Protein AF-A0A968Y6T9-F1 (afdb_monomer_lite)

Structure (mmCIF, N/CA/C/O backbone):
data_AF-A0A968Y6T9-F1
#
_entry.id   AF-A0A968Y6T9-F1
#
loop_
_atom_site.group_PDB
_atom_site.id
_atom_site.type_symbol
_atom_site.label_atom_id
_atom_site.label_alt_id
_atom_site.label_comp_id
_atom_site.label_asym_id
_atom_site.label_entity_id
_atom_site.label_seq_id
_atom_site.pdbx_PDB_ins_code
_atom_site.Cartn_x
_atom_site.Cartn_y
_atom_site.Cartn_z
_atom_site.occupancy
_atom_site.B_iso_or_equiv
_atom_site.auth_seq_id
_atom_site.auth_comp_id
_atom_site.auth_asym_id
_atom_site.auth_atom_id
_atom_site.pdbx_PDB_model_num
ATOM 1 N N . MET A 1 1 ? -62.286 -8.078 31.124 1.00 31.17 1 MET A N 1
ATOM 2 C CA . MET A 1 1 ? -63.503 -7.241 31.289 1.00 31.17 1 MET A CA 1
ATOM 3 C C . MET A 1 1 ? -63.015 -5.800 31.382 1.00 31.17 1 MET A C 1
ATOM 5 O O . MET A 1 1 ? -62.097 -5.601 32.153 1.00 31.17 1 MET A O 1
ATOM 9 N N . SER A 1 2 ? -63.455 -4.778 30.646 1.00 26.72 2 SER A N 1
ATOM 10 C CA . SER A 1 2 ? -64.675 -4.518 29.873 1.00 26.72 2 SER A CA 1
ATOM 11 C C . SER A 1 2 ? -64.421 -3.330 28.909 1.00 26.72 2 SER A C 1
ATOM 13 O O . SER A 1 2 ? -63.925 -2.311 29.362 1.00 26.72 2 SER A O 1
ATOM 15 N N . ILE A 1 3 ? -64.782 -3.508 27.629 1.00 26.52 3 ILE A N 1
ATOM 16 C CA . ILE A 1 3 ? -65.510 -2.618 26.685 1.00 26.52 3 ILE A CA 1
ATOM 17 C C . ILE A 1 3 ? -65.038 -1.155 26.455 1.00 26.52 3 ILE A C 1
ATOM 19 O O . ILE A 1 3 ? -65.031 -0.323 27.352 1.00 26.52 3 ILE A O 1
ATOM 23 N N . ALA A 1 4 ? -64.769 -0.858 25.174 1.00 25.36 4 ALA A N 1
ATOM 24 C CA . ALA A 1 4 ? -64.431 0.435 24.561 1.00 25.36 4 ALA A CA 1
ATOM 25 C C . ALA A 1 4 ? -65.660 1.256 24.097 1.00 25.36 4 ALA A C 1
ATOM 27 O O . ALA A 1 4 ? -66.765 0.715 24.025 1.00 25.36 4 ALA A O 1
ATOM 28 N N . PRO A 1 5 ? -65.439 2.485 23.586 1.00 27.66 5 PRO A N 1
ATOM 29 C CA . PRO A 1 5 ? -66.138 2.939 22.383 1.00 27.66 5 PRO A CA 1
ATOM 30 C C . PRO A 1 5 ? -65.180 3.368 21.252 1.00 27.66 5 PRO A C 1
ATOM 32 O O . PRO A 1 5 ? -64.138 3.976 21.481 1.00 27.66 5 PRO A O 1
ATOM 35 N N . ARG A 1 6 ? -65.570 3.022 20.016 1.00 27.61 6 ARG A N 1
ATOM 36 C CA . ARG A 1 6 ? -64.908 3.321 18.732 1.00 27.61 6 ARG A CA 1
ATOM 37 C C . ARG A 1 6 ? -65.446 4.615 18.106 1.00 27.61 6 ARG A C 1
ATOM 39 O O . ARG A 1 6 ? -66.647 4.852 18.177 1.00 27.61 6 ARG A O 1
ATOM 46 N N . LEU A 1 7 ? -64.583 5.338 17.393 1.00 24.33 7 LEU A N 1
ATOM 47 C CA . LEU A 1 7 ? -64.856 6.438 16.447 1.00 24.33 7 LEU A CA 1
ATOM 48 C C . LEU A 1 7 ? -63.684 6.396 15.433 1.00 24.33 7 LEU A C 1
ATOM 50 O O . LEU A 1 7 ? -62.550 6.422 15.891 1.00 24.33 7 LEU A O 1
ATOM 54 N N . PHE A 1 8 ? -63.777 6.252 14.107 1.00 26.83 8 PHE A N 1
ATOM 55 C CA . PHE A 1 8 ? -64.835 6.277 13.091 1.00 26.83 8 PHE A CA 1
ATOM 56 C C . PHE A 1 8 ? -64.401 5.402 11.893 1.00 26.83 8 PHE A C 1
ATOM 58 O O . PHE A 1 8 ? -63.206 5.246 11.658 1.00 26.83 8 PHE A O 1
ATOM 65 N N . ASP A 1 9 ? -65.369 4.895 11.122 1.00 24.19 9 ASP A N 1
ATOM 66 C CA . ASP A 1 9 ? -65.174 4.255 9.812 1.00 24.19 9 ASP A CA 1
ATOM 67 C C . ASP A 1 9 ? -66.281 4.723 8.834 1.00 24.19 9 ASP A C 1
ATOM 69 O O . ASP A 1 9 ? -67.333 5.200 9.268 1.00 24.19 9 ASP A O 1
ATOM 73 N N . ASN A 1 10 ? -66.008 4.640 7.530 1.00 27.11 10 ASN A N 1
ATOM 74 C CA . ASN A 1 10 ? -66.606 5.419 6.427 1.00 27.11 10 ASN A CA 1
ATOM 75 C C . ASN A 1 10 ? -68.081 5.145 6.011 1.00 27.11 10 ASN A C 1
ATOM 77 O O . ASN A 1 10 ? -68.607 4.048 6.179 1.00 27.11 10 ASN A O 1
ATOM 81 N N . HIS A 1 11 ? -68.631 6.141 5.280 1.00 25.36 11 HIS A N 1
ATOM 82 C CA . HIS A 1 11 ? -69.795 6.169 4.352 1.00 25.36 11 HIS A CA 1
ATOM 83 C C . HIS A 1 11 ? -71.186 6.594 4.881 1.00 25.36 11 HIS A C 1
ATOM 85 O O . HIS A 1 11 ? -71.790 5.899 5.684 1.00 25.36 11 HIS A O 1
ATOM 91 N N . TYR A 1 12 ? -71.755 7.688 4.335 1.00 24.02 12 TYR A N 1
ATOM 92 C CA . TYR A 1 12 ? -72.871 7.688 3.359 1.00 24.02 12 TYR A CA 1
ATOM 93 C C . TYR A 1 12 ? -73.266 9.113 2.889 1.00 24.02 12 TYR A C 1
ATOM 95 O O . TYR A 1 12 ? -72.858 10.124 3.446 1.00 24.02 12 TYR A O 1
ATOM 103 N N . PHE A 1 13 ? -74.025 9.110 1.792 1.00 23.33 13 PHE A N 1
ATOM 104 C CA . PHE A 1 13 ? -74.409 10.127 0.807 1.00 23.33 13 PHE A CA 1
ATOM 105 C C . PHE A 1 13 ? -75.173 11.402 1.245 1.00 23.33 13 PHE A C 1
ATOM 107 O O . PHE A 1 13 ? -75.855 11.453 2.262 1.00 23.33 13 PHE A O 1
ATOM 114 N N . LEU A 1 14 ? -75.123 12.375 0.320 1.00 24.89 14 LEU A N 1
ATOM 115 C CA . LEU A 1 14 ? -75.912 13.606 0.145 1.00 24.89 14 LEU A CA 1
ATOM 116 C C . LEU A 1 14 ? -77.438 13.475 0.354 1.00 24.89 14 LEU A C 1
ATOM 118 O O . LEU A 1 14 ? -78.060 12.620 -0.272 1.00 24.89 14 LEU A O 1
ATOM 122 N N . ALA A 1 15 ? -78.045 14.455 1.045 1.00 24.91 15 ALA A N 1
ATOM 123 C CA . ALA A 1 15 ? -79.376 14.996 0.719 1.00 24.91 15 ALA A CA 1
ATOM 124 C C . ALA A 1 15 ? -79.641 16.393 1.347 1.00 24.91 15 ALA A C 1
ATOM 126 O O . ALA A 1 15 ? -79.772 16.539 2.554 1.00 24.91 15 ALA A O 1
ATOM 127 N N . SER A 1 16 ? -79.740 17.395 0.465 1.00 24.42 16 SER A N 1
ATOM 128 C CA . SER A 1 16 ? -80.714 18.508 0.406 1.00 24.42 16 SER A CA 1
ATOM 129 C C . SER A 1 16 ? -81.069 19.419 1.613 1.00 24.42 16 SER A C 1
ATOM 131 O O . SER A 1 16 ? -81.810 19.025 2.505 1.00 24.42 16 SER A O 1
ATOM 133 N N . ILE A 1 17 ? -80.784 20.717 1.389 1.00 25.88 17 ILE A N 1
ATOM 134 C CA . ILE A 1 17 ? -81.678 21.906 1.469 1.00 25.88 17 ILE A CA 1
ATOM 135 C C . ILE A 1 17 ? -81.808 22.711 2.794 1.00 25.88 17 ILE A C 1
ATOM 137 O O . ILE A 1 17 ? -82.325 22.244 3.798 1.00 25.88 17 ILE A O 1
ATOM 141 N N . ALA A 1 18 ? -81.502 24.013 2.618 1.00 26.06 18 ALA A N 1
ATOM 142 C CA . ALA A 1 18 ? -82.030 25.247 3.233 1.00 26.06 18 ALA A CA 1
ATOM 143 C C . ALA A 1 18 ? -81.538 25.744 4.610 1.00 26.06 18 ALA A C 1
ATOM 145 O O . ALA A 1 18 ? -81.894 25.204 5.648 1.00 26.06 18 ALA A O 1
ATOM 146 N N . GLY A 1 19 ? -80.943 26.952 4.585 1.00 25.69 19 GLY A N 1
ATOM 147 C CA . GLY A 1 19 ? -81.480 28.079 5.366 1.00 25.69 19 GLY A CA 1
ATOM 148 C C . GLY A 1 19 ? -80.503 28.918 6.212 1.00 25.69 19 GLY A C 1
ATOM 149 O O . GLY A 1 19 ? -80.324 28.600 7.374 1.00 25.69 19 GLY A O 1
ATOM 150 N N . ILE A 1 20 ? -79.989 30.026 5.640 1.00 25.16 20 ILE A N 1
ATOM 151 C CA . ILE A 1 20 ? -79.899 31.402 6.223 1.00 25.16 20 ILE A CA 1
ATOM 152 C C . ILE A 1 20 ? -79.154 31.545 7.588 1.00 25.16 20 ILE A C 1
ATOM 154 O O . ILE A 1 20 ? -79.706 31.198 8.620 1.00 25.16 20 ILE A O 1
ATOM 158 N N . SER A 1 21 ? -77.858 31.923 7.626 1.00 25.86 21 SER A N 1
ATOM 159 C CA . SER A 1 21 ? -77.242 33.271 7.879 1.00 25.86 21 SER A CA 1
ATOM 160 C C . SER A 1 21 ? -77.524 33.954 9.240 1.00 25.86 21 SER A C 1
ATOM 162 O O . SER A 1 21 ? -78.664 33.885 9.682 1.00 25.86 21 SER A O 1
ATOM 164 N N . PRO A 1 22 ? -76.675 34.896 9.711 1.00 36.81 22 PRO A N 1
ATOM 165 C CA . PRO A 1 22 ? -75.238 34.850 10.016 1.00 36.81 22 PRO A CA 1
ATOM 166 C C . PRO A 1 22 ? -74.964 35.265 11.493 1.00 36.81 22 PRO A C 1
ATOM 168 O O . PRO A 1 22 ? -75.890 35.629 12.203 1.00 36.81 22 PRO A O 1
ATOM 171 N N . GLU A 1 23 ? -73.685 35.257 11.902 1.00 26.19 23 GLU A N 1
ATOM 172 C CA . GLU A 1 23 ? -73.035 36.051 12.980 1.00 26.19 23 GLU A CA 1
ATOM 173 C C . GLU A 1 23 ? -72.217 35.251 14.015 1.00 26.19 23 GLU A C 1
ATOM 175 O O . GLU A 1 23 ? -72.744 34.494 14.823 1.00 26.19 23 GLU A O 1
ATOM 180 N N . THR A 1 24 ? -70.914 35.587 14.029 1.00 26.25 24 THR A N 1
ATOM 181 C CA . THR A 1 24 ? -69.886 35.439 15.088 1.00 26.25 24 THR A CA 1
ATOM 182 C C . THR A 1 24 ? -69.450 34.006 15.452 1.00 26.25 24 THR A C 1
ATOM 184 O O . THR A 1 24 ? -70.268 33.178 15.811 1.00 26.25 24 THR A O 1
ATOM 187 N N . LEU A 1 25 ? -68.176 33.598 15.424 1.00 27.11 25 LEU A N 1
ATOM 188 C CA . LEU A 1 25 ? -66.899 34.300 15.565 1.00 27.11 25 LEU A CA 1
ATOM 189 C C . LEU A 1 25 ? -65.795 33.469 14.879 1.00 27.11 25 LEU A C 1
ATOM 191 O O . LEU A 1 25 ? -65.694 32.265 15.101 1.00 27.11 25 LEU A O 1
ATOM 195 N N . ASP A 1 26 ? -64.992 34.145 14.063 1.00 26.50 26 ASP A N 1
ATOM 196 C CA . ASP A 1 26 ? -63.911 33.618 13.229 1.00 26.50 26 ASP A CA 1
ATOM 197 C C . ASP A 1 26 ? -62.593 33.604 14.029 1.00 26.50 26 ASP A C 1
ATOM 199 O O . ASP A 1 26 ? -62.139 34.651 14.500 1.00 26.50 26 ASP A O 1
ATOM 203 N N . LEU A 1 27 ? -61.994 32.430 14.234 1.00 26.12 27 LEU A N 1
ATOM 204 C CA . LEU A 1 27 ? -60.650 32.263 14.791 1.00 26.12 27 LEU A CA 1
ATOM 205 C C . LEU A 1 27 ? -59.999 31.056 14.103 1.00 26.12 27 LEU A C 1
ATOM 207 O O . LEU A 1 27 ? -60.458 29.929 14.265 1.00 26.12 27 LEU A O 1
ATOM 211 N N . PHE A 1 28 ? -58.891 31.346 13.415 1.00 28.03 28 PHE A N 1
ATOM 212 C CA . PHE A 1 28 ? -57.922 30.449 12.769 1.00 28.03 28 PHE A CA 1
ATOM 213 C C . PHE A 1 28 ? -58.145 30.097 11.289 1.00 28.03 28 PHE A C 1
ATOM 215 O O . PHE A 1 28 ? -58.380 28.948 10.935 1.00 28.03 28 PHE A O 1
ATOM 222 N N . GLU A 1 29 ? -57.830 31.059 10.415 1.00 24.95 29 GLU A N 1
ATOM 223 C CA . GLU A 1 29 ? -57.094 30.767 9.179 1.00 24.95 29 GLU A CA 1
ATOM 224 C C . GLU A 1 29 ? -55.805 31.604 9.085 1.00 24.95 29 GLU A C 1
ATOM 226 O O . GLU A 1 29 ? -55.800 32.814 9.307 1.00 24.95 29 GLU A O 1
ATOM 231 N N . GLY A 1 30 ? -54.717 30.915 8.726 1.00 26.08 30 GLY A N 1
ATOM 232 C CA . GLY A 1 30 ? -53.653 31.411 7.850 1.00 26.08 30 GLY A CA 1
ATOM 233 C C . GLY A 1 30 ? -52.592 32.353 8.426 1.00 26.08 30 GLY A C 1
ATOM 234 O O . GLY A 1 30 ? -52.826 33.550 8.559 1.00 26.08 30 GLY A O 1
ATOM 235 N N . LYS A 1 31 ? -51.355 31.850 8.574 1.00 26.41 31 LYS A N 1
ATOM 236 C CA . LYS A 1 31 ? -50.133 32.629 8.285 1.00 26.41 31 LYS A CA 1
ATOM 237 C C . LYS A 1 31 ? -49.019 31.748 7.705 1.00 26.41 31 LYS A C 1
ATOM 239 O O . LYS A 1 31 ? -48.215 31.191 8.441 1.00 26.41 31 LYS A O 1
ATOM 244 N N . PHE A 1 32 ? -48.961 31.707 6.376 1.00 25.86 32 PHE A N 1
ATOM 245 C CA . PHE A 1 32 ? -47.709 31.809 5.621 1.00 25.86 32 PHE A CA 1
ATOM 246 C C . PHE A 1 32 ? -47.615 33.243 5.056 1.00 25.86 32 PHE A C 1
ATOM 248 O O . PHE A 1 32 ? -48.633 33.919 4.923 1.00 25.86 32 PHE A O 1
ATOM 255 N N . ASP A 1 33 ? -46.387 33.668 4.755 1.00 27.70 33 ASP A N 1
ATOM 256 C CA . ASP A 1 33 ? -45.922 34.945 4.185 1.00 27.70 33 ASP A CA 1
ATOM 257 C C . ASP A 1 33 ? -45.691 36.153 5.110 1.00 27.70 33 ASP A C 1
ATOM 259 O O . ASP A 1 33 ? -46.615 36.804 5.605 1.00 27.70 33 ASP A O 1
ATOM 263 N N . ARG A 1 34 ? -44.405 36.545 5.204 1.00 27.69 34 ARG A N 1
ATOM 264 C CA . ARG A 1 34 ? -43.944 37.927 4.959 1.00 27.69 34 ARG A CA 1
ATOM 265 C C . ARG A 1 34 ? -42.416 38.034 4.815 1.00 27.69 34 ARG A C 1
ATOM 267 O O . ARG A 1 34 ? -41.682 37.866 5.781 1.00 27.69 34 ARG A O 1
ATOM 274 N N . LEU A 1 35 ? -41.973 38.475 3.633 1.00 26.86 35 LEU A N 1
ATOM 275 C CA . LEU A 1 35 ? -40.677 39.122 3.380 1.00 26.86 35 LEU A CA 1
ATOM 276 C C . LEU A 1 35 ? -40.851 40.175 2.263 1.00 26.86 35 LEU A C 1
ATOM 278 O O . LEU A 1 35 ? -40.874 39.823 1.089 1.00 26.86 35 LEU A O 1
ATOM 282 N N . ASN A 1 36 ? -41.023 41.460 2.625 1.00 24.06 36 ASN A N 1
ATOM 283 C CA . ASN A 1 36 ? -40.412 42.645 1.978 1.00 24.06 36 ASN A CA 1
ATOM 284 C C . ASN A 1 36 ? -40.992 44.004 2.458 1.00 24.06 36 ASN A C 1
ATOM 286 O O . ASN A 1 36 ? -42.188 44.249 2.367 1.00 24.06 36 ASN A O 1
ATOM 290 N N . ARG A 1 37 ? -40.051 44.897 2.819 1.00 26.28 37 ARG A N 1
ATOM 291 C CA . ARG A 1 37 ? -39.970 46.376 2.672 1.00 26.28 37 ARG A CA 1
ATOM 292 C C . ARG A 1 37 ? -40.871 47.373 3.446 1.00 26.28 37 ARG A C 1
ATOM 294 O O . ARG A 1 37 ? -42.045 47.538 3.156 1.00 26.28 37 ARG A O 1
ATOM 301 N N . MET A 1 38 ? -40.135 48.193 4.225 1.00 23.34 38 MET A N 1
ATOM 302 C CA . MET A 1 38 ? -40.103 49.677 4.335 1.00 23.34 38 MET A CA 1
ATOM 303 C C . MET A 1 38 ? -41.263 50.443 5.011 1.00 23.34 38 MET A C 1
ATOM 305 O O . MET A 1 38 ? -42.404 50.345 4.585 1.00 23.34 38 MET A O 1
ATOM 309 N N . VAL A 1 39 ? -40.937 51.333 5.974 1.00 26.06 39 VAL A N 1
ATOM 310 C CA . VAL A 1 39 ? -40.828 52.810 5.787 1.00 26.06 39 VAL A CA 1
ATOM 311 C C . VAL A 1 39 ? -40.513 53.564 7.115 1.00 26.06 39 VAL A C 1
ATOM 313 O O . VAL A 1 39 ? -41.180 53.374 8.122 1.00 26.06 39 VAL A O 1
ATOM 316 N N . ALA A 1 40 ? -39.505 54.448 7.009 1.00 25.66 40 ALA A N 1
ATOM 317 C CA . ALA A 1 40 ? -39.231 55.774 7.616 1.00 25.66 40 ALA A CA 1
ATOM 318 C C . ALA A 1 40 ? -39.041 56.060 9.131 1.00 25.66 40 ALA A C 1
ATOM 320 O O . ALA A 1 40 ? -39.909 55.858 9.972 1.00 25.66 40 ALA A O 1
ATOM 321 N N . SER A 1 41 ? -37.895 56.724 9.370 1.00 25.23 41 SER A N 1
ATOM 322 C CA . SER A 1 41 ? -37.448 57.578 10.493 1.00 25.23 41 SER A CA 1
ATOM 323 C C . SER A 1 41 ? -38.269 58.878 10.675 1.00 25.23 41 SER A C 1
ATOM 325 O O . SER A 1 41 ? -39.150 59.146 9.856 1.00 25.23 41 SER A O 1
ATOM 327 N N . PRO A 1 42 ? -37.996 59.717 11.707 1.00 34.94 42 PRO A N 1
ATOM 328 C CA . PRO A 1 42 ? -36.871 60.700 11.730 1.00 34.94 42 PRO A CA 1
ATOM 329 C C . PRO A 1 42 ? -36.222 60.818 13.142 1.00 34.94 42 PRO A C 1
ATOM 331 O O . PRO A 1 42 ? -36.746 60.240 14.083 1.00 34.94 42 PRO A O 1
ATOM 334 N N . ALA A 1 43 ? -35.132 61.514 13.488 1.00 24.45 43 ALA A N 1
ATOM 335 C CA . ALA A 1 43 ? -34.041 62.327 12.921 1.00 24.45 43 ALA A CA 1
ATOM 336 C C . ALA A 1 43 ? -32.935 62.329 14.030 1.00 24.45 43 ALA A C 1
ATOM 338 O O . ALA A 1 43 ? -33.264 62.133 15.196 1.00 24.45 43 ALA A O 1
ATOM 339 N N . LEU A 1 44 ? -31.628 62.474 13.780 1.00 26.47 44 LEU A N 1
ATOM 340 C CA . LEU A 1 44 ? -30.938 63.756 13.580 1.00 26.47 44 LEU A CA 1
ATOM 341 C C . LEU A 1 44 ? -29.440 63.536 13.250 1.00 26.47 44 LEU A C 1
ATOM 343 O O . LEU A 1 44 ? -28.756 62.795 13.944 1.00 26.47 44 LEU A O 1
ATOM 347 N N . ALA A 1 45 ? -28.991 64.300 12.246 1.00 25.28 45 ALA A N 1
ATOM 348 C CA . ALA A 1 45 ? -27.673 64.913 12.009 1.00 25.28 45 ALA A CA 1
ATOM 349 C C . ALA A 1 45 ? -26.405 64.058 11.770 1.00 25.28 45 ALA A C 1
ATOM 351 O O . ALA A 1 45 ? -25.919 63.327 12.624 1.00 25.28 45 ALA A O 1
ATOM 352 N N . ALA A 1 46 ? -25.812 64.301 10.595 1.00 23.56 46 ALA A N 1
ATOM 353 C CA . ALA A 1 46 ? -24.499 63.861 10.143 1.00 23.56 46 ALA A CA 1
ATOM 354 C C . ALA A 1 46 ? -23.521 65.049 10.037 1.00 23.56 46 ALA A C 1
ATOM 356 O O . ALA A 1 46 ? -23.934 66.161 9.714 1.00 23.56 46 ALA A O 1
ATOM 357 N N . SER A 1 47 ? -22.229 64.766 10.202 1.00 24.66 47 SER A N 1
ATOM 358 C CA . SER A 1 47 ? -21.077 65.512 9.658 1.00 24.66 47 SER A CA 1
ATOM 359 C C . SER A 1 47 ? -19.880 64.544 9.691 1.00 24.66 47 SER A C 1
ATOM 361 O O . SER A 1 47 ? -19.545 64.064 10.767 1.00 24.66 47 SER A O 1
ATOM 363 N N . SER A 1 48 ? -19.407 63.950 8.592 1.00 24.50 48 SER A N 1
ATOM 364 C CA . SER A 1 48 ? -18.612 64.479 7.466 1.00 24.50 48 SER A CA 1
ATOM 365 C C . SER A 1 48 ? -17.143 64.814 7.788 1.00 24.50 48 SER A C 1
ATOM 367 O O . SER A 1 48 ? -16.888 65.729 8.561 1.00 24.50 48 SER A O 1
ATOM 369 N N . LEU A 1 49 ? -16.259 64.159 7.013 1.00 24.05 49 LEU A N 1
ATOM 370 C CA . LEU A 1 49 ? -14.978 64.617 6.434 1.00 24.05 49 LEU A CA 1
ATOM 371 C C . LEU A 1 49 ? -13.639 64.434 7.193 1.00 24.05 49 LEU A C 1
ATOM 373 O O . LEU A 1 49 ? -13.394 65.016 8.241 1.00 24.05 49 LEU A O 1
ATOM 377 N N . LEU A 1 50 ? -12.784 63.627 6.539 1.00 24.08 50 LEU A N 1
ATOM 378 C CA . LEU A 1 50 ? -11.344 63.782 6.239 1.00 24.08 50 LEU A CA 1
ATOM 379 C C . LEU A 1 50 ? -10.693 65.136 6.605 1.00 24.08 50 LEU A C 1
ATOM 381 O O . LEU A 1 50 ? -11.249 66.171 6.250 1.00 24.08 50 LEU A O 1
ATOM 385 N N . ASP A 1 51 ? -9.488 65.133 7.203 1.00 24.11 51 ASP A N 1
ATOM 386 C CA . ASP A 1 51 ? -8.181 65.322 6.517 1.00 24.11 51 ASP A CA 1
ATOM 387 C C . ASP A 1 51 ? -7.011 65.727 7.464 1.00 24.11 51 ASP A C 1
ATOM 389 O O . ASP A 1 51 ? -7.191 66.498 8.400 1.00 24.11 51 ASP A O 1
ATOM 393 N N . TYR A 1 52 ? -5.803 65.255 7.104 1.00 22.50 52 TYR A N 1
ATOM 394 C CA . TYR A 1 52 ? -4.439 65.820 7.273 1.00 22.50 52 TYR A CA 1
ATOM 395 C C . TYR A 1 52 ? -3.683 66.013 8.623 1.00 22.50 52 TYR A C 1
ATOM 397 O O . TYR A 1 52 ? -4.176 66.571 9.596 1.00 22.50 52 TYR A O 1
ATOM 405 N N . ASN A 1 53 ? -2.361 65.747 8.492 1.00 24.03 53 ASN A N 1
ATOM 406 C CA . ASN A 1 53 ? -1.165 66.398 9.089 1.00 24.03 53 ASN A CA 1
ATOM 407 C C . ASN A 1 53 ? -0.641 65.943 10.475 1.00 24.03 53 ASN A C 1
ATOM 409 O O . ASN A 1 53 ? -1.310 66.086 11.487 1.00 24.03 53 ASN A O 1
ATOM 413 N N . THR A 1 54 ? 0.495 65.224 10.541 1.00 26.34 54 THR A N 1
ATOM 414 C CA . THR A 1 54 ? 1.934 65.641 10.564 1.00 26.34 54 THR A CA 1
ATOM 415 C C . THR A 1 54 ? 2.489 66.003 11.947 1.00 26.34 54 THR A C 1
ATOM 417 O O . THR A 1 54 ? 2.107 67.012 12.523 1.00 26.34 54 THR A O 1
ATOM 420 N N . ASP A 1 55 ? 3.454 65.182 12.372 1.00 26.95 55 ASP A N 1
ATOM 421 C CA . ASP A 1 55 ? 4.826 65.501 12.816 1.00 26.95 55 ASP A CA 1
ATOM 422 C C . ASP A 1 55 ? 5.094 66.565 13.906 1.00 26.95 55 ASP A C 1
ATOM 424 O O . ASP A 1 55 ? 4.723 67.727 13.776 1.00 26.95 55 ASP A O 1
ATOM 428 N N . LEU A 1 56 ? 5.837 66.132 14.938 1.00 28.47 56 LEU A N 1
ATOM 429 C CA . LEU A 1 56 ? 6.663 66.859 15.927 1.00 28.47 56 LEU A CA 1
ATOM 430 C C . LEU A 1 56 ? 7.171 65.765 16.903 1.00 28.47 56 LEU A C 1
ATOM 432 O O . LEU A 1 56 ? 6.363 65.150 17.587 1.00 28.47 56 LEU A O 1
ATOM 436 N N . GLY A 1 57 ? 8.440 65.369 17.030 1.00 24.09 57 GLY A N 1
ATOM 437 C CA . GLY A 1 57 ? 9.714 66.028 16.761 1.00 24.09 57 GLY A CA 1
ATOM 438 C C . GLY A 1 57 ? 10.402 66.367 18.094 1.00 24.09 57 GLY A C 1
ATOM 439 O O . GLY A 1 57 ? 9.948 67.276 18.779 1.00 24.09 57 GLY A O 1
ATOM 440 N N . GLY A 1 58 ? 11.504 65.685 18.460 1.00 25.50 58 GLY A N 1
ATOM 441 C CA . GLY A 1 58 ? 12.363 66.137 19.573 1.00 25.50 58 GLY A CA 1
ATOM 442 C C . GLY A 1 58 ? 13.330 65.124 20.210 1.00 25.50 58 GLY A C 1
ATOM 443 O O . GLY A 1 58 ? 12.966 64.430 21.147 1.00 25.50 58 GLY A O 1
ATOM 444 N N . LYS A 1 59 ? 14.579 65.122 19.718 1.00 27.20 59 LYS A N 1
ATOM 445 C CA . LYS A 1 59 ? 15.867 64.673 20.321 1.00 27.20 59 LYS A CA 1
ATOM 446 C C . LYS A 1 59 ? 16.046 65.145 21.792 1.00 27.20 59 LYS A C 1
ATOM 448 O O . LYS A 1 59 ? 15.392 66.110 22.154 1.00 27.20 59 LYS A O 1
ATOM 453 N N . LEU A 1 60 ? 16.931 64.677 22.686 1.00 24.58 60 LEU A N 1
ATOM 454 C CA . LEU A 1 60 ? 18.263 64.028 22.712 1.00 24.58 60 LEU A CA 1
ATOM 455 C C . LEU A 1 60 ? 18.543 63.755 24.220 1.00 24.58 60 LEU A C 1
ATOM 457 O O . LEU A 1 60 ? 18.138 64.596 25.015 1.00 24.58 60 LEU A O 1
ATOM 461 N N . ASP A 1 61 ? 19.252 62.691 24.623 1.00 25.92 61 ASP A N 1
ATOM 462 C CA . ASP A 1 61 ? 20.510 62.840 25.391 1.00 25.92 61 ASP A CA 1
ATOM 463 C C . ASP A 1 61 ? 21.215 61.515 25.726 1.00 25.92 61 ASP A C 1
ATOM 465 O O . ASP A 1 61 ? 20.609 60.462 25.910 1.00 25.92 61 ASP A O 1
ATOM 469 N N . VAL A 1 62 ? 22.541 61.621 25.764 1.00 25.53 62 VAL A N 1
ATOM 470 C CA . VAL A 1 62 ? 23.556 60.582 25.971 1.00 25.53 62 VAL A CA 1
ATOM 471 C C . VAL A 1 62 ? 24.016 60.632 27.432 1.00 25.53 62 VAL A C 1
ATOM 473 O O . VAL A 1 62 ? 24.255 61.721 27.948 1.00 25.53 62 VAL A O 1
ATOM 476 N N . GLY A 1 63 ? 24.213 59.486 28.096 1.00 24.61 63 GLY A N 1
ATOM 477 C CA . GLY A 1 63 ? 24.709 59.460 29.478 1.00 24.61 63 GLY A CA 1
ATOM 478 C C . GLY A 1 63 ? 25.111 58.075 29.987 1.00 24.61 63 GLY A C 1
ATOM 479 O O . GLY A 1 63 ? 24.274 57.280 30.382 1.00 24.61 63 GLY A O 1
ATOM 480 N N . ASN A 1 64 ? 26.416 57.842 29.948 1.00 24.81 64 ASN A N 1
ATOM 481 C CA . ASN A 1 64 ? 27.232 56.703 30.373 1.00 24.81 64 ASN A CA 1
ATOM 482 C C . ASN A 1 64 ? 27.074 56.157 31.822 1.00 24.81 64 ASN A C 1
ATOM 484 O O . ASN A 1 64 ? 26.937 56.947 32.750 1.00 24.81 64 ASN A O 1
ATOM 488 N N . TRP A 1 65 ? 27.355 54.839 31.942 1.00 23.03 65 TRP A N 1
ATOM 489 C CA . TRP A 1 65 ? 28.030 54.084 33.040 1.00 23.03 65 TRP A CA 1
ATOM 490 C C . TRP A 1 65 ? 27.178 53.792 34.300 1.00 23.03 65 TRP A C 1
ATOM 492 O O . TRP A 1 65 ? 26.419 54.643 34.733 1.00 23.03 65 TRP A O 1
ATOM 502 N N . GLU A 1 66 ? 27.196 52.626 34.963 1.00 25.55 66 GLU A N 1
ATOM 503 C CA . GLU A 1 66 ? 28.154 51.511 35.086 1.00 25.55 66 GLU A CA 1
ATOM 504 C C . GLU A 1 66 ? 27.440 50.299 35.765 1.00 25.55 66 GLU A C 1
ATOM 506 O O . GLU A 1 66 ? 26.590 50.537 36.617 1.00 25.55 66 GLU A O 1
ATOM 511 N N . ASN A 1 67 ? 27.822 49.053 35.406 1.00 25.88 67 ASN A N 1
ATOM 512 C CA . ASN A 1 67 ? 28.006 47.836 36.250 1.00 25.88 67 ASN A CA 1
ATOM 513 C C . ASN A 1 67 ? 26.884 47.349 37.222 1.00 25.88 67 ASN A C 1
ATOM 515 O O . ASN A 1 67 ? 26.338 48.119 37.994 1.00 25.88 67 ASN A O 1
ATOM 519 N N . GLU A 1 68 ? 26.494 46.067 37.337 1.00 25.88 68 GLU A N 1
ATOM 520 C CA . GLU A 1 68 ? 27.087 44.751 37.019 1.00 25.88 68 GLU A CA 1
ATOM 521 C C . GLU A 1 68 ? 25.970 43.711 36.745 1.00 25.88 68 GLU A C 1
ATOM 523 O O . GLU A 1 68 ? 24.871 43.835 37.286 1.00 25.88 68 GLU A O 1
ATOM 528 N N . GLY A 1 69 ? 26.260 42.649 35.971 1.00 26.70 69 GLY A N 1
ATOM 529 C CA . GLY A 1 69 ? 25.374 41.472 35.866 1.00 26.70 69 GLY A CA 1
ATOM 530 C C . GLY A 1 69 ? 25.428 40.642 34.571 1.00 26.70 69 GLY A C 1
ATOM 531 O O . GLY A 1 69 ? 24.384 40.249 34.072 1.00 26.70 69 GLY A O 1
ATOM 532 N N . SER A 1 70 ? 26.626 40.426 34.022 1.00 22.72 70 SER A N 1
ATOM 533 C CA . SER A 1 70 ? 27.012 39.540 32.897 1.00 22.72 70 SER A CA 1
ATOM 534 C C . SER A 1 70 ? 26.491 38.075 33.050 1.00 22.72 70 SER A C 1
ATOM 536 O O . SER A 1 70 ? 26.242 37.664 34.178 1.00 22.72 70 SER A O 1
ATOM 538 N N . ILE A 1 71 ? 26.329 37.182 32.050 1.00 23.94 71 ILE A N 1
ATOM 539 C CA . ILE A 1 71 ? 27.060 36.891 30.792 1.00 23.94 71 ILE A CA 1
ATOM 540 C C . ILE A 1 71 ? 26.125 36.146 29.790 1.00 23.94 71 ILE A C 1
ATOM 542 O O . ILE A 1 71 ? 25.534 35.132 30.146 1.00 23.94 71 ILE A O 1
ATOM 546 N N . ASP A 1 72 ? 26.083 36.622 28.543 1.00 25.19 72 ASP A N 1
ATOM 547 C CA . ASP A 1 72 ? 25.876 35.898 27.256 1.00 25.19 72 ASP A CA 1
ATOM 548 C C . ASP A 1 72 ? 27.301 35.691 26.639 1.00 25.19 72 ASP A C 1
ATOM 550 O O . ASP A 1 72 ? 28.196 36.380 27.149 1.00 25.19 72 ASP A O 1
ATOM 554 N N . PRO A 1 73 ? 27.630 34.937 25.552 1.00 33.94 73 PRO A N 1
ATOM 555 C CA . PRO A 1 73 ? 26.809 34.234 24.552 1.00 33.94 73 PRO A CA 1
ATOM 556 C C . PRO A 1 73 ? 27.472 32.949 23.934 1.00 33.94 73 PRO A C 1
ATOM 558 O O . PRO A 1 73 ? 28.469 32.412 24.416 1.00 33.94 73 PRO A O 1
ATOM 561 N N . ILE A 1 74 ? 26.895 32.487 22.818 1.00 26.41 74 ILE A N 1
ATOM 562 C CA . ILE 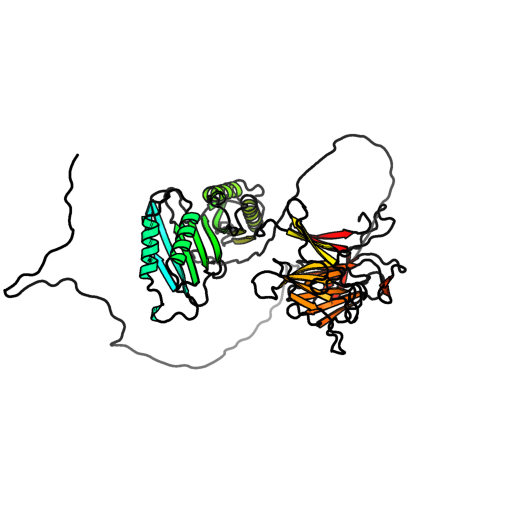A 1 74 ? 27.397 31.575 21.763 1.00 26.41 74 ILE A CA 1
ATOM 563 C C . ILE A 1 74 ? 28.837 31.886 21.280 1.00 26.41 74 ILE A C 1
ATOM 565 O O . ILE A 1 74 ? 29.113 33.040 20.970 1.00 26.41 74 ILE A O 1
ATOM 569 N N . ASP A 1 75 ? 29.702 30.862 21.120 1.00 22.12 75 ASP A N 1
ATOM 570 C CA . ASP A 1 75 ? 30.347 30.496 19.831 1.00 22.12 75 ASP A CA 1
ATOM 571 C C . ASP A 1 75 ? 31.243 29.227 19.883 1.00 22.12 75 ASP A C 1
ATOM 573 O O . ASP A 1 75 ? 31.779 28.840 20.919 1.00 22.12 75 ASP A O 1
ATOM 577 N N . ASN A 1 76 ? 31.359 28.578 18.717 1.00 25.17 76 ASN A N 1
ATOM 578 C CA . ASN A 1 76 ? 31.994 27.288 18.385 1.00 25.17 76 ASN A CA 1
ATOM 579 C C . ASN A 1 76 ? 33.518 27.157 18.650 1.00 25.17 76 ASN A C 1
ATOM 581 O O . ASN A 1 76 ? 34.240 28.133 18.489 1.00 25.17 76 ASN A O 1
ATOM 585 N N . PHE A 1 77 ? 34.001 25.919 18.900 1.00 22.83 77 PHE A N 1
ATOM 586 C CA . PHE A 1 77 ? 35.089 25.179 18.191 1.00 22.83 77 PHE A CA 1
ATOM 587 C C . PHE A 1 77 ? 35.811 24.110 19.061 1.00 22.83 77 PHE A C 1
ATOM 589 O O . PHE A 1 77 ? 36.400 24.418 20.089 1.00 22.83 77 PHE A O 1
ATOM 596 N N . SER A 1 78 ? 35.779 22.865 18.555 1.00 22.64 78 SER A N 1
ATOM 597 C CA . SER A 1 78 ? 36.813 21.800 18.491 1.00 22.64 78 SER A CA 1
ATOM 598 C C . SER A 1 78 ? 37.732 21.405 19.671 1.00 22.64 78 SER A C 1
ATOM 600 O O . SER A 1 78 ? 38.519 22.203 20.166 1.00 22.64 78 SER A O 1
ATOM 602 N N . ASP A 1 79 ? 37.760 20.076 19.869 1.00 23.55 79 ASP A N 1
ATOM 603 C CA . ASP A 1 79 ? 38.898 19.178 20.157 1.00 23.55 79 ASP A CA 1
ATOM 604 C C . ASP A 1 79 ? 39.647 19.243 21.498 1.00 23.55 79 ASP A C 1
ATOM 606 O O . ASP A 1 79 ? 40.307 20.219 21.813 1.00 23.55 79 ASP A O 1
ATOM 610 N N . PHE A 1 80 ? 39.665 18.105 22.211 1.00 24.00 80 PHE A N 1
ATOM 611 C CA . PHE A 1 80 ? 40.881 17.325 22.514 1.00 24.00 80 PHE A CA 1
ATOM 612 C C . PHE A 1 80 ? 40.498 15.931 23.049 1.00 24.00 80 PHE A C 1
ATOM 614 O O . PHE A 1 80 ? 39.676 15.795 23.953 1.00 24.00 80 PHE A O 1
ATOM 621 N N . GLY A 1 81 ? 41.099 14.886 22.473 1.00 21.05 81 GLY A N 1
ATOM 622 C CA . GLY A 1 81 ? 40.876 13.490 22.841 1.00 21.05 81 GLY A CA 1
ATOM 623 C C . GLY A 1 81 ? 41.880 12.888 23.835 1.00 21.05 81 GLY A C 1
ATOM 624 O O . GLY A 1 81 ? 42.894 13.484 24.177 1.00 21.05 81 GLY A O 1
ATOM 625 N N . ILE A 1 82 ? 41.570 11.626 24.165 1.00 24.02 82 ILE A N 1
ATOM 626 C CA . ILE A 1 82 ? 42.421 10.490 24.578 1.00 24.02 82 ILE A CA 1
ATOM 627 C C . ILE A 1 82 ? 43.124 10.554 25.946 1.00 24.02 82 ILE A C 1
ATOM 629 O O . ILE A 1 82 ? 44.054 11.322 26.147 1.00 24.02 82 ILE A O 1
ATOM 633 N N . LEU A 1 83 ? 42.824 9.556 26.795 1.00 22.42 83 LEU A N 1
ATOM 634 C CA . LEU A 1 83 ? 43.840 8.748 27.490 1.00 22.42 83 LEU A CA 1
ATOM 635 C C . LEU A 1 83 ? 43.322 7.320 27.746 1.00 22.42 83 LEU A C 1
ATOM 637 O O . LEU A 1 83 ? 42.285 7.109 28.369 1.00 22.42 83 LEU A O 1
ATOM 641 N N . ALA A 1 84 ? 44.071 6.348 27.227 1.00 22.00 84 ALA A N 1
ATOM 642 C CA . ALA A 1 84 ? 43.893 4.914 27.408 1.00 22.00 84 ALA A CA 1
ATOM 643 C C . ALA A 1 84 ? 44.586 4.414 28.689 1.00 22.00 84 ALA A C 1
ATOM 645 O O . ALA A 1 84 ? 45.619 4.954 29.081 1.00 22.00 84 ALA A O 1
ATOM 646 N N . ALA A 1 85 ? 44.095 3.306 29.255 1.00 23.33 85 ALA A N 1
ATOM 647 C CA . ALA A 1 85 ? 44.904 2.387 30.056 1.00 23.33 85 ALA A CA 1
ATOM 648 C C . ALA A 1 85 ? 44.428 0.928 29.878 1.00 23.33 85 ALA A C 1
ATOM 650 O O . ALA A 1 85 ? 43.275 0.586 30.123 1.00 23.33 85 ALA A O 1
ATOM 651 N N . SER A 1 86 ? 45.370 0.105 29.417 1.00 21.80 86 SER A N 1
ATOM 652 C CA . SER A 1 86 ? 45.444 -1.366 29.353 1.00 21.80 86 SER A CA 1
ATOM 653 C C . SER A 1 86 ? 45.284 -2.031 30.743 1.00 21.80 86 SER A C 1
ATOM 655 O O . SER A 1 86 ? 45.472 -1.342 31.736 1.00 21.80 86 SER A O 1
ATOM 657 N N . SER A 1 87 ? 45.016 -3.327 30.970 1.00 22.16 87 SER A N 1
ATOM 658 C CA . SER A 1 87 ? 45.447 -4.572 30.306 1.00 22.16 87 SER A CA 1
ATOM 659 C C . SER A 1 87 ? 44.741 -5.818 30.911 1.00 22.16 87 SER A C 1
ATOM 661 O O . SER A 1 87 ? 44.302 -5.784 32.057 1.00 22.16 87 SER A O 1
ATOM 663 N N . SER A 1 88 ? 44.817 -6.944 30.177 1.00 22.70 88 SER A N 1
ATOM 664 C CA . SER A 1 88 ? 44.928 -8.364 30.617 1.00 22.70 88 SER A CA 1
ATOM 665 C C . SER A 1 88 ? 43.725 -9.144 31.205 1.00 22.70 88 SER A C 1
ATOM 667 O O . SER A 1 88 ? 43.321 -8.945 32.343 1.00 22.70 88 SER A O 1
ATOM 669 N N . SER A 1 89 ? 43.266 -10.154 30.444 1.00 21.86 89 SER A N 1
ATOM 670 C CA . SER A 1 89 ? 42.557 -11.392 30.871 1.00 21.86 89 SER A CA 1
ATOM 671 C C . SER A 1 89 ? 43.546 -12.412 31.522 1.00 21.86 89 SER A C 1
ATOM 673 O O . SER A 1 89 ? 44.743 -12.112 31.450 1.00 21.86 89 SER A O 1
ATOM 675 N N . PRO A 1 90 ? 43.179 -13.630 32.044 1.00 34.59 90 PRO A N 1
ATOM 676 C CA . PRO A 1 90 ? 41.939 -14.408 31.806 1.00 34.59 90 PRO A CA 1
ATOM 677 C C . PRO A 1 90 ? 41.401 -15.369 32.935 1.00 34.59 90 PRO A C 1
ATOM 679 O O . PRO A 1 90 ? 41.973 -15.485 34.012 1.00 34.59 90 PRO A O 1
ATOM 682 N N . ILE A 1 91 ? 40.334 -16.120 32.572 1.00 23.92 91 ILE A N 1
ATOM 683 C CA . ILE A 1 91 ? 39.770 -17.430 33.041 1.00 23.92 91 ILE A CA 1
ATOM 684 C C . ILE A 1 91 ? 39.054 -17.565 34.418 1.00 23.92 91 ILE A C 1
ATOM 686 O O . ILE A 1 91 ? 39.694 -17.484 35.456 1.00 23.92 91 ILE A O 1
ATOM 690 N N . LEU A 1 92 ? 37.754 -17.930 34.458 1.00 22.22 92 LEU A N 1
ATOM 691 C CA . LEU A 1 92 ? 37.177 -19.304 34.507 1.00 22.22 92 LEU A CA 1
ATOM 692 C C . LEU A 1 92 ? 35.661 -19.296 34.822 1.00 22.22 92 LEU A C 1
ATOM 694 O O . LEU A 1 92 ? 35.136 -18.390 35.456 1.00 22.22 92 LEU A O 1
ATOM 698 N N . ALA A 1 93 ? 34.999 -20.341 34.323 1.00 23.28 93 ALA A N 1
ATOM 699 C CA . ALA A 1 93 ? 33.564 -20.590 34.210 1.00 23.28 93 ALA A CA 1
ATOM 700 C C . ALA A 1 93 ? 32.779 -20.746 35.529 1.00 23.28 93 ALA A C 1
ATOM 702 O O . ALA A 1 93 ? 33.330 -21.209 36.525 1.00 23.28 93 ALA A O 1
ATOM 703 N N . ASN A 1 94 ? 31.455 -20.529 35.472 1.00 25.41 94 ASN A N 1
ATOM 704 C CA . ASN A 1 94 ? 30.517 -21.580 35.875 1.00 25.41 94 ASN A CA 1
ATOM 705 C C . ASN A 1 94 ? 29.099 -21.436 35.305 1.00 25.41 94 ASN A C 1
ATOM 707 O O . ASN A 1 94 ? 28.685 -20.385 34.832 1.00 25.41 94 ASN A O 1
ATOM 711 N N . ASP A 1 95 ? 28.448 -22.590 35.335 1.00 24.05 95 ASP A N 1
ATOM 712 C CA . ASP A 1 95 ? 27.358 -23.108 34.524 1.00 24.05 95 ASP A CA 1
ATOM 713 C C . ASP A 1 95 ? 25.947 -22.675 34.981 1.00 24.05 95 ASP A C 1
ATOM 715 O O . ASP A 1 95 ? 25.745 -22.226 36.111 1.00 24.05 95 ASP A O 1
ATOM 719 N N . SER A 1 96 ? 24.972 -23.008 34.128 1.00 23.48 96 SER A N 1
ATOM 720 C CA . SER A 1 96 ? 23.529 -23.161 34.363 1.00 23.48 96 SER A CA 1
ATOM 721 C C . SER A 1 96 ? 22.638 -21.909 34.274 1.00 23.48 96 SER A C 1
ATOM 723 O O . SER A 1 96 ? 22.624 -21.071 35.168 1.00 23.48 96 SER A O 1
ATOM 725 N N . GLN A 1 97 ? 21.790 -21.845 33.232 1.00 23.89 97 GLN A N 1
ATOM 726 C CA . GLN A 1 97 ? 20.339 -22.113 33.343 1.00 23.89 97 GLN A CA 1
ATOM 727 C C . GLN A 1 97 ? 19.519 -21.653 32.103 1.00 23.89 97 GLN A C 1
ATOM 729 O O . GLN A 1 97 ? 19.679 -20.543 31.616 1.00 23.89 97 GLN A O 1
ATOM 734 N N . PHE A 1 98 ? 18.599 -22.534 31.673 1.00 24.09 98 PHE A N 1
ATOM 735 C CA . PHE A 1 98 ? 17.393 -22.341 30.837 1.00 24.09 98 PHE A CA 1
ATOM 736 C C . PHE A 1 98 ? 17.498 -21.925 29.345 1.00 24.09 98 PHE A C 1
ATOM 738 O O . PHE A 1 98 ? 17.694 -20.772 28.991 1.00 24.09 98 PHE A O 1
ATOM 745 N N . GLN A 1 99 ? 17.179 -22.876 28.454 1.00 24.97 99 GLN A N 1
ATOM 746 C CA . GLN A 1 99 ? 16.291 -22.631 27.298 1.00 24.97 99 GLN A CA 1
ATOM 747 C C . GLN A 1 99 ? 14.842 -22.977 27.712 1.00 24.97 99 GLN A C 1
ATOM 749 O O . GLN A 1 99 ? 14.703 -23.770 28.651 1.00 24.97 99 GLN A O 1
ATOM 754 N N . PRO A 1 100 ? 13.770 -22.555 27.001 1.00 29.66 100 PRO A N 1
ATOM 755 C CA . PRO A 1 100 ? 13.658 -21.610 25.876 1.00 29.66 100 PRO A CA 1
ATOM 756 C C . PRO A 1 100 ? 12.660 -20.460 26.174 1.00 29.66 100 PRO A C 1
ATOM 758 O O . PRO A 1 100 ? 11.690 -20.676 26.895 1.00 29.66 100 PRO A O 1
ATOM 761 N N . ASP A 1 101 ? 12.816 -19.274 25.575 1.00 24.48 101 ASP A N 1
ATOM 762 C CA . ASP A 1 101 ? 11.719 -18.290 25.553 1.00 24.48 101 ASP A CA 1
ATOM 763 C C . ASP A 1 101 ? 11.108 -18.202 24.150 1.00 24.48 101 ASP A C 1
ATOM 765 O O . ASP A 1 101 ? 11.673 -17.641 23.209 1.00 24.48 101 ASP A O 1
ATOM 769 N N . ILE A 1 102 ? 9.956 -18.856 24.025 1.00 32.97 102 ILE A N 1
ATOM 770 C CA . ILE A 1 102 ? 8.975 -18.649 22.970 1.00 32.97 102 ILE A CA 1
ATOM 771 C C . ILE A 1 102 ? 8.175 -17.424 23.412 1.00 32.97 102 ILE A C 1
ATOM 773 O O . ILE A 1 102 ? 7.237 -17.570 24.190 1.00 32.97 102 ILE A O 1
ATOM 777 N N . SER A 1 103 ? 8.509 -16.239 22.901 1.00 24.70 103 SER A N 1
ATOM 778 C CA . SER A 1 103 ? 7.726 -15.034 23.179 1.00 24.70 103 SER A CA 1
ATOM 779 C C . SER A 1 103 ? 7.533 -14.162 21.941 1.00 24.70 103 SER A C 1
ATOM 781 O O . SER A 1 103 ? 8.414 -13.434 21.503 1.00 24.70 103 SER A O 1
ATOM 783 N N . ALA A 1 104 ? 6.303 -14.274 21.434 1.00 27.31 104 ALA A N 1
ATOM 784 C CA . ALA A 1 104 ? 5.456 -13.209 20.905 1.00 27.31 104 ALA A CA 1
ATOM 785 C C . ALA A 1 104 ? 5.900 -12.442 19.643 1.00 27.31 104 ALA A C 1
ATOM 787 O O . ALA A 1 104 ? 6.559 -11.408 19.682 1.00 27.31 104 ALA A O 1
ATOM 788 N N . LYS A 1 105 ? 5.335 -12.901 18.517 1.00 26.55 105 LYS A N 1
ATOM 789 C CA . LYS A 1 105 ? 4.984 -12.085 17.348 1.00 26.55 105 LYS A CA 1
ATOM 790 C C . LYS A 1 105 ? 4.225 -10.825 17.794 1.00 26.55 105 LYS A C 1
ATOM 792 O O . LYS A 1 105 ? 3.091 -10.932 18.251 1.00 26.55 105 LYS A O 1
ATOM 797 N N . LEU A 1 106 ? 4.821 -9.653 17.613 1.00 27.77 106 LEU A N 1
ATOM 798 C CA . LEU A 1 106 ? 4.134 -8.364 17.696 1.00 27.77 106 LEU A CA 1
ATOM 799 C C . LEU A 1 106 ? 3.841 -7.880 16.271 1.00 27.77 106 LEU A C 1
ATOM 801 O O . LEU A 1 106 ? 4.722 -7.370 15.588 1.00 27.77 106 LEU A O 1
ATOM 805 N N . GLN A 1 107 ? 2.595 -8.070 15.829 1.00 27.58 107 GLN A N 1
ATOM 806 C CA . GLN A 1 107 ? 1.994 -7.251 14.772 1.00 27.58 107 GLN A CA 1
ATOM 807 C C . GLN A 1 107 ? 1.848 -5.812 15.301 1.00 27.58 107 GLN A C 1
ATOM 809 O O . GLN A 1 107 ? 1.460 -5.613 16.450 1.00 27.58 107 GLN A O 1
ATOM 814 N N . ARG A 1 108 ? 2.180 -4.819 14.482 1.00 33.25 108 ARG A N 1
ATOM 815 C CA . ARG A 1 108 ? 1.963 -3.376 14.678 1.00 33.25 108 ARG A CA 1
ATOM 816 C C . ARG A 1 108 ? 2.094 -2.704 13.295 1.00 33.25 108 ARG A C 1
ATOM 818 O O . ARG A 1 108 ? 2.661 -3.300 12.386 1.00 33.25 108 ARG A O 1
ATOM 825 N N . ASP A 1 109 ? 1.786 -1.434 13.099 1.00 33.97 109 ASP A N 1
ATOM 826 C CA . ASP A 1 109 ? 0.548 -0.673 13.303 1.00 33.97 109 ASP A CA 1
ATOM 827 C C . ASP A 1 109 ? 0.715 0.555 12.394 1.00 33.97 109 ASP A C 1
ATOM 829 O O . ASP A 1 109 ? 1.667 1.312 12.579 1.00 33.97 109 ASP A O 1
ATOM 833 N N . GLU A 1 110 ? -0.190 0.806 11.448 1.00 34.72 110 GLU A N 1
ATOM 834 C CA . GLU A 1 110 ? -0.093 1.987 10.578 1.00 34.72 110 GLU A CA 1
ATOM 835 C C . GLU A 1 110 ? -0.664 3.232 11.288 1.00 34.72 110 GLU A C 1
ATOM 837 O O . GLU A 1 110 ? -1.854 3.315 11.605 1.00 34.72 110 GLU A O 1
ATOM 842 N N . LEU A 1 111 ? 0.204 4.207 11.581 1.00 31.14 111 LEU A N 1
ATOM 843 C CA . LEU A 1 111 ? -0.141 5.505 12.171 1.00 31.14 111 LEU A CA 1
ATOM 844 C C . LEU A 1 111 ? -0.249 6.550 11.047 1.00 31.14 111 LEU A C 1
ATOM 846 O O . LEU A 1 111 ? 0.739 6.799 10.363 1.00 31.14 111 LEU A O 1
ATOM 850 N N . THR A 1 112 ? -1.420 7.162 10.843 1.00 35.22 112 THR A N 1
ATOM 851 C CA . THR A 1 112 ? -1.701 7.970 9.635 1.00 35.22 112 THR A CA 1
ATOM 852 C C . THR A 1 112 ? -1.829 9.483 9.868 1.00 35.22 112 THR A C 1
ATOM 854 O O . THR A 1 112 ? -2.008 10.225 8.905 1.00 35.22 112 THR A O 1
ATOM 857 N N . GLY A 1 113 ? -1.678 9.983 11.104 1.00 31.28 113 GLY A N 1
ATOM 858 C CA . GLY A 1 113 ? -1.593 11.430 11.364 1.00 31.28 113 GLY A CA 1
ATOM 859 C C . GLY A 1 113 ? -1.595 11.841 12.843 1.00 31.28 113 GLY A C 1
ATOM 860 O O . GLY A 1 113 ? -2.157 11.142 13.688 1.00 31.28 113 GLY A O 1
ATOM 861 N N . ILE A 1 114 ? -0.969 12.989 13.133 1.00 31.14 114 ILE A N 1
ATOM 862 C CA . ILE A 1 114 ? -0.983 13.713 14.418 1.00 31.14 114 ILE A CA 1
ATOM 863 C C . ILE A 1 114 ? -1.184 15.203 14.094 1.00 31.14 114 ILE A C 1
ATOM 865 O O . ILE A 1 114 ? -0.398 15.755 13.328 1.00 31.14 114 ILE A O 1
ATOM 869 N N . ASP A 1 115 ? -2.199 15.844 14.680 1.00 29.61 115 ASP A N 1
ATOM 870 C CA . ASP A 1 115 ? -2.441 17.293 14.564 1.00 29.61 115 ASP A CA 1
ATOM 871 C C . ASP A 1 115 ? -2.161 18.013 15.893 1.00 29.61 115 ASP A C 1
ATOM 873 O O . ASP A 1 115 ? -2.459 17.487 16.970 1.00 29.61 115 ASP A O 1
ATOM 877 N N . PHE A 1 116 ? -1.627 19.239 15.812 1.00 29.69 116 PHE A N 1
ATOM 878 C CA . PHE A 1 116 ? -1.218 20.059 16.959 1.00 29.69 116 PHE A CA 1
ATOM 879 C C . PHE A 1 116 ? -1.913 21.425 16.949 1.00 29.69 116 PHE A C 1
ATOM 881 O O . PHE A 1 116 ? -1.854 22.148 15.954 1.00 29.69 116 PHE A O 1
ATOM 888 N N . ALA A 1 117 ? -2.500 21.832 18.077 1.00 30.83 117 ALA A N 1
ATOM 889 C CA . ALA A 1 117 ? -2.941 23.208 18.284 1.00 30.83 117 ALA A CA 1
ATOM 890 C C . ALA A 1 117 ? -2.839 23.613 19.765 1.00 30.83 117 ALA A C 1
ATOM 892 O O . ALA A 1 117 ? -3.251 22.873 20.654 1.00 30.83 117 ALA A O 1
ATOM 893 N N . VAL A 1 118 ? -2.325 24.818 20.026 1.00 27.69 118 VAL A N 1
ATOM 894 C CA . VAL A 1 118 ? -2.390 25.496 21.331 1.00 27.69 118 VAL A CA 1
ATOM 895 C C . VAL A 1 118 ? -3.306 26.705 21.148 1.00 27.69 118 VAL A C 1
ATOM 897 O O . VAL A 1 118 ? -3.019 27.567 20.321 1.00 27.69 118 VAL A O 1
ATOM 900 N N . GLY A 1 119 ? -4.439 26.746 21.854 1.00 30.55 119 GLY A N 1
ATOM 901 C CA . GLY A 1 119 ? -5.443 27.810 21.728 1.00 30.55 119 GLY A CA 1
ATOM 902 C C . GLY A 1 119 ? -5.613 28.619 23.015 1.00 30.55 119 GLY A C 1
ATOM 903 O O . GLY A 1 119 ? -5.606 28.052 24.107 1.00 30.55 119 GLY A O 1
ATOM 904 N N . GLU A 1 120 ? -5.786 29.938 22.887 1.00 27.42 120 GLU A N 1
ATOM 905 C CA . GLU A 1 120 ? -6.065 30.840 24.013 1.00 27.42 120 GLU A CA 1
ATOM 906 C C . GLU A 1 120 ? -7.466 30.624 24.613 1.00 27.42 120 GLU A C 1
ATOM 908 O O . GLU A 1 120 ? -8.427 30.261 23.928 1.00 27.42 120 GLU A O 1
ATOM 913 N N . ALA A 1 121 ? -7.572 30.860 25.923 1.00 32.72 121 ALA A N 1
ATOM 914 C CA . ALA A 1 121 ? -8.772 30.656 26.722 1.00 32.72 121 ALA A CA 1
ATOM 915 C C . ALA A 1 121 ? -9.910 31.607 26.308 1.00 32.72 121 ALA A C 1
ATOM 917 O O . ALA A 1 121 ? -9.890 32.798 26.614 1.00 32.72 121 ALA A O 1
ATOM 918 N N . GLY A 1 122 ? -10.946 31.068 25.664 1.00 26.81 122 GLY A N 1
ATOM 919 C CA . GLY A 1 122 ? -12.151 31.834 25.363 1.00 26.81 122 GLY A CA 1
ATOM 920 C C . GLY A 1 122 ? -13.229 31.035 24.639 1.00 26.81 122 GLY A C 1
ATOM 921 O O . GLY A 1 122 ? -13.150 30.828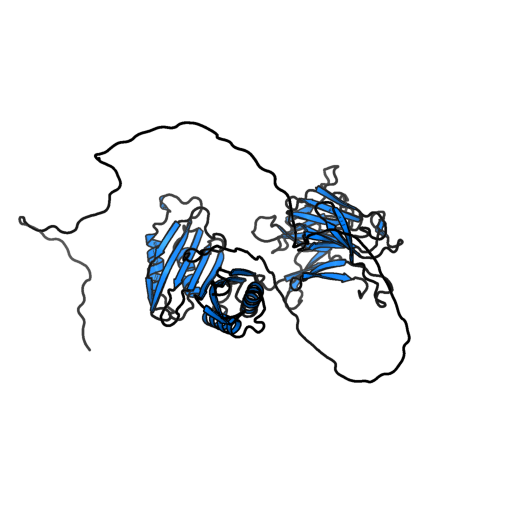 23.433 1.00 26.81 122 GLY A O 1
ATOM 922 N N . GLY A 1 123 ? -14.276 30.666 25.381 1.00 24.78 123 GLY A N 1
ATOM 923 C CA . GLY A 1 123 ? -15.567 30.226 24.848 1.00 24.78 123 GLY A CA 1
ATOM 924 C C . GLY A 1 123 ? -15.750 28.711 24.785 1.00 24.78 123 GLY A C 1
ATOM 925 O O . GLY A 1 123 ? -14.972 28.008 24.148 1.00 24.78 123 GLY A O 1
ATOM 926 N N . ASN A 1 124 ? -16.827 28.225 25.416 1.00 30.38 124 ASN A N 1
ATOM 927 C CA . ASN A 1 124 ? -17.416 26.917 25.133 1.00 30.38 124 ASN A CA 1
ATOM 928 C C . ASN A 1 124 ? -17.679 26.835 23.626 1.00 30.38 124 ASN A C 1
ATOM 930 O O . ASN A 1 124 ? -18.670 27.380 23.141 1.00 30.38 124 ASN A O 1
ATOM 934 N N . LYS A 1 125 ? -16.768 26.209 22.883 1.00 30.45 125 LYS A N 1
ATOM 935 C CA . LYS A 1 125 ? -17.023 25.849 21.496 1.00 30.45 125 LYS A CA 1
ATOM 936 C C . LYS A 1 125 ? -17.914 24.619 21.510 1.00 30.45 125 LYS A C 1
ATOM 938 O O . LYS A 1 125 ? -17.621 23.633 22.183 1.00 30.45 125 LYS A O 1
ATOM 943 N N . GLU A 1 126 ? -19.027 24.741 20.800 1.00 33.66 126 GLU A N 1
ATOM 944 C CA . GLU A 1 126 ? -19.848 23.629 20.344 1.00 33.66 126 GLU A CA 1
ATOM 945 C C . GLU A 1 126 ? -18.955 22.495 19.827 1.00 33.66 126 GLU A C 1
ATOM 947 O O . GLU A 1 126 ? -17.866 22.754 19.307 1.00 33.66 126 GLU A O 1
ATOM 952 N N . ARG A 1 127 ? -19.428 21.255 20.012 1.00 37.38 127 ARG A N 1
ATOM 953 C CA . ARG A 1 127 ? -18.820 20.002 19.540 1.00 37.38 127 ARG A CA 1
ATOM 954 C C . ARG A 1 127 ? -18.060 20.267 18.236 1.00 37.38 127 ARG A C 1
ATOM 956 O O . ARG A 1 127 ? -18.675 20.694 17.257 1.00 37.38 127 ARG A O 1
ATOM 963 N N . SER A 1 128 ? -16.743 20.059 18.227 1.00 31.69 128 SER A N 1
ATOM 964 C CA . SER A 1 128 ? -15.930 20.132 17.014 1.00 31.69 128 SER A CA 1
ATOM 965 C C . SER A 1 128 ? -16.408 19.042 16.061 1.00 31.69 128 SER A C 1
ATOM 967 O O . SER A 1 128 ? -15.941 17.909 16.077 1.00 31.69 128 SER A O 1
ATOM 969 N N . THR A 1 129 ? -17.389 19.385 15.235 1.00 30.19 129 THR A N 1
ATOM 970 C CA . THR A 1 129 ? -17.902 18.557 14.149 1.00 30.19 129 THR A CA 1
ATOM 971 C C . THR A 1 129 ? -16.885 18.577 13.017 1.00 30.19 129 THR A C 1
ATOM 973 O O . THR A 1 129 ? -17.074 19.205 11.984 1.00 30.19 129 THR A O 1
ATOM 976 N N . PHE A 1 130 ? -15.771 17.875 13.212 1.00 31.61 130 PHE A N 1
ATOM 977 C CA . PHE A 1 130 ? -15.040 17.331 12.079 1.00 31.61 130 PHE A CA 1
ATOM 978 C C . PHE A 1 130 ? -15.498 15.895 11.878 1.00 31.61 130 PHE A C 1
ATOM 980 O O . PHE A 1 130 ? -14.963 14.951 12.455 1.00 31.61 130 PHE A O 1
ATOM 987 N N . GLN A 1 131 ? -16.526 15.783 11.033 1.00 37.44 131 GLN A N 1
ATOM 988 C CA . GLN A 1 131 ? -16.770 14.611 10.206 1.00 37.44 131 GLN A CA 1
ATOM 989 C C . GLN A 1 131 ? -15.433 14.191 9.577 1.00 37.44 131 GLN A C 1
ATOM 991 O O . GLN A 1 131 ? -14.654 15.053 9.153 1.00 37.44 131 GLN A O 1
ATOM 996 N N . PHE A 1 132 ? -15.167 12.885 9.468 1.00 33.56 132 PHE A N 1
ATOM 997 C CA . PHE A 1 132 ? -14.260 12.416 8.416 1.00 33.56 132 PHE A CA 1
ATOM 998 C C . PHE A 1 132 ? -14.613 13.175 7.140 1.00 33.56 132 PHE A C 1
ATOM 1000 O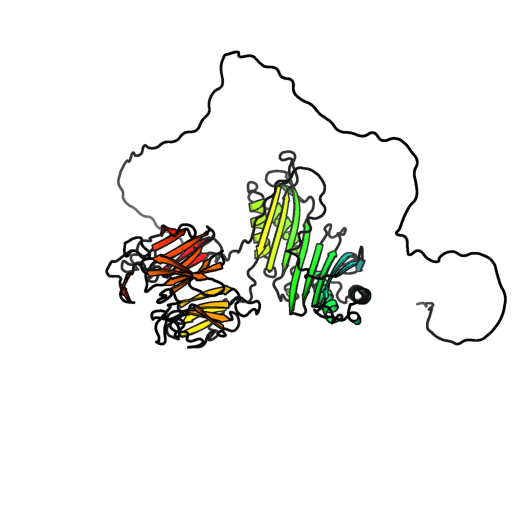 O . PHE A 1 132 ? -15.805 13.320 6.868 1.00 33.56 132 PHE A O 1
ATOM 1007 N N . ALA A 1 133 ? -13.607 13.717 6.448 1.00 34.66 133 ALA A N 1
ATOM 1008 C CA . ALA A 1 133 ? -13.761 14.507 5.230 1.00 34.66 133 ALA A CA 1
ATOM 1009 C C . ALA A 1 133 ? -15.051 14.138 4.476 1.00 34.66 133 ALA A C 1
ATOM 1011 O O . ALA A 1 133 ? -15.188 13.002 4.031 1.00 34.66 133 ALA A O 1
ATOM 1012 N N . ALA A 1 134 ? -15.999 15.081 4.460 1.00 32.16 134 ALA A N 1
ATOM 1013 C CA . ALA A 1 134 ? -17.330 15.012 3.866 1.00 32.16 134 ALA A CA 1
ATOM 1014 C C . ALA A 1 134 ? -17.603 13.761 3.003 1.00 32.16 134 ALA A C 1
ATOM 1016 O O . ALA A 1 134 ? -17.251 13.727 1.825 1.00 32.16 134 ALA A O 1
ATOM 1017 N N . ILE A 1 135 ? -18.329 12.778 3.550 1.00 44.62 135 ILE A N 1
ATOM 1018 C CA . ILE A 1 135 ? -19.070 11.796 2.738 1.00 44.62 135 ILE A CA 1
ATOM 1019 C C . ILE A 1 135 ? -20.381 12.456 2.305 1.00 44.62 135 ILE A C 1
ATOM 1021 O O . ILE A 1 135 ? -21.481 12.088 2.716 1.00 44.62 135 ILE A O 1
ATOM 1025 N N . LEU A 1 136 ? -20.242 13.547 1.570 1.00 39.94 136 LEU A N 1
ATOM 1026 C CA . LEU A 1 136 ? -21.349 14.336 1.080 1.00 39.94 136 LEU A CA 1
ATOM 1027 C C . LEU A 1 136 ? -21.022 14.659 -0.391 1.00 39.94 136 LEU A C 1
ATOM 1029 O O . LEU A 1 136 ? -20.124 15.465 -0.639 1.00 39.94 136 LEU A O 1
ATOM 1033 N N . PRO A 1 137 ? -21.710 14.023 -1.365 1.00 37.16 137 PRO A N 1
ATOM 1034 C CA . PRO A 1 137 ? -21.579 14.294 -2.802 1.00 37.16 137 PRO A CA 1
ATOM 1035 C C . PRO A 1 137 ? -21.749 15.771 -3.201 1.00 37.16 137 PRO A C 1
ATOM 1037 O O . PRO A 1 137 ? -22.193 16.612 -2.426 1.00 37.16 137 PRO A O 1
ATOM 1040 N N . ALA A 1 138 ? -21.420 16.107 -4.449 1.00 41.31 138 ALA A N 1
ATOM 1041 C CA . ALA A 1 138 ? -21.417 17.484 -4.957 1.00 41.31 138 ALA A CA 1
ATOM 1042 C C . ALA A 1 138 ? -22.813 18.155 -5.079 1.00 41.31 138 ALA A C 1
ATOM 1044 O O . ALA A 1 138 ? -22.876 19.370 -5.254 1.00 41.31 138 ALA A O 1
ATOM 1045 N N . GLU A 1 139 ? -23.916 17.406 -4.936 1.00 51.84 139 GLU A N 1
ATOM 1046 C CA . GLU A 1 139 ? -25.294 17.916 -4.816 1.00 51.84 139 GLU A CA 1
ATOM 1047 C C . GLU A 1 139 ? -26.049 17.133 -3.729 1.00 51.84 139 GLU A C 1
ATOM 1049 O O . GLU A 1 139 ? -26.559 16.046 -3.996 1.00 51.84 139 GLU A O 1
ATOM 1054 N N . ASN A 1 140 ? -26.139 17.681 -2.511 1.00 66.69 140 ASN A N 1
ATOM 1055 C CA . ASN A 1 140 ? -26.834 17.015 -1.404 1.00 66.69 140 ASN A CA 1
ATOM 1056 C C . ASN A 1 140 ? -28.012 17.810 -0.886 1.00 66.69 140 ASN A C 1
ATOM 1058 O O . ASN A 1 140 ? -27.945 19.026 -0.693 1.00 66.69 140 ASN A O 1
ATOM 1062 N N . TRP A 1 141 ? -29.052 17.063 -0.557 1.00 79.31 141 TRP A N 1
ATOM 1063 C CA . TRP A 1 141 ? -30.217 17.539 0.161 1.00 79.31 141 TRP A CA 1
ATOM 1064 C C . TRP A 1 141 ? -30.165 17.018 1.585 1.00 79.31 141 TRP A C 1
ATOM 1066 O O . TRP A 1 141 ? -29.705 15.900 1.820 1.00 79.31 141 TRP A O 1
ATOM 1076 N N . THR A 1 142 ? -30.637 17.820 2.536 1.00 85.88 142 THR A N 1
ATOM 1077 C CA . THR A 1 142 ? -30.656 17.437 3.946 1.00 85.88 142 THR A CA 1
ATOM 1078 C C . THR A 1 142 ? -31.973 17.801 4.617 1.00 85.88 142 THR A C 1
ATOM 1080 O O . THR A 1 142 ? -32.648 18.753 4.224 1.00 85.88 142 THR A O 1
ATOM 1083 N N . PHE A 1 143 ? -32.343 17.026 5.632 1.00 90.19 143 PHE A N 1
ATOM 1084 C CA . PHE A 1 143 ? -33.405 17.354 6.583 1.00 90.19 143 PHE A CA 1
ATOM 1085 C C . PHE A 1 143 ? -33.146 16.641 7.913 1.00 90.19 143 PHE A C 1
ATOM 1087 O O . PHE A 1 143 ? -32.302 15.743 7.992 1.00 90.19 143 PHE A O 1
ATOM 1094 N N . ASP A 1 144 ? -33.863 17.042 8.961 1.00 91.75 144 ASP A N 1
ATOM 1095 C CA . ASP A 1 144 ? -33.636 16.532 10.307 1.00 91.75 144 ASP A CA 1
ATOM 1096 C C . ASP A 1 144 ? -34.918 16.217 11.091 1.00 91.75 144 ASP A C 1
ATOM 1098 O O . ASP A 1 144 ? -35.986 16.789 10.870 1.00 91.75 144 ASP A O 1
ATOM 1102 N N . PHE A 1 145 ? -34.778 15.284 12.033 1.00 94.44 145 PHE A N 1
ATOM 1103 C CA . PHE A 1 145 ? -35.700 15.054 13.137 1.00 94.44 145 PHE A CA 1
ATOM 1104 C C . PHE A 1 145 ? -35.039 15.589 14.407 1.00 94.44 145 PHE A C 1
ATOM 1106 O O . PHE A 1 145 ? -33.915 15.192 14.731 1.00 94.44 145 PHE A O 1
ATOM 1113 N N . LYS A 1 146 ? -35.738 16.458 15.139 1.00 93.50 146 LYS A N 1
ATOM 1114 C CA . LYS A 1 146 ? -35.313 16.920 16.464 1.00 93.50 146 LYS A CA 1
ATOM 1115 C C . LYS A 1 146 ? -36.136 16.259 17.550 1.00 93.50 146 LYS A C 1
ATOM 1117 O O . LYS A 1 146 ? -37.352 16.142 17.412 1.00 93.50 146 LYS A O 1
ATOM 1122 N N . ASP A 1 147 ? -35.456 15.863 18.618 1.00 94.12 147 ASP A N 1
ATOM 1123 C CA . ASP A 1 147 ? -36.058 15.322 19.836 1.00 94.12 147 ASP A CA 1
ATOM 1124 C C . ASP A 1 147 ? -37.034 14.149 19.583 1.00 94.12 147 ASP A C 1
ATOM 1126 O O . ASP A 1 147 ? -38.050 13.985 20.266 1.00 94.12 147 ASP A O 1
ATOM 1130 N N . TYR A 1 148 ? -36.726 13.304 18.594 1.00 95.44 148 TYR A N 1
ATOM 1131 C CA . TYR A 1 148 ? -37.547 12.155 18.223 1.00 95.44 148 TYR A CA 1
ATOM 1132 C C . TYR A 1 148 ? -37.505 11.100 19.330 1.00 95.44 148 TYR A C 1
ATOM 1134 O O . TYR A 1 148 ? -36.451 10.553 19.648 1.00 95.44 148 TYR A O 1
ATOM 1142 N N . THR A 1 149 ? -38.650 10.810 19.939 1.00 94.00 149 THR A N 1
ATOM 1143 C CA . THR A 1 149 ? -38.728 9.868 21.063 1.00 94.00 149 THR A CA 1
ATOM 1144 C C . THR A 1 149 ? -38.989 8.451 20.565 1.00 94.00 149 THR A C 1
ATOM 1146 O O . THR A 1 149 ? -39.895 8.233 19.763 1.00 94.00 149 THR A O 1
ATOM 1149 N N . ILE A 1 150 ? -38.227 7.483 21.073 1.00 92.62 150 ILE A N 1
ATOM 1150 C CA . ILE A 1 150 ? -38.337 6.064 20.717 1.00 92.62 150 ILE A CA 1
ATOM 1151 C C . ILE A 1 150 ? -38.156 5.185 21.960 1.00 92.62 150 ILE A C 1
ATOM 1153 O O . ILE A 1 150 ? -37.342 5.497 22.833 1.00 92.62 150 ILE A O 1
ATOM 1157 N N . ASP A 1 151 ? -38.904 4.085 22.043 1.00 90.06 151 ASP A N 1
ATOM 1158 C CA . ASP A 1 151 ? -38.669 3.029 23.033 1.00 90.06 151 ASP A CA 1
ATOM 1159 C C . ASP A 1 151 ? -37.821 1.925 22.391 1.00 90.06 151 ASP A C 1
ATOM 1161 O O . ASP A 1 151 ? -38.326 1.021 21.734 1.00 90.06 151 ASP A O 1
ATOM 1165 N N . HIS A 1 152 ? -36.501 2.068 22.495 1.00 89.62 152 HIS A N 1
ATOM 1166 C CA . HIS A 1 152 ? -35.519 1.130 21.949 1.00 89.62 152 HIS A CA 1
ATOM 1167 C C . HIS A 1 152 ? -34.343 1.069 22.914 1.00 89.62 152 HIS A C 1
ATOM 1169 O O . HIS A 1 152 ? -33.710 2.087 23.198 1.00 89.62 152 HIS A O 1
ATOM 1175 N N . GLN A 1 153 ? -34.081 -0.110 23.480 1.00 87.19 153 GLN A N 1
ATOM 1176 C CA . GLN A 1 153 ? -33.222 -0.284 24.660 1.00 87.19 153 GLN A CA 1
ATOM 1177 C C . GLN A 1 153 ? -33.671 0.576 25.866 1.00 87.19 153 GLN A C 1
ATOM 1179 O O . GLN A 1 153 ? -32.862 0.980 26.711 1.00 87.19 153 GLN A O 1
ATOM 1184 N N . GLY A 1 154 ? -34.981 0.828 25.953 1.00 87.62 154 GLY A N 1
ATOM 1185 C CA . GLY A 1 154 ? -35.625 1.782 26.852 1.00 87.62 154 GLY A CA 1
ATOM 1186 C C . GLY A 1 154 ? -35.936 3.117 26.172 1.00 87.62 154 GLY A C 1
ATOM 1187 O O . GLY A 1 154 ? -35.575 3.360 25.020 1.00 87.62 154 GLY A O 1
ATOM 1188 N N . LEU A 1 155 ? -36.581 4.017 26.914 1.00 90.00 155 LEU A N 1
ATOM 1189 C CA . LEU A 1 155 ? -36.978 5.320 26.389 1.00 90.00 155 LEU A CA 1
ATOM 1190 C C . LEU A 1 155 ? -35.751 6.204 26.110 1.00 90.00 155 LEU A C 1
ATOM 1192 O O . LEU A 1 155 ? -35.043 6.607 27.037 1.00 90.00 155 LEU A O 1
ATOM 1196 N N . ASN A 1 156 ? -35.530 6.520 24.836 1.00 92.50 156 ASN A N 1
ATOM 1197 C CA . ASN A 1 156 ? -34.455 7.382 24.356 1.00 92.50 156 ASN A CA 1
ATOM 1198 C C . ASN A 1 156 ? -35.018 8.513 23.481 1.00 92.50 156 ASN A C 1
ATOM 1200 O O . ASN A 1 156 ? -36.120 8.432 22.934 1.00 92.50 156 ASN A O 1
ATOM 1204 N N . THR A 1 157 ? -34.223 9.569 23.335 1.00 94.94 157 THR A N 1
ATOM 1205 C CA . THR A 1 157 ? -34.514 10.708 22.461 1.00 94.94 157 THR A CA 1
ATOM 1206 C C . THR A 1 157 ? -33.402 10.827 21.428 1.00 94.94 157 THR A C 1
ATOM 1208 O O . THR A 1 157 ? -32.224 10.738 21.781 1.00 94.94 157 THR A O 1
ATOM 1211 N N . LEU A 1 158 ? -33.777 11.004 20.162 1.00 95.75 158 LEU A N 1
ATOM 1212 C CA . LEU A 1 158 ? -32.878 11.044 19.018 1.00 95.75 158 LEU A CA 1
ATOM 1213 C C . LEU A 1 158 ? -32.890 12.419 18.348 1.00 95.75 158 LEU A C 1
ATOM 1215 O O . LEU A 1 158 ? -33.955 13.000 18.140 1.00 95.75 158 LEU A O 1
ATOM 1219 N N . ASN A 1 159 ? -31.721 12.881 17.910 1.00 94.56 159 ASN A N 1
ATOM 1220 C CA . ASN A 1 159 ? -31.624 13.827 16.801 1.00 94.56 159 ASN A CA 1
ATOM 1221 C C . ASN A 1 159 ? -31.132 13.064 15.573 1.00 94.56 159 ASN A C 1
ATOM 1223 O O . ASN A 1 159 ? -30.104 12.397 15.631 1.00 94.56 159 ASN A O 1
ATOM 1227 N N . ILE A 1 160 ? -31.874 13.132 14.470 1.00 94.94 160 ILE A N 1
ATOM 1228 C CA . ILE A 1 160 ? -31.554 12.379 13.253 1.00 94.94 160 ILE A CA 1
ATOM 1229 C C . ILE A 1 160 ? -31.311 13.371 12.132 1.00 94.94 160 ILE A C 1
ATOM 1231 O O . ILE A 1 160 ? -32.185 14.181 11.837 1.00 94.94 160 ILE A O 1
ATOM 1235 N N . GLN A 1 161 ? -30.147 13.302 11.500 1.00 94.56 161 GLN A N 1
ATOM 1236 C CA . GLN A 1 161 ? -29.825 14.073 10.308 1.00 94.56 161 GLN A CA 1
ATOM 1237 C C . GLN A 1 161 ? -29.748 13.132 9.110 1.00 94.56 161 GLN A C 1
ATOM 1239 O O . GLN A 1 161 ? -29.034 12.130 9.134 1.00 94.56 161 GLN A O 1
ATOM 1244 N N . VAL A 1 162 ? -30.478 13.475 8.054 1.00 92.69 162 VAL A N 1
ATOM 1245 C CA . VAL A 1 162 ? -30.521 12.715 6.807 1.00 92.69 162 VAL A CA 1
ATOM 1246 C C . VAL A 1 162 ? -29.912 13.574 5.713 1.00 92.69 162 VAL A C 1
ATOM 1248 O O . VAL A 1 162 ? -30.337 14.712 5.520 1.00 92.69 162 VAL A O 1
ATOM 1251 N N . GLY A 1 163 ? -28.927 13.034 5.004 1.00 91.19 163 GLY A N 1
ATOM 1252 C CA . GLY A 1 163 ? -28.368 13.594 3.778 1.00 91.19 163 GLY A CA 1
ATOM 1253 C C . GLY A 1 163 ? -28.518 12.604 2.628 1.00 91.19 163 GLY A C 1
ATOM 1254 O O . GLY A 1 163 ? -28.435 11.401 2.855 1.00 91.19 163 GLY A O 1
ATOM 1255 N N . TYR A 1 164 ? -28.763 13.072 1.407 1.00 89.19 164 TYR A N 1
ATOM 1256 C CA . TYR A 1 164 ? -28.839 12.189 0.239 1.00 89.19 164 TYR A CA 1
ATOM 1257 C C . TYR A 1 164 ? -28.420 12.878 -1.060 1.00 89.19 164 TYR A C 1
ATOM 1259 O O . TYR A 1 164 ? -28.705 14.065 -1.267 1.00 89.19 164 TYR A O 1
ATOM 1267 N N . GLY A 1 165 ? -27.793 12.092 -1.936 1.00 86.19 165 GLY A N 1
ATOM 1268 C CA . GLY A 1 165 ? -27.454 12.435 -3.312 1.00 86.19 165 GLY A CA 1
ATOM 1269 C C . GLY A 1 165 ? -28.431 11.816 -4.316 1.00 86.19 165 GLY A C 1
ATOM 1270 O O . GLY A 1 165 ? -28.962 10.717 -4.122 1.00 86.19 165 GLY A O 1
ATOM 1271 N N . LEU A 1 166 ? -28.689 12.527 -5.414 1.00 85.56 166 LEU A N 1
ATOM 1272 C CA . LEU A 1 166 ? -29.566 12.069 -6.496 1.00 85.56 166 LEU A CA 1
ATOM 1273 C C . LEU A 1 166 ? -28.751 11.498 -7.657 1.00 85.56 166 LEU A C 1
ATOM 1275 O O . LEU A 1 166 ? -27.620 11.910 -7.910 1.00 85.56 166 LEU A O 1
ATOM 1279 N N . LYS A 1 167 ? -29.351 10.568 -8.404 1.00 85.12 167 LYS A N 1
ATOM 1280 C CA . LYS A 1 167 ? -28.744 10.046 -9.632 1.00 85.12 167 LYS A CA 1
ATOM 1281 C C . LYS A 1 167 ? -28.528 11.160 -10.665 1.00 85.12 167 LYS A C 1
ATOM 1283 O O . LYS A 1 167 ? -29.404 12.013 -10.833 1.00 85.12 167 LYS A O 1
ATOM 1288 N N . PRO A 1 168 ? -27.425 11.134 -11.432 1.00 80.25 168 PRO A N 1
ATOM 1289 C CA . PRO A 1 168 ? -27.232 12.073 -12.529 1.00 80.25 168 PRO A CA 1
ATOM 1290 C C . PRO A 1 168 ? -28.354 11.976 -13.572 1.00 80.25 168 PRO A C 1
ATOM 1292 O O . PRO A 1 168 ? -28.724 10.883 -13.999 1.00 80.25 168 PRO A O 1
ATOM 1295 N N . GLY A 1 169 ? -28.857 13.125 -14.029 1.00 77.75 169 GLY A N 1
ATOM 1296 C CA . GLY A 1 169 ? -29.799 13.194 -15.152 1.00 77.75 169 GLY A CA 1
ATOM 1297 C C . GLY A 1 169 ? -31.260 12.871 -14.823 1.00 77.75 169 GLY A C 1
ATOM 1298 O O . GLY A 1 169 ? -32.030 12.635 -15.754 1.00 77.75 169 GLY A O 1
ATOM 1299 N N . ILE A 1 170 ? -31.655 12.879 -13.544 1.00 77.00 170 ILE A N 1
ATOM 1300 C CA . ILE A 1 170 ? -33.074 12.798 -13.167 1.00 77.00 170 ILE A CA 1
ATOM 1301 C C . ILE A 1 170 ? -33.877 13.974 -13.747 1.00 77.00 170 ILE A C 1
ATOM 1303 O O . ILE A 1 170 ? -33.402 15.107 -13.853 1.00 77.00 170 ILE A O 1
ATOM 1307 N N . THR A 1 171 ? -35.115 13.707 -14.145 1.00 75.94 171 THR A N 1
ATOM 1308 C CA . THR A 1 171 ? -36.042 14.720 -14.663 1.00 75.94 171 THR A CA 1
ATOM 1309 C C . THR A 1 171 ? -36.702 15.502 -13.527 1.00 75.94 171 THR A C 1
ATOM 1311 O O . THR A 1 171 ? -36.770 15.041 -12.391 1.00 75.94 171 THR A O 1
ATOM 1314 N N . SER A 1 172 ? -37.265 16.680 -13.823 1.00 73.25 172 SER A N 1
ATOM 1315 C CA . SER A 1 172 ? -37.970 17.508 -12.826 1.00 73.25 172 SER A CA 1
ATOM 1316 C C . SER A 1 172 ? -39.116 16.779 -12.109 1.00 73.25 172 SER A C 1
ATOM 1318 O O . SER A 1 172 ? -39.441 17.120 -10.977 1.00 73.25 172 SER A O 1
ATOM 1320 N N . THR A 1 173 ? -39.716 15.770 -12.743 1.00 76.00 173 THR A N 1
ATOM 1321 C CA . THR A 1 173 ? -40.769 14.921 -12.162 1.00 76.00 173 THR A CA 1
ATOM 1322 C C . THR A 1 173 ? -40.246 13.806 -11.257 1.00 76.00 173 THR A C 1
ATOM 1324 O O . THR A 1 173 ? -41.035 13.180 -10.558 1.00 76.00 173 THR A O 1
ATOM 1327 N N . GLU A 1 174 ? -38.941 13.538 -11.285 1.00 71.31 174 GLU A N 1
ATOM 1328 C CA . GLU A 1 174 ? -38.269 12.495 -10.500 1.00 71.31 174 GLU A CA 1
ATOM 1329 C C . GLU A 1 174 ? -37.558 13.048 -9.260 1.00 71.31 174 GLU A C 1
ATOM 1331 O O . GLU A 1 174 ? -37.077 12.263 -8.444 1.00 71.31 174 GLU A O 1
ATOM 1336 N N . TYR A 1 175 ? -37.505 14.375 -9.087 1.00 68.25 175 TYR A N 1
ATOM 1337 C CA . TYR A 1 175 ? -36.994 14.973 -7.855 1.00 68.25 175 TYR A CA 1
ATOM 1338 C C . TYR A 1 175 ? -37.865 14.524 -6.677 1.00 68.25 175 TYR A C 1
ATOM 1340 O O . TYR A 1 175 ? -39.074 14.781 -6.684 1.00 68.25 175 TYR A O 1
ATOM 1348 N N . PRO A 1 176 ? -37.287 13.839 -5.677 1.00 66.44 176 PRO A N 1
ATOM 1349 C CA . PRO A 1 176 ? -38.069 13.335 -4.567 1.00 66.44 176 PRO A CA 1
ATOM 1350 C C . PRO A 1 176 ? -38.583 14.497 -3.714 1.00 66.44 176 PRO A C 1
ATOM 1352 O O . PRO A 1 176 ? -37.835 15.404 -3.350 1.00 66.44 176 PRO A O 1
ATOM 1355 N N . ASP A 1 177 ? -39.865 14.440 -3.355 1.00 75.75 177 ASP A N 1
ATOM 1356 C CA . ASP A 1 177 ? -40.347 15.127 -2.160 1.00 75.75 177 ASP A CA 1
ATOM 1357 C C . ASP A 1 177 ? -39.668 14.459 -0.948 1.00 75.75 177 ASP A C 1
ATOM 1359 O O . ASP A 1 177 ? -39.585 13.229 -0.873 1.00 75.75 177 ASP A O 1
ATOM 1363 N N . PHE A 1 178 ? -39.159 15.245 0.001 1.00 81.81 178 PHE A N 1
ATOM 1364 C CA . PHE A 1 178 ? -38.543 14.690 1.207 1.00 81.81 178 PHE A CA 1
ATOM 1365 C C . PHE A 1 178 ? -39.585 14.007 2.111 1.00 81.81 178 PHE A C 1
ATOM 1367 O O . PHE A 1 178 ? -39.226 13.161 2.929 1.00 81.81 178 PHE A O 1
ATOM 1374 N N . VAL A 1 179 ? -40.880 14.323 1.961 1.00 85.69 179 VAL A N 1
ATOM 1375 C CA . VAL A 1 179 ? -41.975 13.771 2.778 1.00 85.69 179 VAL A CA 1
ATOM 1376 C C . VAL A 1 179 ? -42.062 12.233 2.712 1.00 85.69 179 VAL A C 1
ATOM 1378 O O . VAL A 1 179 ? -42.167 11.614 3.773 1.00 85.69 179 VAL A O 1
ATOM 1381 N N . PRO A 1 180 ? -42.010 11.571 1.538 1.00 86.75 180 PRO A N 1
ATOM 1382 C CA . PRO A 1 180 ? -41.865 10.117 1.440 1.00 86.75 180 PRO A CA 1
ATOM 1383 C C . PRO A 1 180 ? -40.688 9.536 2.234 1.00 86.75 180 PRO A C 1
ATOM 1385 O O . PRO A 1 180 ? -40.880 8.564 2.965 1.00 86.75 180 PRO A O 1
ATOM 1388 N N . ILE A 1 181 ? -39.501 10.147 2.136 1.00 89.81 181 ILE A N 1
ATOM 1389 C CA . ILE A 1 181 ? -38.297 9.698 2.850 1.00 89.81 181 ILE A CA 1
ATOM 1390 C C . ILE A 1 181 ? -38.516 9.839 4.361 1.00 89.81 181 ILE A C 1
ATOM 1392 O O . ILE A 1 181 ? -38.322 8.883 5.108 1.00 89.81 181 ILE A O 1
ATOM 1396 N N . TYR A 1 182 ? -39.015 10.995 4.803 1.00 91.75 182 TYR A N 1
ATOM 1397 C CA . TYR A 1 182 ? -39.363 11.258 6.199 1.00 91.75 182 TYR A CA 1
ATOM 1398 C C . TYR A 1 182 ? -40.351 10.217 6.746 1.00 91.75 182 TYR A C 1
ATOM 1400 O O . TYR A 1 182 ? -40.110 9.621 7.793 1.00 91.75 182 TYR A O 1
ATOM 1408 N N . ARG A 1 183 ? -41.445 9.942 6.022 1.00 90.00 183 ARG A N 1
ATOM 1409 C CA . ARG A 1 183 ? -42.453 8.946 6.427 1.00 90.00 183 ARG A CA 1
ATOM 1410 C C . ARG A 1 183 ? -41.899 7.527 6.452 1.00 90.00 183 ARG A C 1
ATOM 1412 O O . ARG A 1 183 ? -42.342 6.734 7.276 1.00 90.00 183 ARG A O 1
ATOM 1419 N N . SER A 1 184 ? -40.992 7.179 5.543 1.00 91.12 184 SER A N 1
ATOM 1420 C CA . SER A 1 184 ? -40.328 5.871 5.554 1.00 91.12 184 SER A CA 1
ATOM 1421 C C . SER A 1 184 ? -39.518 5.687 6.838 1.00 91.12 184 SER A C 1
ATOM 1423 O O . SER A 1 184 ? -39.672 4.671 7.518 1.00 91.12 184 SER A O 1
ATOM 1425 N N . ILE A 1 185 ? -38.739 6.708 7.212 1.00 94.69 185 ILE A N 1
ATOM 1426 C CA . ILE A 1 185 ? -37.936 6.714 8.439 1.00 94.69 185 ILE A CA 1
ATOM 1427 C C . ILE A 1 185 ? -38.831 6.623 9.678 1.00 94.69 185 ILE A C 1
ATOM 1429 O O . ILE A 1 185 ? -38.640 5.726 10.494 1.00 94.69 185 ILE A O 1
ATOM 1433 N N . ASP A 1 186 ? -39.837 7.492 9.786 1.00 94.06 186 ASP A N 1
ATOM 1434 C CA . ASP A 1 186 ? -40.788 7.522 10.906 1.00 94.06 186 ASP A CA 1
ATOM 1435 C C . ASP A 1 186 ? -41.487 6.163 11.094 1.00 94.06 186 ASP A C 1
ATOM 1437 O O . ASP A 1 186 ? -41.450 5.565 12.170 1.00 94.06 186 ASP A O 1
ATOM 1441 N N . ASN A 1 187 ? -42.017 5.587 10.008 1.00 94.00 187 ASN A N 1
ATOM 1442 C CA . ASN A 1 187 ? -42.650 4.269 10.054 1.00 94.00 187 ASN A CA 1
ATOM 1443 C C . ASN A 1 187 ? -41.669 3.148 10.416 1.00 94.00 187 ASN A C 1
ATOM 1445 O O . ASN A 1 187 ? -42.065 2.198 11.093 1.00 94.00 187 ASN A O 1
ATOM 1449 N N . PHE A 1 188 ? -40.422 3.208 9.945 1.00 94.94 188 PHE A N 1
ATOM 1450 C CA . PHE A 1 188 ? -39.416 2.206 10.280 1.00 94.94 188 PHE A CA 1
ATOM 1451 C C . PHE A 1 188 ? -39.058 2.248 11.762 1.00 94.94 188 PHE A C 1
ATOM 1453 O O . PHE A 1 188 ? -39.053 1.203 12.405 1.00 94.94 188 PHE A O 1
ATOM 1460 N N . LEU A 1 189 ? -38.800 3.443 12.299 1.00 94.56 189 LEU A N 1
ATOM 1461 C CA . LEU A 1 189 ? -38.457 3.638 13.705 1.00 94.56 189 LEU A CA 1
ATOM 1462 C C . LEU A 1 189 ? -39.620 3.248 14.622 1.00 94.56 189 LEU A C 1
ATOM 1464 O O . LEU A 1 189 ? -39.402 2.575 15.622 1.00 94.56 189 LEU A O 1
ATOM 1468 N N . PHE A 1 190 ? -40.854 3.617 14.265 1.00 91.12 190 PHE A N 1
ATOM 1469 C CA . PHE A 1 190 ? -42.047 3.274 15.042 1.00 91.12 190 PHE A CA 1
ATOM 1470 C C . PHE A 1 190 ? -42.329 1.763 15.085 1.00 91.12 190 PHE A C 1
ATOM 1472 O O . PHE A 1 190 ? -42.808 1.254 16.094 1.00 91.12 190 PHE A O 1
ATOM 1479 N N . ASN A 1 191 ? -42.046 1.040 13.996 1.00 91.06 191 ASN A N 1
ATOM 1480 C CA . ASN A 1 191 ? -42.333 -0.394 13.876 1.00 91.06 191 ASN A CA 1
ATOM 1481 C C . ASN A 1 191 ? -41.077 -1.273 13.987 1.00 91.06 191 ASN A C 1
ATOM 1483 O O . ASN A 1 191 ? -41.103 -2.422 13.532 1.00 91.06 191 ASN A O 1
ATOM 1487 N N . TYR A 1 192 ? -39.969 -0.751 14.518 1.00 89.62 192 TYR A N 1
ATOM 1488 C CA . TYR A 1 192 ? -38.713 -1.493 14.542 1.00 89.62 192 TYR A CA 1
ATOM 1489 C C . TYR A 1 192 ? -38.862 -2.760 15.410 1.00 89.62 192 TYR A C 1
ATOM 1491 O O . TYR A 1 192 ? -39.187 -2.661 16.590 1.00 89.62 192 TYR A O 1
ATOM 1499 N N . PRO A 1 193 ? -38.663 -3.971 14.856 1.00 78.62 193 PRO A N 1
ATOM 1500 C CA . PRO A 1 193 ? -39.129 -5.209 15.489 1.00 78.62 193 PRO A CA 1
ATOM 1501 C C . PRO A 1 193 ? -38.248 -5.706 16.643 1.00 78.62 193 PRO A C 1
ATOM 1503 O O . PRO A 1 193 ? -38.674 -6.577 17.400 1.00 78.62 193 PRO A O 1
ATOM 1506 N N . ASN A 1 194 ? -37.014 -5.207 16.753 1.00 78.56 194 ASN A N 1
ATOM 1507 C CA . ASN A 1 194 ? -35.996 -5.726 17.664 1.00 78.56 194 ASN A CA 1
ATOM 1508 C C . ASN A 1 194 ? -35.498 -4.627 18.607 1.00 78.56 194 ASN A C 1
ATOM 1510 O O . ASN A 1 194 ? -34.429 -4.063 18.391 1.00 78.56 194 ASN A O 1
ATOM 1514 N N . GLU A 1 195 ? -36.218 -4.372 19.695 1.00 83.00 195 GLU A N 1
ATOM 1515 C CA . GLU A 1 195 ? -35.887 -3.316 20.673 1.00 83.00 195 GLU A CA 1
ATOM 1516 C C . GLU A 1 195 ? -34.517 -3.486 21.368 1.00 83.00 195 GLU A C 1
ATOM 1518 O O . GLU A 1 195 ? -34.066 -2.607 22.101 1.00 83.00 195 GLU A O 1
ATOM 1523 N N . THR A 1 196 ? -33.850 -4.629 21.179 1.00 84.88 196 THR A N 1
ATOM 1524 C CA . THR A 1 196 ? -32.541 -4.939 21.770 1.00 84.88 196 THR A CA 1
ATOM 1525 C C . THR A 1 196 ? -31.367 -4.764 20.811 1.00 84.88 196 THR A C 1
ATOM 1527 O O . THR A 1 196 ? -30.228 -4.876 21.259 1.00 84.88 196 THR A O 1
ATOM 1530 N N . ASP A 1 197 ? -31.604 -4.532 19.515 1.00 88.19 197 ASP A N 1
ATOM 1531 C CA . ASP A 1 197 ? -30.509 -4.349 18.554 1.00 88.19 197 ASP A CA 1
ATOM 1532 C C . ASP A 1 197 ? -29.630 -3.156 18.930 1.00 88.19 197 ASP A C 1
ATOM 1534 O O . ASP A 1 197 ? -30.100 -2.165 19.490 1.00 88.19 197 ASP A O 1
ATOM 1538 N N . PHE A 1 198 ? -28.346 -3.236 18.587 1.00 89.31 198 PHE A N 1
ATOM 1539 C CA . PHE A 1 198 ? -27.459 -2.084 18.672 1.00 89.31 198 PHE A CA 1
ATOM 1540 C C . PHE A 1 198 ? -27.954 -0.964 17.745 1.00 89.31 198 PHE A C 1
ATOM 1542 O O . PHE A 1 198 ? -28.531 -1.223 16.683 1.00 89.31 198 PHE A O 1
ATOM 1549 N N . TRP A 1 199 ? -27.743 0.286 18.150 1.00 90.88 199 TRP A N 1
ATOM 1550 C CA . TRP A 1 199 ? -28.168 1.466 17.386 1.00 90.88 199 TRP A CA 1
ATOM 1551 C C . TRP A 1 199 ? -27.504 1.513 16.004 1.00 90.88 199 TRP A C 1
ATOM 1553 O O . TRP A 1 199 ? -28.101 1.971 15.038 1.00 90.88 199 TRP A O 1
ATOM 1563 N N . GLU A 1 200 ? -26.301 0.960 15.906 1.00 89.50 200 GLU A N 1
ATOM 1564 C CA . GLU A 1 200 ? -25.507 0.726 14.708 1.00 89.50 200 GLU A CA 1
ATOM 1565 C C . GLU A 1 200 ? -26.247 -0.163 13.708 1.00 89.50 200 GLU A C 1
ATOM 1567 O O . GLU A 1 200 ? -26.363 0.172 12.530 1.00 89.50 200 GLU A O 1
ATOM 1572 N N . ILE A 1 201 ? -26.817 -1.268 14.194 1.00 89.81 201 ILE A N 1
ATOM 1573 C CA . ILE A 1 201 ? -27.592 -2.210 13.380 1.00 89.81 201 ILE A CA 1
ATOM 1574 C C . ILE A 1 201 ? -28.909 -1.564 12.949 1.00 89.81 201 ILE A C 1
ATOM 1576 O O . ILE A 1 201 ? -29.288 -1.657 11.779 1.00 89.81 201 ILE A O 1
ATOM 1580 N N . LEU A 1 202 ? -29.595 -0.885 13.873 1.00 93.50 202 LEU A N 1
ATOM 1581 C CA . LEU A 1 202 ? -30.833 -0.167 13.575 1.00 93.50 202 LEU A CA 1
ATOM 1582 C C . LEU A 1 202 ? -30.596 0.881 12.479 1.00 93.50 202 LEU A C 1
ATOM 1584 O O . LEU A 1 202 ? -31.315 0.884 11.478 1.00 93.50 202 LEU A O 1
ATOM 1588 N N . ASN A 1 203 ? -29.565 1.721 12.618 1.00 94.25 203 ASN A N 1
ATOM 1589 C CA . ASN A 1 203 ? -29.253 2.767 11.647 1.00 94.25 203 ASN A CA 1
ATOM 1590 C C . ASN A 1 203 ? -28.789 2.188 10.300 1.00 94.25 203 ASN A C 1
ATOM 1592 O O . ASN A 1 203 ? -29.181 2.677 9.239 1.00 94.25 203 ASN A O 1
ATOM 1596 N N . LYS A 1 204 ? -28.027 1.087 10.311 1.00 91.25 204 LYS A N 1
ATOM 1597 C CA . LYS A 1 204 ? -27.639 0.361 9.092 1.00 91.25 204 LYS A CA 1
ATOM 1598 C C . LYS A 1 204 ? -28.849 -0.154 8.319 1.00 91.25 204 LYS A C 1
ATOM 1600 O O . LYS A 1 204 ? -28.941 0.055 7.107 1.00 91.25 204 LYS A O 1
ATOM 1605 N N . ASN A 1 205 ? -29.793 -0.780 9.017 1.00 92.75 205 ASN A N 1
ATOM 1606 C CA . ASN A 1 205 ? -31.026 -1.291 8.424 1.00 92.75 205 ASN A CA 1
ATOM 1607 C C . ASN A 1 205 ? -31.927 -0.150 7.925 1.00 92.75 205 ASN A C 1
ATOM 1609 O O . ASN A 1 205 ? -32.489 -0.245 6.832 1.00 92.75 205 ASN A O 1
ATOM 1613 N N . LEU A 1 206 ? -32.024 0.944 8.689 1.00 95.50 206 LEU A N 1
ATOM 1614 C CA . LEU A 1 206 ? -32.768 2.141 8.300 1.00 95.50 206 LEU A CA 1
ATOM 1615 C C . LEU A 1 206 ? -32.206 2.743 7.007 1.00 95.50 206 LEU A C 1
ATOM 1617 O O . LEU A 1 206 ? -32.948 2.976 6.054 1.00 95.50 206 LEU A O 1
ATOM 1621 N N . THR A 1 207 ? -30.889 2.941 6.953 1.00 93.88 207 THR A N 1
ATOM 1622 C CA . THR A 1 207 ? -30.196 3.524 5.798 1.00 93.88 207 THR A CA 1
ATOM 1623 C C . THR A 1 207 ? -30.359 2.653 4.553 1.00 93.88 207 THR A C 1
ATOM 1625 O O . THR A 1 207 ? -30.629 3.162 3.464 1.00 93.88 207 THR A O 1
ATOM 1628 N N . GLN A 1 208 ? -30.278 1.325 4.705 1.00 93.44 208 GLN A N 1
ATOM 1629 C CA . GLN A 1 208 ? -30.561 0.390 3.616 1.00 93.44 208 GLN A CA 1
ATOM 1630 C C . GLN A 1 208 ? -32.005 0.514 3.116 1.00 93.44 208 GLN A C 1
ATOM 1632 O O . GLN A 1 208 ? -32.212 0.633 1.910 1.00 93.44 208 GLN A O 1
ATOM 1637 N N . LYS A 1 209 ? -32.990 0.530 4.020 1.00 94.38 209 LYS A N 1
ATOM 1638 C CA . LYS A 1 209 ? -34.406 0.659 3.656 1.00 94.38 209 LYS A CA 1
ATOM 1639 C C . LYS A 1 209 ? -34.689 1.965 2.918 1.00 94.38 209 LYS A C 1
ATOM 1641 O O . LYS A 1 209 ? -35.358 1.940 1.888 1.00 94.38 209 LYS A O 1
ATOM 1646 N N . VAL A 1 210 ? -34.159 3.088 3.406 1.00 94.25 210 VAL A N 1
ATOM 1647 C CA . VAL A 1 210 ? -34.322 4.395 2.752 1.00 94.25 210 VAL A CA 1
ATOM 1648 C C . VAL A 1 210 ? -33.747 4.362 1.339 1.00 94.25 210 VAL A C 1
ATOM 1650 O O . VAL A 1 210 ? -34.416 4.801 0.402 1.00 94.25 210 VAL A O 1
ATOM 1653 N N . LEU A 1 211 ? -32.551 3.797 1.154 1.00 91.50 211 LEU A N 1
ATOM 1654 C CA . LEU A 1 211 ? -31.967 3.659 -0.177 1.00 91.50 211 LEU A CA 1
ATOM 1655 C C . LEU A 1 211 ? -32.819 2.740 -1.069 1.00 91.50 211 LEU A C 1
ATOM 1657 O O . LEU A 1 211 ? -33.054 3.060 -2.228 1.00 91.50 211 LEU A O 1
ATOM 1661 N N . GLU A 1 212 ? -33.319 1.613 -0.563 1.00 93.06 212 GLU A N 1
ATOM 1662 C CA . GLU A 1 212 ? -34.134 0.660 -1.332 1.00 93.06 212 GLU A CA 1
ATOM 1663 C C . GLU A 1 212 ? -35.487 1.237 -1.772 1.00 93.06 212 GLU A C 1
ATOM 1665 O O . GLU A 1 212 ? -35.866 1.074 -2.933 1.00 93.06 212 GLU A O 1
ATOM 1670 N N . GLU A 1 213 ? -36.180 1.957 -0.889 1.00 93.62 213 GLU A N 1
ATOM 1671 C CA . GLU A 1 213 ? -37.503 2.536 -1.158 1.00 93.62 213 GLU A CA 1
ATOM 1672 C C . GLU A 1 213 ? -37.468 3.780 -2.047 1.00 93.62 213 GLU A C 1
ATOM 1674 O O . GLU A 1 213 ? -38.506 4.180 -2.575 1.00 93.62 213 GLU A O 1
ATOM 1679 N N . ASN A 1 214 ? -36.287 4.366 -2.264 1.00 91.06 214 ASN A N 1
ATOM 1680 C CA . ASN A 1 214 ? -36.119 5.568 -3.075 1.00 91.06 214 ASN A CA 1
ATOM 1681 C C . ASN A 1 214 ? -35.161 5.307 -4.261 1.00 91.06 214 ASN A C 1
ATOM 1683 O O . ASN A 1 214 ? -33.961 5.590 -4.193 1.00 91.06 214 ASN A O 1
ATOM 1687 N N . PRO A 1 215 ? -35.672 4.776 -5.395 1.00 89.75 215 PRO A N 1
ATOM 1688 C CA . PRO A 1 215 ? -34.886 4.450 -6.591 1.00 89.75 215 PRO A CA 1
ATOM 1689 C C . PRO A 1 215 ? -34.084 5.599 -7.204 1.00 89.75 215 PRO A C 1
ATOM 1691 O O . PRO A 1 215 ? -33.114 5.333 -7.912 1.00 89.75 215 PRO A O 1
ATOM 1694 N N . VAL A 1 216 ? -34.489 6.846 -6.962 1.00 88.06 216 VAL A N 1
ATOM 1695 C CA . VAL A 1 216 ? -33.861 8.060 -7.510 1.00 88.06 216 VAL A CA 1
ATOM 1696 C C . VAL A 1 216 ? -32.614 8.500 -6.739 1.00 88.06 216 VAL A C 1
ATOM 1698 O O . VAL A 1 216 ? -31.820 9.273 -7.273 1.00 88.06 216 VAL A O 1
ATOM 1701 N N . LEU A 1 217 ? -32.419 7.987 -5.518 1.00 89.69 217 LEU A N 1
ATOM 1702 C CA . LEU A 1 217 ? -31.225 8.261 -4.723 1.00 89.69 217 LEU A CA 1
ATOM 1703 C C . LEU A 1 217 ? -30.036 7.463 -5.267 1.00 89.69 217 LEU A C 1
ATOM 1705 O O . LEU A 1 217 ? -30.152 6.255 -5.536 1.00 89.69 217 LEU A O 1
ATOM 1709 N N . GLU A 1 218 ? -28.906 8.150 -5.414 1.00 88.56 218 GLU A N 1
ATOM 1710 C CA . GLU A 1 218 ? -27.601 7.535 -5.666 1.00 88.56 218 GLU A CA 1
ATOM 1711 C C . GLU A 1 218 ? -26.967 7.075 -4.354 1.00 88.56 218 GLU A C 1
ATOM 1713 O O . GLU A 1 218 ? -26.414 5.977 -4.276 1.00 88.56 218 GLU A O 1
ATOM 1718 N N . ASP A 1 219 ? -27.133 7.865 -3.300 1.00 89.56 219 ASP A N 1
ATOM 1719 C CA . ASP A 1 219 ? -26.594 7.587 -1.980 1.00 89.56 219 ASP A CA 1
ATOM 1720 C C . ASP A 1 219 ? -27.424 8.248 -0.873 1.00 89.56 219 ASP A C 1
ATOM 1722 O O . ASP A 1 219 ? -28.274 9.109 -1.118 1.00 89.56 219 ASP A O 1
ATOM 1726 N N . VAL A 1 220 ? -27.208 7.782 0.354 1.00 92.62 220 VAL A N 1
ATOM 1727 C CA . VAL A 1 220 ? -27.836 8.310 1.563 1.00 92.62 220 VAL A CA 1
ATOM 1728 C C . VAL A 1 220 ? -26.877 8.190 2.747 1.00 92.62 220 VAL A C 1
ATOM 1730 O O . VAL A 1 220 ? -26.202 7.173 2.919 1.00 92.62 220 VAL A O 1
ATOM 1733 N N . THR A 1 221 ? -26.870 9.222 3.584 1.00 94.38 221 THR A N 1
ATOM 1734 C CA . THR A 1 221 ? -26.201 9.274 4.883 1.00 94.38 221 THR A CA 1
ATOM 1735 C C . THR A 1 221 ? -27.245 9.524 5.963 1.00 94.38 221 THR A C 1
ATOM 1737 O O . THR A 1 221 ? -27.990 10.502 5.883 1.00 94.38 221 THR A O 1
ATOM 1740 N N . ILE A 1 222 ? -27.288 8.682 6.995 1.00 95.06 222 ILE A N 1
ATOM 1741 C CA . ILE A 1 222 ? -28.114 8.912 8.186 1.00 95.06 222 ILE A CA 1
ATOM 1742 C C . ILE A 1 222 ? -27.210 8.957 9.413 1.00 95.06 222 ILE A C 1
ATOM 1744 O O . ILE A 1 222 ? -26.564 7.966 9.764 1.00 95.06 222 ILE A O 1
ATOM 1748 N N . GLN A 1 223 ? -27.189 10.114 10.070 1.00 95.50 223 GLN A N 1
ATOM 1749 C CA . GLN A 1 223 ? -26.607 10.291 11.394 1.00 95.50 223 GLN A CA 1
ATOM 1750 C C . GLN A 1 223 ? -27.726 10.265 12.437 1.00 95.50 223 GLN A C 1
ATOM 1752 O O . GLN A 1 223 ? -28.713 10.989 12.318 1.00 95.50 223 GLN A O 1
ATOM 1757 N N . MET A 1 224 ? -27.567 9.433 13.458 1.00 94.88 224 MET A N 1
ATOM 1758 C CA . MET A 1 224 ? -28.513 9.234 14.547 1.00 94.88 224 MET A CA 1
ATOM 1759 C C . MET A 1 224 ? -27.815 9.508 15.875 1.00 94.88 224 MET A C 1
ATOM 1761 O O . MET A 1 224 ? -27.128 8.636 16.402 1.00 94.88 224 MET A O 1
ATOM 1765 N N . ASP A 1 225 ? -28.020 10.702 16.426 1.00 93.81 225 ASP A N 1
ATOM 1766 C CA . ASP A 1 225 ? -27.555 11.085 17.757 1.00 93.81 225 ASP A CA 1
ATOM 1767 C C . ASP A 1 225 ? -28.546 10.597 18.815 1.00 93.81 225 ASP A C 1
ATOM 1769 O O . ASP A 1 225 ? -29.649 11.127 18.946 1.00 93.81 225 ASP A O 1
ATOM 1773 N N . VAL A 1 226 ? -28.137 9.618 19.616 1.00 93.25 226 VAL A N 1
ATOM 1774 C CA . VAL A 1 226 ? -28.867 9.171 20.799 1.00 93.25 226 VAL A CA 1
ATOM 1775 C C . VAL A 1 226 ? -28.452 10.029 21.990 1.00 93.25 226 VAL A C 1
ATOM 1777 O O . VAL A 1 226 ? -27.310 9.972 22.466 1.00 93.25 226 VAL A O 1
ATOM 1780 N N . LEU A 1 227 ? -29.388 10.843 22.474 1.00 91.12 227 LEU A N 1
ATOM 1781 C CA . LEU A 1 227 ? -29.135 11.786 23.556 1.00 91.12 227 LEU A CA 1
ATOM 1782 C C . LEU A 1 227 ? -28.898 11.067 24.890 1.00 91.12 227 LEU A C 1
ATOM 1784 O O . LEU A 1 227 ? -29.378 9.955 25.137 1.00 91.12 227 LEU A O 1
ATOM 1788 N N . SER A 1 228 ? -28.125 11.723 25.757 1.00 87.75 228 SER A N 1
ATOM 1789 C CA . SER A 1 228 ? -27.828 11.224 27.098 1.00 87.75 228 SER A CA 1
ATOM 1790 C C . SER A 1 228 ? -29.094 10.949 27.918 1.00 87.75 228 SER A C 1
ATOM 1792 O O . SER A 1 228 ? -30.101 11.650 27.821 1.00 87.75 228 SER A O 1
ATOM 1794 N N . THR A 1 229 ? -29.020 9.933 28.772 1.00 85.44 229 THR A N 1
ATOM 1795 C CA . THR A 1 229 ? -30.062 9.582 29.743 1.00 85.44 229 THR A CA 1
ATOM 1796 C C . THR A 1 229 ? -29.453 9.500 31.141 1.00 85.44 229 THR A C 1
ATOM 1798 O O . THR A 1 229 ? -28.235 9.450 31.300 1.00 85.44 229 THR A O 1
ATOM 1801 N N . ASN A 1 230 ? -30.283 9.384 32.181 1.00 80.88 230 ASN A N 1
ATOM 1802 C CA . ASN A 1 230 ? -29.785 9.139 33.543 1.00 80.88 230 ASN A CA 1
ATOM 1803 C C . ASN A 1 230 ? -28.995 7.822 33.670 1.00 80.88 230 ASN A C 1
ATOM 1805 O O . ASN A 1 230 ? -28.194 7.677 34.589 1.00 80.88 230 ASN A O 1
ATOM 1809 N N . ARG A 1 231 ? -29.238 6.851 32.777 1.00 80.25 231 ARG A N 1
ATOM 1810 C CA . ARG A 1 231 ? -28.524 5.566 32.752 1.00 80.25 231 ARG A CA 1
ATOM 1811 C C . ARG A 1 231 ? -27.193 5.666 32.006 1.00 80.25 231 ARG A C 1
ATOM 1813 O O . ARG A 1 231 ? -26.236 5.010 32.398 1.00 80.25 231 ARG A O 1
ATOM 1820 N N . LEU A 1 232 ? -27.154 6.457 30.935 1.00 81.38 232 LEU A N 1
ATOM 1821 C CA . LEU A 1 232 ? -25.988 6.669 30.077 1.00 81.38 232 LEU A CA 1
ATOM 1822 C C . LEU A 1 232 ? -25.801 8.184 29.888 1.00 81.38 232 LEU A C 1
ATOM 1824 O O . LEU A 1 232 ? -26.405 8.753 28.975 1.00 81.38 232 LEU A O 1
ATOM 1828 N N . PRO A 1 233 ? -25.029 8.860 30.761 1.00 80.62 233 PRO A N 1
ATOM 1829 C CA . PRO A 1 233 ? -24.966 10.322 30.842 1.00 80.62 233 PRO A CA 1
ATOM 1830 C C . PRO A 1 233 ? -24.052 10.944 29.773 1.00 80.62 233 PRO A C 1
ATOM 1832 O O . PRO A 1 233 ? -23.299 11.876 30.044 1.00 80.62 233 PRO A O 1
ATOM 1835 N N . TYR A 1 234 ? -24.092 10.414 28.555 1.00 80.50 234 TYR A N 1
ATOM 1836 C CA . TYR A 1 234 ? -23.305 10.886 27.426 1.00 80.50 234 TYR A CA 1
ATOM 1837 C C . TYR A 1 234 ? -24.058 10.659 26.116 1.00 80.50 234 TYR A C 1
ATOM 1839 O O . TYR A 1 234 ? -24.835 9.709 25.972 1.00 80.50 234 TYR A O 1
ATOM 1847 N N . ASN A 1 235 ? -23.833 11.565 25.167 1.00 84.50 235 ASN A N 1
ATOM 1848 C CA . ASN A 1 235 ? -24.363 11.434 23.818 1.00 84.50 235 ASN A CA 1
ATOM 1849 C C . ASN A 1 235 ? -23.536 10.405 23.050 1.00 84.50 235 ASN A C 1
ATOM 1851 O O . ASN A 1 235 ? -22.322 10.293 23.243 1.00 84.50 235 ASN A O 1
ATOM 1855 N N . ARG A 1 236 ? -24.208 9.683 22.163 1.00 90.25 236 ARG A N 1
ATOM 1856 C CA . ARG A 1 236 ? -23.601 8.709 21.259 1.00 90.25 236 ARG A CA 1
ATOM 1857 C C . ARG A 1 236 ? -24.276 8.816 19.904 1.00 90.25 236 ARG A C 1
ATOM 1859 O O . ARG A 1 236 ? -25.477 9.066 19.876 1.00 90.25 236 ARG A O 1
ATOM 1866 N N . SER A 1 237 ? -23.548 8.652 18.812 1.00 92.38 237 SER A N 1
ATOM 1867 C CA . SER A 1 237 ? -24.141 8.680 17.482 1.00 92.38 237 SER A CA 1
ATOM 1868 C C . SER A 1 237 ? -23.674 7.538 16.605 1.00 92.38 237 SER A C 1
ATOM 1870 O O . SER A 1 237 ? -22.519 7.121 16.646 1.00 92.38 237 SER A O 1
ATOM 1872 N N . SER A 1 238 ? -24.612 7.048 15.798 1.00 93.81 238 SER A N 1
ATOM 1873 C CA . SER A 1 238 ? -24.330 6.205 14.646 1.00 93.81 238 SER A CA 1
ATOM 1874 C C . SER A 1 238 ? -24.396 7.055 13.392 1.00 93.81 238 SER A C 1
ATOM 1876 O O . SER A 1 238 ? -25.398 7.728 13.168 1.00 93.81 238 SER A O 1
ATOM 1878 N N . THR A 1 239 ? -23.396 6.954 12.526 1.00 93.62 239 THR A N 1
ATOM 1879 C CA . THR A 1 239 ? -23.455 7.500 11.168 1.00 93.62 239 THR A CA 1
ATOM 1880 C C . THR A 1 239 ? -23.275 6.372 10.165 1.00 93.62 239 THR A C 1
ATOM 1882 O O . THR A 1 239 ? -22.274 5.658 10.204 1.00 93.62 239 THR A O 1
ATOM 1885 N N . VAL A 1 240 ? -24.229 6.215 9.249 1.00 92.12 240 VAL A N 1
ATOM 1886 C CA . VAL A 1 240 ? -24.153 5.223 8.172 1.00 92.12 240 VAL A CA 1
ATOM 1887 C C . VAL A 1 240 ? -24.301 5.922 6.831 1.00 92.12 240 VAL A C 1
ATOM 1889 O O . VAL A 1 240 ? -25.269 6.646 6.614 1.00 92.12 240 VAL A O 1
ATOM 1892 N N . PHE A 1 241 ? -23.357 5.668 5.928 1.00 90.19 241 PHE A N 1
ATOM 1893 C CA . PHE A 1 241 ? -23.426 6.038 4.518 1.00 90.19 241 PHE A CA 1
ATOM 1894 C C . PHE A 1 241 ? -23.597 4.792 3.656 1.00 90.19 241 PHE A C 1
ATOM 1896 O O . PHE A 1 241 ? -22.929 3.773 3.872 1.00 90.19 241 PHE A O 1
ATOM 1903 N N . ARG A 1 242 ? -24.453 4.888 2.639 1.00 89.62 242 ARG A N 1
ATOM 1904 C CA . ARG A 1 242 ? -24.667 3.816 1.670 1.00 89.62 242 ARG A CA 1
ATOM 1905 C C . ARG A 1 242 ? -24.888 4.375 0.271 1.00 89.62 242 ARG A C 1
ATOM 1907 O O . ARG A 1 242 ? -25.704 5.275 0.098 1.00 89.62 242 ARG A O 1
ATOM 1914 N N . SER A 1 243 ? -24.238 3.779 -0.726 1.00 87.38 243 SER A N 1
ATOM 1915 C CA . SER A 1 243 ? -24.420 4.130 -2.140 1.00 87.38 243 SER A CA 1
ATOM 1916 C C . SER A 1 243 ? -25.029 2.990 -2.961 1.00 87.38 243 SER A C 1
ATOM 1918 O O . SER A 1 243 ? -24.981 1.809 -2.589 1.00 87.38 243 SER A O 1
ATOM 1920 N N . ARG A 1 244 ? -25.566 3.328 -4.137 1.00 84.12 244 ARG A N 1
ATOM 1921 C CA . ARG A 1 244 ? -26.007 2.370 -5.163 1.00 84.12 244 ARG A CA 1
ATOM 1922 C C . ARG A 1 244 ? -24.855 1.573 -5.762 1.00 84.12 244 ARG A C 1
ATOM 1924 O O . ARG A 1 244 ? -25.070 0.422 -6.136 1.00 84.12 244 ARG A O 1
ATOM 1931 N N . SER A 1 245 ? -23.650 2.140 -5.800 1.00 80.12 245 SER A N 1
ATOM 1932 C CA . SER A 1 245 ? -22.425 1.440 -6.210 1.00 80.12 245 SER A CA 1
ATOM 1933 C C . SER A 1 245 ? -21.961 0.371 -5.209 1.00 80.12 245 SER A C 1
ATOM 1935 O O . SER A 1 245 ? -21.010 -0.355 -5.487 1.00 80.12 245 SER A O 1
ATOM 1937 N N . GLY A 1 246 ? -22.647 0.229 -4.068 1.00 77.88 246 GLY A N 1
ATOM 1938 C CA . GLY A 1 246 ? -22.366 -0.795 -3.064 1.00 77.88 246 GLY A CA 1
ATOM 1939 C C . GLY A 1 246 ? -21.373 -0.355 -1.992 1.00 77.88 246 GLY A C 1
ATOM 1940 O O . GLY A 1 246 ? -20.948 -1.188 -1.193 1.00 77.88 246 GLY A O 1
ATOM 1941 N N . GLN A 1 247 ? -21.018 0.933 -1.937 1.00 79.81 247 GLN A N 1
ATOM 1942 C CA . GLN A 1 247 ? -20.222 1.465 -0.837 1.00 79.81 247 GLN A CA 1
ATOM 1943 C C . GLN A 1 247 ? -21.059 1.483 0.442 1.00 79.81 247 GLN A C 1
ATOM 1945 O O . GLN A 1 247 ? -22.232 1.865 0.437 1.00 79.81 247 GLN A O 1
ATOM 1950 N N . LEU A 1 248 ? -20.432 1.065 1.536 1.00 82.81 248 LEU A N 1
ATOM 1951 C CA . LEU A 1 248 ? -20.991 1.074 2.878 1.00 82.81 248 LEU A CA 1
ATOM 1952 C C . LEU A 1 248 ? -19.904 1.576 3.818 1.00 82.81 248 LEU A C 1
ATOM 1954 O O . LEU A 1 248 ? -18.822 0.991 3.880 1.00 82.81 248 LEU A O 1
ATOM 1958 N N . GLN A 1 249 ? -20.199 2.659 4.523 1.00 84.25 249 GLN A N 1
ATOM 1959 C CA . GLN A 1 249 ? -19.344 3.177 5.580 1.00 84.25 249 GLN A CA 1
ATOM 1960 C C . GLN A 1 249 ? -20.183 3.339 6.834 1.00 84.25 249 GLN A C 1
ATOM 1962 O O . GLN A 1 249 ? -21.311 3.830 6.789 1.00 84.25 249 GLN A O 1
ATOM 1967 N N . GLU A 1 250 ? -19.627 2.895 7.949 1.00 88.31 250 GLU A N 1
ATOM 1968 C CA . GLU A 1 250 ? -20.308 2.868 9.230 1.00 88.31 250 GLU A CA 1
ATOM 1969 C C . GLU A 1 250 ? -19.354 3.430 10.275 1.00 88.31 250 GLU A C 1
ATOM 1971 O O . GLU A 1 250 ? -18.222 2.954 10.412 1.00 88.31 250 GLU A O 1
ATOM 1976 N N . ALA A 1 251 ? -19.809 4.454 10.983 1.00 89.62 251 ALA A N 1
ATOM 1977 C CA . ALA A 1 251 ? -19.059 5.120 12.028 1.00 89.62 251 ALA A CA 1
ATOM 1978 C C . ALA A 1 251 ? -19.901 5.242 13.296 1.00 89.62 251 ALA A C 1
ATOM 1980 O O . ALA A 1 251 ? -21.129 5.366 13.247 1.00 89.62 251 ALA A O 1
ATOM 1981 N N . TRP A 1 252 ? -19.215 5.245 14.428 1.00 91.94 252 TRP A N 1
ATOM 1982 C CA . TRP A 1 252 ? -19.798 5.477 15.735 1.00 91.94 252 TRP A CA 1
ATOM 1983 C C . TRP A 1 252 ? -19.001 6.537 16.482 1.00 91.94 252 TRP A C 1
ATOM 1985 O O . TRP A 1 252 ? -17.771 6.572 16.396 1.00 91.94 252 TRP A O 1
ATOM 1995 N N . ASP A 1 253 ? -19.695 7.385 17.232 1.00 90.19 253 ASP A N 1
ATOM 1996 C CA . ASP A 1 253 ? -19.090 8.394 18.090 1.00 90.19 253 ASP A CA 1
ATOM 1997 C C . ASP A 1 253 ? -19.730 8.435 19.476 1.00 90.19 253 ASP A C 1
ATOM 1999 O O . ASP A 1 253 ? -20.923 8.198 19.643 1.00 90.19 253 ASP A O 1
ATOM 2003 N N . PHE A 1 254 ? -18.934 8.756 20.490 1.00 90.88 254 PHE A N 1
ATOM 2004 C CA . PHE A 1 254 ? -19.409 9.137 21.818 1.00 90.88 254 PHE A CA 1
ATOM 2005 C C . PHE A 1 254 ? -18.374 10.030 22.498 1.00 90.88 254 PHE A C 1
ATOM 2007 O O . PHE A 1 254 ? -17.214 10.082 22.084 1.00 90.88 254 PHE A O 1
ATOM 2014 N N . SER A 1 255 ? -18.786 10.750 23.542 1.00 87.62 255 SER A N 1
ATOM 2015 C CA . SER A 1 255 ? -17.876 11.645 24.255 1.00 87.62 255 SER A CA 1
ATOM 2016 C C . SER A 1 255 ? -17.954 11.526 25.770 1.00 87.62 255 SER A C 1
ATOM 2018 O O . SER A 1 255 ? -19.005 11.252 26.348 1.00 87.62 255 SER A O 1
ATOM 2020 N N . LEU A 1 256 ? -16.812 11.749 26.419 1.00 88.06 256 LEU A N 1
ATOM 2021 C CA . LEU A 1 256 ? -16.689 11.871 27.866 1.00 88.06 256 LEU A CA 1
ATOM 2022 C C . LEU A 1 256 ? -16.355 13.324 28.176 1.00 88.06 256 LEU A C 1
ATOM 2024 O O . LEU A 1 256 ? -15.313 13.822 27.766 1.00 88.06 256 LEU A O 1
ATOM 2028 N N . GLN A 1 257 ? -17.236 14.009 28.895 1.00 88.88 257 GLN A N 1
ATOM 2029 C CA . GLN A 1 257 ? -17.054 15.418 29.235 1.00 88.88 257 GLN A CA 1
ATOM 2030 C C . GLN A 1 257 ? -16.620 15.558 30.691 1.00 88.88 257 GLN A C 1
ATOM 2032 O O . GLN A 1 257 ? -17.202 14.935 31.579 1.00 88.88 257 GLN A O 1
ATOM 2037 N N . ASN A 1 258 ? -15.648 16.432 30.951 1.00 89.94 258 ASN A N 1
ATOM 2038 C CA . ASN A 1 258 ? -15.118 16.718 32.285 1.00 89.94 258 ASN A CA 1
ATOM 2039 C C . ASN A 1 258 ? -14.629 15.472 33.052 1.00 89.94 258 ASN A C 1
ATOM 2041 O O . ASN A 1 258 ? -14.738 15.426 34.280 1.00 89.94 258 ASN A O 1
ATOM 2045 N N . TYR A 1 259 ? -14.086 14.479 32.347 1.00 91.50 259 TYR A N 1
ATOM 2046 C CA . TYR A 1 259 ? -13.551 13.253 32.932 1.00 91.50 259 TYR A CA 1
ATOM 2047 C C . TYR A 1 259 ? -12.364 13.580 33.844 1.00 91.50 259 TYR A C 1
ATOM 2049 O O . TYR A 1 259 ? -11.354 14.109 33.384 1.00 91.50 259 TYR A O 1
ATOM 2057 N N . ALA A 1 260 ? -12.495 13.315 35.143 1.00 92.12 260 ALA A N 1
ATOM 2058 C CA . ALA A 1 260 ? -11.439 13.584 36.113 1.00 92.12 260 ALA A CA 1
ATOM 2059 C C . ALA A 1 260 ? -10.383 12.474 36.078 1.00 92.12 260 ALA A C 1
ATOM 2061 O O . ALA A 1 260 ? -10.727 11.296 36.099 1.00 92.12 260 ALA A O 1
ATOM 2062 N N . ILE A 1 261 ? -9.108 12.855 36.059 1.00 90.62 261 ILE A N 1
ATOM 2063 C CA . ILE A 1 261 ? -7.981 11.920 36.023 1.00 90.62 261 ILE A CA 1
ATOM 2064 C C . ILE A 1 261 ? -6.816 12.460 36.856 1.00 90.62 261 ILE A C 1
ATOM 2066 O O . ILE A 1 261 ? -6.512 13.656 36.816 1.00 90.62 261 ILE A O 1
ATOM 2070 N N . GLU A 1 262 ? -6.156 11.578 37.602 1.00 89.75 262 GLU A N 1
ATOM 2071 C CA . GLU A 1 262 ? -4.866 11.859 38.234 1.00 89.75 262 GLU A CA 1
ATOM 2072 C C . GLU A 1 262 ? -3.752 11.388 37.296 1.00 89.75 262 GLU A C 1
ATOM 2074 O O . GLU A 1 262 ? -3.437 10.209 37.220 1.00 89.75 262 GLU A O 1
ATOM 2079 N N . HIS A 1 263 ? -3.197 12.318 36.520 1.00 89.69 263 HIS A N 1
ATOM 2080 C CA . HIS A 1 263 ? -2.073 12.080 35.612 1.00 89.69 263 HIS A CA 1
ATOM 2081 C C . HIS A 1 263 ? -1.343 13.404 35.417 1.00 89.69 263 HIS A C 1
ATOM 2083 O O . HIS A 1 263 ? -1.962 14.387 35.003 1.00 89.69 263 HIS A O 1
ATOM 2089 N N . GLN A 1 264 ? -0.054 13.465 35.764 1.00 88.81 264 GLN A N 1
ATOM 2090 C CA . GLN A 1 264 ? 0.677 14.734 35.925 1.00 88.81 264 GLN A CA 1
ATOM 2091 C C . GLN A 1 264 ? -0.042 15.707 36.890 1.00 88.81 264 GLN A C 1
ATOM 2093 O O . GLN A 1 264 ? -0.087 16.920 36.670 1.00 88.81 264 GLN A O 1
ATOM 2098 N N . GLY A 1 265 ? -0.649 15.161 37.950 1.00 87.88 265 GLY A N 1
ATOM 2099 C CA . GLY A 1 265 ? -1.563 15.866 38.850 1.00 87.88 265 GLY A CA 1
ATOM 2100 C C . GLY A 1 265 ? -3.035 15.747 38.439 1.00 87.88 265 GLY A C 1
ATOM 2101 O O . GLY A 1 265 ? -3.386 15.073 37.472 1.00 87.88 265 GLY A O 1
ATOM 2102 N N . LEU A 1 266 ? -3.921 16.395 39.197 1.00 90.12 266 LEU A N 1
ATOM 2103 C CA . LEU A 1 266 ? -5.360 16.326 38.942 1.00 90.12 266 LEU A CA 1
ATOM 2104 C C . LEU A 1 266 ? -5.737 17.171 37.717 1.00 90.12 266 LEU A C 1
ATOM 2106 O O . LEU A 1 266 ? -5.623 18.399 37.734 1.00 90.12 266 LEU A O 1
ATOM 2110 N N . ASN A 1 267 ? -6.234 16.509 36.677 1.00 91.69 267 ASN A N 1
ATOM 2111 C CA . ASN A 1 267 ? -6.678 17.119 35.430 1.00 91.69 267 ASN A CA 1
ATOM 2112 C C . ASN A 1 267 ? -8.128 16.723 35.113 1.00 91.69 267 ASN A C 1
ATOM 2114 O O . ASN A 1 267 ? -8.692 15.790 35.690 1.00 91.69 267 ASN A O 1
ATOM 2118 N N . LYS A 1 268 ? -8.744 17.461 34.187 1.00 94.38 268 LYS A N 1
ATOM 2119 C CA . LYS A 1 268 ? -10.031 17.104 33.583 1.00 94.38 268 LYS A CA 1
ATOM 2120 C C . LYS A 1 268 ? -9.873 16.995 32.078 1.00 94.38 268 LYS A C 1
ATOM 2122 O O . LYS A 1 268 ? -9.216 17.841 31.479 1.00 94.38 268 LYS A O 1
ATOM 2127 N N . LEU A 1 269 ? -10.494 15.988 31.487 1.00 92.75 269 LEU A N 1
ATOM 2128 C CA . LEU A 1 269 ? -10.447 15.713 30.060 1.00 92.75 269 LEU A CA 1
ATOM 2129 C C . LEU A 1 269 ? -11.837 15.854 29.444 1.00 92.75 269 LEU A C 1
ATOM 2131 O O . LEU A 1 269 ? -12.828 15.412 30.029 1.00 92.75 269 LEU A O 1
ATOM 2135 N N . ASN A 1 270 ? -11.890 16.399 28.237 1.00 92.56 270 ASN A N 1
ATOM 2136 C CA . ASN A 1 270 ? -12.954 16.090 27.296 1.00 92.56 270 ASN A CA 1
ATOM 2137 C C . ASN A 1 270 ? -12.377 15.111 26.272 1.00 92.56 270 ASN A C 1
ATOM 2139 O O . ASN A 1 270 ? -11.340 15.400 25.678 1.00 92.56 270 ASN A O 1
ATOM 2143 N N . LEU A 1 271 ? -13.013 13.953 26.114 1.00 91.75 271 LEU A N 1
ATOM 2144 C CA . LEU A 1 271 ? -12.633 12.947 25.131 1.00 91.75 271 LEU A CA 1
ATOM 2145 C C . LEU A 1 271 ? -13.740 12.829 24.098 1.00 91.75 271 LEU A C 1
ATOM 2147 O O . LEU A 1 271 ? -14.881 12.553 24.471 1.00 91.75 271 LEU A O 1
ATOM 2151 N N . ASP A 1 272 ? -13.393 12.961 22.826 1.00 91.25 272 ASP A N 1
ATOM 2152 C CA . ASP A 1 272 ? -14.261 12.571 21.721 1.00 91.25 272 ASP A CA 1
ATOM 2153 C C . ASP A 1 272 ? -13.683 11.303 21.088 1.00 91.25 272 ASP A C 1
ATOM 2155 O O . ASP A 1 272 ? -12.548 11.287 20.609 1.00 91.25 272 ASP A O 1
ATOM 2159 N N . VAL A 1 273 ? -14.452 10.215 21.146 1.00 91.94 273 VAL A N 1
ATOM 2160 C CA . VAL A 1 273 ? -14.064 8.902 20.629 1.00 91.94 273 VAL A CA 1
ATOM 2161 C C . VAL A 1 273 ? -14.910 8.621 19.408 1.00 91.94 273 VAL A C 1
ATOM 2163 O O . VAL A 1 273 ? -16.137 8.593 19.486 1.00 91.94 273 VAL A O 1
ATOM 2166 N N . ASN A 1 274 ? -14.247 8.387 18.288 1.00 91.50 274 ASN A N 1
ATOM 2167 C CA . ASN A 1 274 ? -14.879 8.046 17.033 1.00 91.50 274 ASN A CA 1
ATOM 2168 C C . ASN A 1 274 ? -14.217 6.792 16.457 1.00 91.50 274 ASN A C 1
ATOM 2170 O O . ASN A 1 274 ? -12.996 6.671 16.484 1.00 91.50 274 ASN A O 1
ATOM 2174 N N . TYR A 1 275 ? -14.988 5.857 15.921 1.00 91.19 275 TYR A N 1
ATOM 2175 C CA . TYR A 1 275 ? -14.424 4.725 15.195 1.00 91.19 275 TYR A CA 1
ATOM 2176 C C . TYR A 1 275 ? -15.273 4.338 13.991 1.00 91.19 275 TYR A C 1
ATOM 2178 O O . TYR A 1 275 ? -16.475 4.584 13.947 1.00 91.19 275 TYR A O 1
ATOM 2186 N N . GLN A 1 276 ? -14.621 3.721 13.009 1.00 88.50 276 GLN A N 1
ATOM 2187 C CA . GLN A 1 276 ? -15.251 3.148 11.826 1.00 88.50 276 GLN A CA 1
ATOM 2188 C C . GLN A 1 276 ? -15.137 1.633 11.860 1.00 88.50 276 GLN A C 1
ATOM 2190 O O . GLN A 1 276 ? -14.107 1.091 12.272 1.00 88.50 276 GLN A O 1
ATOM 2195 N N . TYR A 1 277 ? -16.161 0.944 11.373 1.00 85.25 277 TYR A N 1
ATOM 2196 C CA . TYR A 1 277 ? -16.125 -0.507 11.223 1.00 85.25 277 TYR A CA 1
ATOM 2197 C C . TYR A 1 277 ? -15.429 -0.932 9.934 1.00 85.25 277 TYR A C 1
ATOM 2199 O O . TYR A 1 277 ? -15.426 -0.215 8.931 1.00 85.25 277 TYR A O 1
ATOM 2207 N N . LYS A 1 278 ? -14.853 -2.136 9.943 1.00 78.50 278 LYS A N 1
ATOM 2208 C CA . LYS A 1 278 ? -14.396 -2.772 8.707 1.00 78.50 278 LYS A CA 1
ATOM 2209 C C . LYS A 1 278 ? -15.594 -3.033 7.784 1.00 78.50 278 LYS A C 1
ATOM 2211 O O . LYS A 1 278 ? -16.663 -3.415 8.264 1.00 78.50 278 LYS A O 1
ATOM 2216 N N . PRO A 1 279 ? -15.432 -2.897 6.458 1.00 71.38 279 PRO A N 1
ATOM 2217 C CA . PRO A 1 279 ? -16.485 -3.267 5.525 1.00 71.38 279 PRO A CA 1
ATOM 2218 C C . PRO A 1 279 ? -16.879 -4.742 5.683 1.00 71.38 279 PRO A C 1
ATOM 2220 O O . PRO A 1 279 ? -16.017 -5.619 5.658 1.00 71.38 279 PRO A O 1
ATOM 2223 N N . GLY A 1 280 ? -18.181 -5.014 5.784 1.00 70.81 280 GLY A N 1
ATOM 2224 C CA . GLY A 1 280 ? -18.718 -6.377 5.731 1.00 70.81 280 GLY A CA 1
ATOM 2225 C C . GLY A 1 280 ? -18.721 -7.163 7.046 1.00 70.81 280 GLY A C 1
ATOM 2226 O O . GLY A 1 280 ? -18.919 -8.374 6.985 1.00 70.81 280 GLY A O 1
ATOM 2227 N N . ILE A 1 281 ? -18.546 -6.514 8.204 1.00 74.19 281 ILE A N 1
ATOM 2228 C CA . ILE A 1 281 ? -18.722 -7.184 9.503 1.00 74.19 281 ILE A CA 1
ATOM 2229 C C . ILE A 1 281 ? -20.139 -7.769 9.657 1.00 74.19 281 ILE A C 1
ATOM 2231 O O . ILE A 1 281 ? -21.140 -7.197 9.204 1.00 74.19 281 ILE A O 1
ATOM 2235 N N . THR A 1 282 ? -20.207 -8.939 10.281 1.00 77.50 282 THR A N 1
ATOM 2236 C CA . THR A 1 282 ? -21.431 -9.667 10.631 1.00 77.50 282 THR A CA 1
ATOM 2237 C C . THR A 1 282 ? -22.103 -9.061 11.862 1.00 77.50 282 THR A C 1
ATOM 2239 O O . THR A 1 282 ? -21.519 -8.256 12.587 1.00 77.50 282 THR A O 1
ATOM 2242 N N . ARG A 1 283 ? -23.360 -9.442 12.118 1.00 79.31 283 ARG A N 1
ATOM 2243 C CA . ARG A 1 283 ? -24.139 -8.921 13.252 1.00 79.31 283 ARG A CA 1
ATOM 2244 C C . ARG A 1 283 ? -23.470 -9.233 14.593 1.00 79.31 283 ARG A C 1
ATOM 2246 O O . ARG A 1 283 ? -23.531 -8.421 15.509 1.00 79.31 283 ARG A O 1
ATOM 2253 N N . GLU A 1 284 ? -22.846 -10.398 14.695 1.00 79.75 284 GLU A N 1
ATOM 2254 C CA . GLU A 1 284 ? -22.170 -10.895 15.892 1.00 79.75 284 GLU A CA 1
ATOM 2255 C C . GLU A 1 284 ? -20.829 -10.190 16.152 1.00 79.75 284 GLU A C 1
ATOM 2257 O O . GLU A 1 284 ? -20.310 -10.260 17.263 1.00 79.75 284 GLU A O 1
ATOM 2262 N N . GLU A 1 285 ? -20.275 -9.512 15.143 1.00 81.31 285 GLU A N 1
ATOM 2263 C CA . GLU A 1 285 ? -18.992 -8.807 15.218 1.00 81.31 285 GLU A CA 1
ATOM 2264 C C . GLU A 1 285 ? -19.124 -7.342 15.652 1.00 81.31 285 GLU A C 1
ATOM 2266 O O . GLU A 1 285 ? -18.102 -6.721 15.941 1.00 81.31 285 GLU A O 1
ATOM 2271 N N . TYR A 1 286 ? -20.340 -6.782 15.727 1.00 80.62 286 TYR A N 1
ATOM 2272 C CA . TYR A 1 286 ? -20.533 -5.416 16.223 1.00 80.62 286 TYR A CA 1
ATOM 2273 C C . TYR A 1 286 ? -20.108 -5.326 17.693 1.00 80.62 286 TYR A C 1
ATOM 2275 O O . TYR A 1 286 ? -20.720 -5.981 18.544 1.00 80.62 286 TYR A O 1
ATOM 2283 N N . PRO A 1 287 ? -19.086 -4.518 18.023 1.00 73.06 287 PRO A N 1
ATOM 2284 C CA . PRO A 1 287 ? -18.726 -4.282 19.403 1.00 73.06 287 PRO A CA 1
ATOM 2285 C C . PRO A 1 287 ? -19.797 -3.409 20.054 1.00 73.06 287 PRO A C 1
ATOM 2287 O O . PRO A 1 287 ? -20.179 -2.371 19.519 1.00 73.06 287 PRO A O 1
ATOM 2290 N N . ASP A 1 288 ? -20.249 -3.815 21.237 1.00 77.44 288 ASP A N 1
ATOM 2291 C CA . ASP A 1 288 ? -21.011 -2.933 22.113 1.00 77.44 288 ASP A CA 1
ATOM 2292 C C . ASP A 1 288 ? -20.095 -1.769 22.543 1.00 77.44 288 ASP A C 1
ATOM 2294 O O . ASP A 1 288 ? -18.962 -1.978 22.998 1.00 77.44 288 ASP A O 1
ATOM 2298 N N . PHE A 1 289 ? -20.565 -0.528 22.397 1.00 81.50 289 PHE A N 1
ATOM 2299 C CA . PHE A 1 289 ? -19.798 0.649 22.799 1.00 81.50 289 PHE A CA 1
ATOM 2300 C C . PHE A 1 289 ? -19.566 0.701 24.320 1.00 81.50 289 PHE A C 1
ATOM 2302 O O . PHE A 1 289 ? -18.603 1.329 24.765 1.00 81.50 289 PHE A O 1
ATOM 2309 N N . VAL A 1 290 ? -20.419 0.064 25.137 1.00 83.56 290 VAL A N 1
ATOM 2310 C CA . VAL A 1 290 ? -20.302 0.073 26.605 1.00 83.56 290 VAL A CA 1
ATOM 2311 C C . VAL A 1 290 ? -18.979 -0.566 27.063 1.00 83.56 290 VAL A C 1
ATOM 2313 O O . VAL A 1 290 ? -18.267 0.073 27.842 1.00 83.56 290 VAL A O 1
ATOM 2316 N N . PRO A 1 291 ? -18.579 -1.758 26.575 1.00 85.69 291 PRO A N 1
ATOM 2317 C CA . PRO A 1 291 ? -17.232 -2.294 26.762 1.00 85.69 291 PRO A CA 1
ATOM 2318 C C . PRO A 1 291 ? -16.100 -1.345 26.357 1.00 85.69 291 PRO A C 1
ATOM 2320 O O . PRO A 1 291 ? -15.132 -1.215 27.104 1.00 85.69 291 PRO A O 1
ATOM 2323 N N . ILE A 1 292 ? -16.214 -0.652 25.218 1.00 88.94 292 ILE A N 1
ATOM 2324 C CA . ILE A 1 292 ? -15.181 0.292 24.753 1.00 88.94 292 ILE A CA 1
ATOM 2325 C C . ILE A 1 292 ? -15.061 1.467 25.734 1.00 88.94 292 ILE A C 1
ATOM 2327 O O . ILE A 1 292 ? -13.955 1.817 26.148 1.00 88.94 292 ILE A O 1
ATOM 2331 N N . TYR A 1 293 ? -16.190 2.027 26.176 1.00 88.44 293 TYR A N 1
ATOM 2332 C CA . TYR A 1 293 ? -16.232 3.053 27.221 1.00 88.44 293 TYR A CA 1
ATOM 2333 C C . TYR A 1 293 ? -15.566 2.568 28.518 1.00 88.44 293 TYR A C 1
ATOM 2335 O O . TYR A 1 293 ? -14.680 3.234 29.051 1.00 88.44 293 TYR A O 1
ATOM 2343 N N . GLN A 1 294 ? -15.958 1.390 29.018 1.00 88.69 294 GLN A N 1
ATOM 2344 C CA . GLN A 1 294 ? -15.405 0.818 30.253 1.00 88.69 294 GLN A CA 1
ATOM 2345 C C . GLN A 1 294 ? -13.905 0.557 30.127 1.00 88.69 294 GLN A C 1
ATOM 2347 O O . GLN A 1 294 ? -13.152 0.706 31.090 1.00 88.69 294 GLN A O 1
ATOM 2352 N N . ARG A 1 295 ? -13.453 0.184 28.928 1.00 93.00 295 ARG A N 1
ATOM 2353 C CA . ARG A 1 295 ? -12.042 -0.036 28.654 1.00 93.00 295 ARG A CA 1
ATOM 2354 C C . ARG A 1 295 ? -11.238 1.258 28.692 1.00 93.00 295 ARG A C 1
ATOM 2356 O O . ARG A 1 295 ? -10.134 1.229 29.236 1.00 93.00 295 ARG A O 1
ATOM 2363 N N . ILE A 1 296 ? -11.780 2.358 28.162 1.00 93.38 296 ILE A N 1
ATOM 2364 C CA . ILE A 1 296 ? -11.178 3.698 28.254 1.00 93.38 296 ILE A CA 1
ATOM 2365 C C . ILE A 1 296 ? -11.057 4.124 29.716 1.00 93.38 296 ILE A C 1
ATOM 2367 O O . ILE A 1 296 ? -9.966 4.484 30.147 1.00 93.38 296 ILE A O 1
ATOM 2371 N N . ASP A 1 297 ? -12.145 4.028 30.481 1.00 91.25 297 ASP A N 1
ATOM 2372 C CA . ASP A 1 297 ? -12.177 4.381 31.907 1.00 91.25 297 ASP A CA 1
ATOM 2373 C C . ASP A 1 297 ? -11.116 3.602 32.703 1.00 91.25 297 ASP A C 1
ATOM 2375 O O . ASP A 1 297 ? -10.284 4.181 33.407 1.00 91.25 297 ASP A O 1
ATOM 2379 N N . ASN A 1 298 ? -11.054 2.285 32.491 1.00 93.00 298 ASN A N 1
ATOM 2380 C CA . ASN A 1 298 ? -10.055 1.417 33.108 1.00 93.00 298 ASN A CA 1
ATOM 2381 C C . ASN A 1 298 ? -8.621 1.764 32.664 1.00 93.00 298 ASN A C 1
ATOM 2383 O O . ASN A 1 298 ? -7.712 1.804 33.492 1.00 93.00 298 ASN A O 1
ATOM 2387 N N . PHE A 1 299 ? -8.405 2.023 31.370 1.00 94.19 299 PHE A N 1
ATOM 2388 C CA . PHE A 1 299 ? -7.094 2.391 30.832 1.00 94.19 299 PHE A CA 1
ATOM 2389 C C . PHE A 1 299 ? -6.577 3.693 31.446 1.00 94.19 299 PHE A C 1
ATOM 2391 O O . PHE A 1 299 ? -5.425 3.750 31.864 1.00 94.19 299 PHE A O 1
ATOM 2398 N N . LEU A 1 300 ? -7.424 4.722 31.502 1.00 93.62 300 LEU A N 1
ATOM 2399 C CA . LEU A 1 300 ? -7.064 6.037 32.025 1.00 93.62 300 LEU A CA 1
ATOM 2400 C C . LEU A 1 300 ? -6.837 5.999 33.537 1.00 93.62 300 LEU A C 1
ATOM 2402 O O . LEU A 1 300 ? -5.875 6.583 34.021 1.00 93.62 300 LEU A O 1
ATOM 2406 N N . THR A 1 301 ? -7.689 5.288 34.278 1.00 91.50 301 THR A N 1
ATOM 2407 C CA . THR A 1 301 ? -7.593 5.200 35.744 1.00 91.50 301 THR A CA 1
ATOM 2408 C C . THR A 1 301 ? -6.387 4.381 36.208 1.00 91.50 301 THR A C 1
ATOM 2410 O O . THR A 1 301 ? -5.844 4.644 37.275 1.00 91.50 301 THR A O 1
ATOM 2413 N N . ASN A 1 302 ? -5.946 3.400 35.414 1.00 90.44 302 ASN A N 1
ATOM 2414 C CA . ASN A 1 302 ? -4.826 2.517 35.752 1.00 90.44 302 ASN A CA 1
ATOM 2415 C C . ASN A 1 302 ? -3.590 2.755 34.872 1.00 90.44 302 ASN A C 1
ATOM 2417 O O . ASN A 1 302 ? -2.782 1.840 34.684 1.00 90.44 302 ASN A O 1
ATOM 2421 N N . TYR A 1 303 ? -3.441 3.952 34.298 1.00 88.25 303 TYR A N 1
ATOM 2422 C CA . TYR A 1 303 ? -2.300 4.257 33.441 1.00 88.25 303 TYR A CA 1
ATOM 2423 C C . TYR A 1 303 ? -0.996 4.246 34.267 1.00 88.25 303 TYR A C 1
ATOM 2425 O O . TYR A 1 303 ? -0.881 4.995 35.234 1.00 88.25 303 TYR A O 1
ATOM 2433 N N . PRO A 1 304 ? 0.003 3.407 33.929 1.00 81.38 304 PRO A N 1
ATOM 2434 C CA . PRO A 1 304 ? 1.100 3.088 34.849 1.00 81.38 304 PRO A CA 1
ATOM 2435 C C . PRO A 1 304 ? 2.171 4.182 34.969 1.00 81.38 304 PRO A C 1
ATOM 2437 O O . PRO A 1 304 ? 2.919 4.197 35.944 1.00 81.38 304 PRO A O 1
ATOM 2440 N N . ASN A 1 305 ? 2.276 5.071 33.977 1.00 83.69 305 ASN A N 1
ATOM 2441 C CA . ASN A 1 305 ? 3.366 6.039 33.862 1.00 83.69 305 ASN A CA 1
ATOM 2442 C C . ASN A 1 305 ? 2.831 7.473 33.948 1.00 83.69 305 ASN A C 1
ATOM 2444 O O . ASN A 1 305 ? 2.652 8.135 32.928 1.00 83.69 305 ASN A O 1
ATOM 2448 N N . GLU A 1 306 ? 2.625 7.985 35.161 1.00 86.62 306 GLU A N 1
ATOM 2449 C CA . GLU A 1 306 ? 2.061 9.329 35.388 1.00 86.62 306 GLU A CA 1
ATOM 2450 C C . GLU A 1 306 ? 2.874 10.487 34.780 1.00 86.62 306 GLU A C 1
ATOM 2452 O O . GLU A 1 306 ? 2.384 11.612 34.695 1.00 86.62 306 GLU A O 1
ATOM 2457 N N . THR A 1 307 ? 4.125 10.249 34.374 1.00 88.31 307 THR A N 1
ATOM 2458 C CA . THR A 1 307 ? 4.995 11.260 33.757 1.00 88.31 307 THR A CA 1
ATOM 2459 C C . THR A 1 307 ? 4.856 11.353 32.242 1.00 88.31 307 THR A C 1
ATOM 2461 O O . THR A 1 307 ? 5.333 12.330 31.666 1.00 88.31 307 THR A O 1
ATOM 2464 N N . ASP A 1 308 ? 4.232 10.371 31.586 1.00 89.12 308 ASP A N 1
ATOM 2465 C CA . ASP A 1 308 ? 4.105 10.361 30.127 1.00 89.12 308 ASP A CA 1
ATOM 2466 C C . ASP A 1 308 ? 3.327 11.582 29.627 1.00 89.12 308 ASP A C 1
ATOM 2468 O O . ASP A 1 308 ? 2.350 12.023 30.237 1.00 89.12 308 ASP A O 1
ATOM 2472 N N . PHE A 1 309 ? 3.738 12.121 28.481 1.00 89.94 309 PHE A N 1
ATOM 2473 C CA . PHE A 1 309 ? 2.987 13.183 27.820 1.00 89.94 309 PHE A CA 1
ATOM 2474 C C . PHE A 1 309 ? 1.624 12.666 27.325 1.00 89.94 309 PHE A C 1
ATOM 2476 O O . PHE A 1 309 ? 1.474 11.487 26.995 1.00 89.94 309 PHE A O 1
ATOM 2483 N N . TRP A 1 310 ? 0.622 13.544 27.255 1.00 88.88 310 TRP A N 1
ATOM 2484 C CA . TRP A 1 310 ? -0.757 13.187 26.891 1.00 88.88 310 TRP A CA 1
ATOM 2485 C C . TRP A 1 310 ? -0.870 12.549 25.500 1.00 88.88 310 TRP A C 1
ATOM 2487 O O . TRP A 1 310 ? -1.745 11.720 25.267 1.00 88.88 310 TRP A O 1
ATOM 2497 N N . GLU A 1 311 ? 0.054 12.870 24.599 1.00 84.00 311 GLU A N 1
ATOM 2498 C CA . GLU A 1 311 ? 0.206 12.290 23.268 1.00 84.00 311 GLU A CA 1
ATOM 2499 C C . GLU A 1 311 ? 0.595 10.812 23.334 1.00 84.00 311 GLU A C 1
ATOM 2501 O O . GLU A 1 311 ? 0.105 10.003 22.547 1.00 84.00 311 GLU A O 1
ATOM 2506 N N . ILE A 1 312 ? 1.446 10.440 24.294 1.00 83.75 312 ILE A N 1
ATOM 2507 C CA . ILE A 1 312 ? 1.834 9.046 24.537 1.00 83.75 312 ILE A CA 1
ATOM 2508 C C . ILE A 1 312 ? 0.647 8.290 25.135 1.00 83.75 312 ILE A C 1
ATOM 2510 O O . ILE A 1 312 ? 0.342 7.189 24.677 1.00 83.75 312 ILE A O 1
ATOM 2514 N N . VAL A 1 313 ? -0.072 8.901 26.082 1.00 91.12 313 VAL A N 1
ATOM 2515 C CA . VAL A 1 313 ? -1.292 8.317 26.662 1.00 91.12 313 VAL A CA 1
ATOM 2516 C C . VAL A 1 313 ? -2.332 8.063 25.568 1.00 91.12 313 VAL A C 1
ATOM 2518 O O . VAL A 1 313 ? -2.818 6.939 25.443 1.00 91.12 313 VAL A O 1
ATOM 2521 N N . ASN A 1 314 ? -2.625 9.057 24.721 1.00 91.69 314 ASN A N 1
ATOM 2522 C CA . ASN A 1 314 ? -3.596 8.917 23.633 1.00 91.69 314 ASN A CA 1
ATOM 2523 C C . ASN A 1 314 ? -3.136 7.884 22.587 1.00 91.69 314 ASN A C 1
ATOM 2525 O O . ASN A 1 314 ? -3.904 7.016 22.157 1.00 91.69 314 ASN A O 1
ATOM 2529 N N . ARG A 1 315 ? -1.844 7.897 22.230 1.00 87.12 315 ARG A N 1
ATOM 2530 C CA . ARG A 1 315 ? -1.245 6.888 21.347 1.00 87.12 315 ARG A CA 1
ATOM 2531 C C . ARG A 1 315 ? -1.352 5.486 21.944 1.00 87.12 315 ARG A C 1
ATOM 2533 O O . ARG A 1 315 ? -1.574 4.540 21.196 1.00 87.12 315 ARG A O 1
ATOM 2540 N N . ASN A 1 316 ? -1.218 5.302 23.247 1.00 87.44 316 ASN A N 1
ATOM 2541 C CA . ASN A 1 316 ? -1.340 3.981 23.859 1.00 87.44 316 ASN A CA 1
ATOM 2542 C C . ASN A 1 316 ? -2.809 3.551 23.993 1.00 87.44 316 ASN A C 1
ATOM 2544 O O . ASN A 1 316 ? -3.127 2.398 23.691 1.00 87.44 316 ASN A O 1
ATOM 2548 N N . LEU A 1 317 ? -3.713 4.473 24.339 1.00 92.62 317 LEU A N 1
ATOM 2549 C CA . LEU A 1 317 ? -5.151 4.206 24.422 1.00 92.62 317 LEU A CA 1
ATOM 2550 C C . LEU A 1 317 ? -5.701 3.773 23.065 1.00 92.62 317 LEU A C 1
ATOM 2552 O O . LEU A 1 317 ? -6.280 2.698 22.939 1.00 92.62 317 LEU A O 1
ATOM 2556 N N . THR A 1 318 ? -5.451 4.577 22.033 1.00 87.44 318 THR A N 1
ATOM 2557 C CA . THR A 1 318 ? -5.928 4.303 20.676 1.00 87.44 318 THR A CA 1
ATOM 2558 C C . THR A 1 318 ? -5.384 2.966 20.158 1.00 87.44 318 THR A C 1
ATOM 2560 O O . THR A 1 318 ? -6.070 2.273 19.418 1.00 87.44 318 THR A O 1
ATOM 2563 N N . LYS A 1 319 ? -4.166 2.566 20.564 1.00 83.94 319 LYS A N 1
ATOM 2564 C CA . LYS A 1 319 ? -3.574 1.274 20.171 1.00 83.94 319 LYS A CA 1
ATOM 2565 C C . LYS A 1 319 ? -4.338 0.142 20.828 1.00 83.94 319 LYS A C 1
ATOM 2567 O O . LYS A 1 319 ? -4.798 -0.763 20.155 1.00 83.94 319 LYS A O 1
ATOM 2572 N N . THR A 1 320 ? -4.479 0.249 22.142 1.00 87.38 320 THR A N 1
ATOM 2573 C CA . THR A 1 320 ? -5.141 -0.738 22.986 1.00 87.38 320 THR A CA 1
ATOM 2574 C C . THR A 1 320 ? -6.566 -0.998 22.509 1.00 87.38 320 THR A C 1
ATOM 2576 O O . THR A 1 320 ? -6.940 -2.145 22.294 1.00 87.38 320 THR A O 1
ATOM 2579 N N . LEU A 1 321 ? -7.346 0.063 22.280 1.00 90.75 321 LEU A N 1
ATOM 2580 C CA . LEU A 1 321 ? -8.717 -0.077 21.794 1.00 90.75 321 LEU A CA 1
ATOM 2581 C C . LEU A 1 321 ? -8.767 -0.687 20.398 1.00 90.75 321 LEU A C 1
ATOM 2583 O O . LEU A 1 321 ? -9.639 -1.507 20.136 1.00 90.75 321 LEU A O 1
ATOM 2587 N N . LEU A 1 322 ? -7.848 -0.314 19.508 1.00 84.38 322 LEU A N 1
ATOM 2588 C CA . LEU A 1 322 ? -7.822 -0.891 18.175 1.00 84.38 322 LEU A CA 1
ATOM 2589 C C . LEU A 1 322 ? -7.444 -2.380 18.229 1.00 84.38 322 LEU A C 1
ATOM 2591 O O . LEU A 1 322 ? -8.168 -3.192 17.669 1.00 84.38 322 LEU A O 1
ATOM 2595 N N . ASP A 1 323 ? -6.392 -2.758 18.955 1.00 78.69 323 ASP A N 1
ATOM 2596 C CA . ASP A 1 323 ? -5.939 -4.151 19.102 1.00 78.69 323 ASP A CA 1
ATOM 2597 C C . ASP A 1 323 ? -7.020 -5.065 19.703 1.00 78.69 323 ASP A C 1
ATOM 2599 O O . ASP A 1 323 ? -7.194 -6.207 19.275 1.00 78.69 323 ASP A O 1
ATOM 2603 N N . GLU A 1 324 ? -7.755 -4.565 20.698 1.00 83.75 324 GLU A N 1
ATOM 2604 C CA . GLU A 1 324 ? -8.791 -5.323 21.406 1.00 83.75 324 GLU A CA 1
ATOM 2605 C C . GLU A 1 324 ? -10.113 -5.414 20.620 1.00 83.75 324 GLU A C 1
ATOM 2607 O O . GLU A 1 324 ? -10.959 -6.245 20.951 1.00 83.75 324 GLU A O 1
ATOM 2612 N N . ASN A 1 325 ? -10.298 -4.607 19.564 1.00 84.44 325 ASN A N 1
ATOM 2613 C CA . ASN A 1 325 ? -11.539 -4.545 18.786 1.00 84.44 325 ASN A CA 1
ATOM 2614 C C . ASN A 1 325 ? -11.282 -4.795 17.284 1.00 84.44 325 ASN A C 1
ATOM 2616 O O . ASN A 1 325 ? -11.246 -3.858 16.482 1.00 84.44 325 ASN A O 1
ATOM 2620 N N . PRO A 1 326 ? -11.155 -6.065 16.850 1.00 82.25 326 PRO A N 1
ATOM 2621 C CA . PRO A 1 326 ? -10.805 -6.422 15.470 1.00 82.25 326 PRO A CA 1
ATOM 2622 C C . PRO A 1 326 ? -11.871 -6.063 14.423 1.00 82.25 326 PRO A C 1
ATOM 2624 O O . PRO A 1 326 ? -11.571 -6.087 13.228 1.00 82.25 326 PRO A O 1
ATOM 2627 N N . ALA A 1 327 ? -13.097 -5.741 14.842 1.00 83.69 327 ALA A N 1
ATOM 2628 C CA . ALA A 1 327 ? -14.162 -5.257 13.964 1.00 83.69 327 ALA A CA 1
ATOM 2629 C C . ALA A 1 327 ? -13.959 -3.795 13.523 1.00 83.69 327 ALA A C 1
ATOM 2631 O O . ALA A 1 327 ? -14.549 -3.364 12.531 1.00 83.69 327 ALA A O 1
ATOM 2632 N N . LEU A 1 328 ? -13.119 -3.029 14.229 1.00 87.38 328 LEU A N 1
ATOM 2633 C CA . LEU A 1 328 ? -12.834 -1.636 13.895 1.00 87.38 328 LEU A CA 1
ATOM 2634 C C . LEU A 1 328 ? -11.835 -1.558 12.734 1.00 87.38 328 LEU A C 1
ATOM 2636 O O . LEU A 1 328 ? -10.764 -2.164 12.763 1.00 87.38 328 LEU A O 1
ATOM 2640 N N . GLY A 1 329 ? -12.193 -0.806 11.697 1.00 79.31 329 GLY A N 1
ATOM 2641 C CA . GLY A 1 329 ? -11.308 -0.447 10.590 1.00 79.31 329 GLY A CA 1
ATOM 2642 C C . GLY A 1 329 ? -10.485 0.800 10.902 1.00 79.31 329 GLY A C 1
ATOM 2643 O O . GLY A 1 329 ? -9.346 0.913 10.461 1.00 79.31 329 GLY A O 1
ATOM 2644 N N . ALA A 1 330 ? -11.022 1.711 11.711 1.00 84.94 330 ALA A N 1
ATOM 2645 C CA . ALA A 1 330 ? -10.306 2.890 12.174 1.00 84.94 330 ALA A CA 1
ATOM 2646 C C . ALA A 1 330 ? -10.826 3.352 13.533 1.00 84.94 330 ALA A C 1
ATOM 2648 O O . ALA A 1 330 ? -11.979 3.106 13.875 1.00 84.94 330 ALA A O 1
ATOM 2649 N N . ILE A 1 331 ? -9.994 4.065 14.280 1.00 90.19 331 ILE A N 1
ATOM 2650 C CA . ILE A 1 331 ? -10.368 4.771 15.501 1.00 90.19 331 ILE A CA 1
ATOM 2651 C C . ILE A 1 331 ? -9.646 6.121 15.546 1.00 90.19 331 ILE A C 1
ATOM 2653 O O . ILE A 1 331 ? -8.467 6.233 15.208 1.00 90.19 331 ILE A O 1
ATOM 2657 N N . ASN A 1 332 ? -10.368 7.155 15.947 1.00 91.06 332 ASN A N 1
ATOM 2658 C CA . ASN A 1 332 ? -9.883 8.493 16.209 1.00 91.06 332 ASN A CA 1
ATOM 2659 C C . ASN A 1 332 ? -10.270 8.880 17.637 1.00 91.06 332 ASN A C 1
ATOM 2661 O O . ASN A 1 332 ? -11.431 8.753 18.025 1.00 91.06 332 ASN A O 1
ATOM 2665 N N . ILE A 1 333 ? -9.298 9.348 18.414 1.00 93.31 333 ILE A N 1
ATOM 2666 C CA . ILE A 1 333 ? -9.553 9.872 19.753 1.00 93.31 333 ILE A CA 1
ATOM 2667 C C . ILE A 1 333 ? -8.953 11.266 19.853 1.00 93.31 333 ILE A C 1
ATOM 2669 O O . ILE A 1 333 ? -7.741 11.446 19.676 1.00 93.31 333 ILE A O 1
ATOM 2673 N N . ASP A 1 334 ? -9.810 12.236 20.152 1.00 91.94 334 ASP A N 1
ATOM 2674 C CA . ASP A 1 334 ? -9.429 13.601 20.496 1.00 91.94 334 ASP A CA 1
ATOM 2675 C C . ASP A 1 334 ? -9.415 13.742 22.021 1.00 91.94 334 ASP A C 1
ATOM 2677 O O . ASP A 1 334 ? -10.440 13.621 22.695 1.00 91.94 334 ASP A O 1
ATOM 2681 N N . PHE A 1 335 ? -8.224 13.939 22.572 1.00 89.31 335 PHE A N 1
ATOM 2682 C CA . PHE A 1 335 ? -8.011 14.326 23.955 1.00 89.31 335 PHE A CA 1
ATOM 2683 C C . PHE A 1 335 ? -7.953 15.837 24.031 1.00 89.31 335 PHE A C 1
ATOM 2685 O O . PHE A 1 335 ? -7.022 16.434 23.504 1.00 89.31 335 PHE A O 1
ATOM 2692 N N . ASN A 1 336 ? -8.842 16.440 24.809 1.00 93.50 336 ASN A N 1
ATOM 2693 C CA . ASN A 1 336 ? -8.724 17.826 25.229 1.00 93.50 336 ASN A CA 1
ATOM 2694 C C . ASN A 1 336 ? -8.548 17.892 26.748 1.00 93.50 336 ASN A C 1
ATOM 2696 O O . ASN A 1 336 ? -9.506 17.773 27.515 1.00 93.50 336 ASN A O 1
ATOM 2700 N N . VAL A 1 337 ? -7.306 18.085 27.188 1.00 93.69 337 VAL A N 1
ATOM 2701 C CA . VAL A 1 337 ? -6.972 18.308 28.593 1.00 93.69 337 VAL A CA 1
ATOM 2702 C C . VAL A 1 337 ? -7.315 19.750 28.942 1.00 93.69 337 VAL A C 1
ATOM 2704 O O . VAL A 1 337 ? -6.681 20.689 28.453 1.00 93.69 337 VAL A O 1
ATOM 2707 N N . LEU A 1 338 ? -8.314 19.920 29.803 1.00 93.44 338 LEU A N 1
ATOM 2708 C CA . LEU A 1 338 ? -8.807 21.221 30.236 1.00 93.44 338 LEU A CA 1
ATOM 2709 C C . LEU A 1 338 ? -7.763 21.964 31.091 1.00 93.44 338 LEU A C 1
ATOM 2711 O O . LEU A 1 338 ? -6.846 21.341 31.647 1.00 93.44 338 LEU A O 1
ATOM 2715 N N . PRO A 1 339 ? -7.900 23.296 31.236 1.00 91.88 339 PRO A N 1
ATOM 2716 C CA . PRO A 1 339 ? -6.966 24.097 32.004 1.00 91.88 339 PRO A CA 1
ATOM 2717 C C . PRO A 1 339 ? -6.967 23.666 33.471 1.00 91.88 339 PRO A C 1
ATOM 2719 O O . PRO A 1 339 ? -8.019 23.390 34.057 1.00 91.88 339 PRO A O 1
ATOM 2722 N N . SER A 1 340 ? -5.786 23.649 34.079 1.00 85.94 340 SER A N 1
ATOM 2723 C CA . SER A 1 340 ? -5.602 23.417 35.510 1.00 85.94 340 SER A CA 1
ATOM 2724 C C . SER A 1 340 ? -5.103 24.688 36.196 1.00 85.94 340 SER A C 1
ATOM 2726 O O . SER A 1 340 ? -4.771 25.686 35.556 1.00 85.94 340 SER A O 1
ATOM 2728 N N . THR A 1 341 ? -5.020 24.662 37.525 1.00 82.69 341 THR A N 1
ATOM 2729 C CA . THR A 1 341 ? -4.438 25.770 38.299 1.00 82.69 341 THR A CA 1
ATOM 2730 C C . THR A 1 341 ? -2.955 25.992 37.997 1.00 82.69 341 THR A C 1
ATOM 2732 O O . THR A 1 341 ? -2.457 27.093 38.209 1.00 82.69 341 THR A O 1
ATOM 2735 N N . GLN A 1 342 ? -2.255 24.965 37.508 1.00 81.00 342 GLN A N 1
ATOM 2736 C CA . GLN A 1 342 ? -0.840 25.034 37.140 1.00 81.00 342 GLN A CA 1
ATOM 2737 C C . GLN A 1 342 ? -0.642 25.413 35.667 1.00 81.00 342 GLN A C 1
ATOM 2739 O O . GLN A 1 342 ? 0.343 26.069 35.337 1.00 81.00 342 GLN A O 1
ATOM 2744 N N . LEU A 1 343 ? -1.569 25.017 34.788 1.00 84.75 343 LEU A N 1
ATOM 2745 C CA . LEU A 1 343 ? -1.482 25.216 33.340 1.00 84.75 343 LEU A CA 1
ATOM 2746 C C . LEU A 1 343 ? -2.810 25.795 32.812 1.00 84.75 343 LEU A C 1
ATOM 2748 O O . LEU A 1 343 ? -3.754 25.036 32.587 1.00 84.75 343 LEU A O 1
ATOM 2752 N N . PRO A 1 344 ? -2.913 27.124 32.610 1.00 88.94 344 PRO A N 1
ATOM 2753 C CA . PRO A 1 344 ? -4.175 27.816 32.330 1.00 88.94 344 PRO A CA 1
ATOM 2754 C C . PRO A 1 344 ? -4.583 27.782 30.844 1.00 88.94 344 PRO A C 1
ATOM 2756 O O . PRO A 1 344 ? -5.167 28.735 30.334 1.00 88.94 344 PRO A O 1
ATOM 2759 N N . TYR A 1 345 ? -4.269 26.703 30.130 1.00 85.50 345 TYR A N 1
ATOM 2760 C CA . TYR A 1 345 ? -4.595 26.531 28.715 1.00 85.50 345 TYR A CA 1
ATOM 2761 C C . TYR A 1 345 ? -4.960 25.079 28.403 1.00 85.50 345 TYR A C 1
ATOM 2763 O O . TYR A 1 345 ? -4.540 24.152 29.102 1.00 85.50 345 TYR A O 1
ATOM 2771 N N . ASN A 1 346 ? -5.751 24.894 27.343 1.00 86.81 346 ASN A N 1
ATOM 2772 C CA . ASN A 1 346 ? -6.088 23.567 26.839 1.00 86.81 346 ASN A CA 1
ATOM 2773 C C . ASN A 1 346 ? -4.853 22.917 26.215 1.00 86.81 346 ASN A C 1
ATOM 2775 O O . ASN A 1 346 ? -4.050 23.587 25.560 1.00 86.81 346 ASN A O 1
ATOM 2779 N N . ARG A 1 347 ? -4.732 21.602 26.376 1.00 90.56 347 ARG A N 1
ATOM 2780 C CA . ARG A 1 347 ? -3.728 20.787 25.686 1.00 90.56 347 ARG A CA 1
ATOM 2781 C C . ARG A 1 347 ? -4.465 19.701 24.927 1.00 90.56 347 ARG A C 1
ATOM 2783 O O . ARG A 1 347 ? -5.190 18.927 25.547 1.00 90.56 347 ARG A O 1
ATOM 2790 N N . THR A 1 348 ? -4.307 19.667 23.610 1.00 86.75 348 THR A N 1
ATOM 2791 C CA . THR A 1 348 ? -5.036 18.724 22.762 1.00 86.75 348 THR A CA 1
ATOM 2792 C C . THR A 1 348 ? -4.111 17.677 22.164 1.00 86.75 348 THR A C 1
ATOM 2794 O O . THR A 1 348 ? -2.997 17.998 21.759 1.00 86.75 348 THR A O 1
ATOM 2797 N N . SER A 1 349 ? -4.583 16.442 22.053 1.00 86.88 349 SER A N 1
ATOM 2798 C CA . SER A 1 349 ? -3.922 15.386 21.293 1.00 86.88 349 SER A CA 1
ATOM 2799 C C . SER A 1 349 ? -4.968 14.656 20.475 1.00 86.88 349 SER A C 1
ATOM 2801 O O . SER A 1 349 ? -5.906 14.107 21.040 1.00 86.88 349 SER A O 1
ATOM 2803 N N . LYS A 1 350 ? -4.781 14.596 19.159 1.00 86.38 350 LYS A N 1
ATOM 2804 C CA . LYS A 1 350 ? -5.642 13.825 18.267 1.00 86.38 350 LYS A CA 1
ATOM 2805 C C . LYS A 1 350 ? -4.837 12.701 17.639 1.00 86.38 350 LYS A C 1
ATOM 2807 O O . LYS A 1 350 ? -3.829 12.956 16.982 1.00 86.38 350 LYS A O 1
ATOM 2812 N N . VAL A 1 351 ? -5.283 11.466 17.838 1.00 78.81 351 VAL A N 1
ATOM 2813 C CA . VAL A 1 351 ? -4.649 10.279 17.254 1.00 78.81 351 VAL A CA 1
ATOM 2814 C C . VAL A 1 351 ? -5.671 9.558 16.395 1.00 78.81 351 VAL A C 1
ATOM 2816 O O . VAL A 1 351 ? -6.723 9.162 16.888 1.00 78.81 351 VAL A O 1
ATOM 2819 N N . THR A 1 352 ? -5.340 9.363 15.120 1.00 83.25 352 THR A N 1
ATOM 2820 C CA . THR A 1 352 ? -6.057 8.445 14.229 1.00 83.25 352 THR A CA 1
ATOM 2821 C C . THR A 1 352 ? -5.216 7.195 14.035 1.00 83.25 352 THR A C 1
ATOM 2823 O O . THR A 1 352 ? -4.026 7.279 13.722 1.00 83.25 352 THR A O 1
ATOM 2826 N N . ARG A 1 353 ? -5.838 6.028 14.183 1.00 79.62 353 ARG A N 1
ATOM 2827 C CA . ARG A 1 353 ? -5.270 4.760 13.738 1.00 79.62 353 ARG A CA 1
ATOM 2828 C C . ARG A 1 353 ? -6.239 4.015 12.850 1.00 79.62 353 ARG A C 1
ATOM 2830 O O . ARG A 1 353 ? -7.439 4.001 13.103 1.00 79.62 353 ARG A O 1
ATOM 2837 N N . THR A 1 354 ? -5.688 3.340 11.859 1.00 77.44 354 THR A N 1
ATOM 2838 C CA . THR A 1 354 ? -6.415 2.457 10.955 1.00 77.44 354 THR A CA 1
ATOM 2839 C C . THR A 1 354 ? -5.898 1.042 11.142 1.00 77.44 354 THR A C 1
ATOM 2841 O O . THR A 1 354 ? -4.689 0.826 11.204 1.00 77.44 354 THR A O 1
ATOM 2844 N N . GLN A 1 355 ? -6.797 0.066 11.235 1.00 62.88 355 GLN A N 1
ATOM 2845 C CA . GLN A 1 355 ? -6.405 -1.303 10.939 1.00 62.88 355 GLN A CA 1
ATOM 2846 C C . GLN A 1 355 ? -6.369 -1.437 9.422 1.00 62.88 355 GLN A C 1
ATOM 2848 O O . GLN A 1 355 ? -7.316 -0.988 8.765 1.00 62.88 355 GLN A O 1
ATOM 2853 N N . PRO A 1 356 ? -5.349 -2.096 8.848 1.00 53.22 356 PRO A N 1
ATOM 2854 C CA . PRO A 1 356 ? -5.475 -2.560 7.480 1.00 53.22 356 PRO A CA 1
ATOM 2855 C C . PRO A 1 356 ? -6.784 -3.347 7.391 1.00 53.22 356 PRO A C 1
ATOM 2857 O O . PRO A 1 356 ? -7.123 -4.130 8.290 1.00 53.22 356 PRO A O 1
ATOM 2860 N N . SER A 1 357 ? -7.579 -3.085 6.353 1.00 50.00 357 SER A N 1
ATOM 2861 C CA . SER A 1 357 ? -8.791 -3.853 6.112 1.00 50.00 357 SER A CA 1
ATOM 2862 C C . SER A 1 357 ? -8.352 -5.299 5.910 1.00 50.00 357 SER A C 1
ATOM 2864 O O . SER A 1 357 ? -7.911 -5.662 4.822 1.00 50.00 357 SER A O 1
ATOM 2866 N N . ASN A 1 358 ? -8.411 -6.112 6.966 1.00 43.12 358 ASN A N 1
ATOM 2867 C CA . ASN A 1 358 ? -8.199 -7.550 6.895 1.00 43.12 358 ASN A CA 1
ATOM 2868 C C . ASN A 1 358 ? -9.359 -8.154 6.086 1.00 43.12 358 ASN A C 1
ATOM 2870 O O . ASN A 1 358 ? -10.204 -8.858 6.626 1.00 43.12 358 ASN A O 1
ATOM 2874 N N . ARG A 1 359 ? -9.399 -7.906 4.773 1.00 45.62 359 ARG A N 1
ATOM 2875 C CA . ARG A 1 359 ? -9.628 -9.018 3.863 1.00 45.62 359 ARG A CA 1
ATOM 2876 C C . ARG A 1 359 ? -8.436 -9.924 4.101 1.00 45.62 359 ARG A C 1
ATOM 2878 O O . ARG A 1 359 ? -7.311 -9.437 4.068 1.00 45.62 359 ARG A O 1
ATOM 2885 N N . GLU A 1 360 ? -8.678 -11.179 4.447 1.00 55.44 360 GLU A N 1
ATOM 2886 C CA . GLU A 1 360 ? -7.623 -12.179 4.596 1.00 55.44 360 GLU A CA 1
ATOM 2887 C C . GLU A 1 360 ? -6.671 -12.060 3.393 1.00 55.44 360 GLU A C 1
ATOM 2889 O O . GLU A 1 360 ? -7.047 -12.333 2.252 1.00 55.44 360 GLU A O 1
ATOM 2894 N N . GLY A 1 361 ? -5.492 -11.475 3.627 1.00 66.06 361 GLY A N 1
ATOM 2895 C CA . GLY A 1 361 ? -4.632 -11.014 2.546 1.00 66.06 361 GLY A CA 1
ATOM 2896 C C . GLY A 1 361 ? -4.126 -12.206 1.751 1.00 66.06 361 GLY A C 1
ATOM 2897 O O . GLY A 1 361 ? -3.821 -13.253 2.310 1.00 66.06 361 GLY A O 1
ATOM 2898 N N . THR A 1 362 ? -4.030 -12.064 0.440 1.00 77.00 362 THR A N 1
ATOM 2899 C CA . THR A 1 362 ? -3.291 -13.011 -0.395 1.00 77.00 362 THR A CA 1
ATOM 2900 C C . THR A 1 362 ? -1.879 -12.458 -0.554 1.00 77.00 362 THR A C 1
ATOM 2902 O O . THR A 1 362 ? -1.748 -11.272 -0.849 1.00 77.00 362 THR A O 1
ATOM 2905 N N . PHE A 1 363 ? -0.825 -13.261 -0.379 1.00 87.06 363 PHE A N 1
ATOM 2906 C CA . PHE A 1 363 ? 0.514 -12.830 -0.806 1.00 87.06 363 PHE A CA 1
ATOM 2907 C C . PHE A 1 363 ? 0.854 -13.420 -2.169 1.00 87.06 363 PHE A C 1
ATOM 2909 O O . PHE A 1 363 ? 0.500 -14.561 -2.489 1.00 87.06 363 PHE A O 1
ATOM 2916 N N . LEU A 1 364 ? 1.529 -12.609 -2.978 1.00 93.31 364 LEU A N 1
ATOM 2917 C CA . LEU A 1 364 ? 1.921 -12.943 -4.337 1.00 93.31 364 LEU A CA 1
ATOM 2918 C C . LEU A 1 364 ? 3.406 -13.294 -4.384 1.00 93.31 364 LEU A C 1
ATOM 2920 O O . LEU A 1 364 ? 4.224 -12.664 -3.718 1.00 93.31 364 LEU A O 1
ATOM 2924 N N . ILE A 1 365 ? 3.753 -14.288 -5.197 1.00 94.88 365 ILE A N 1
ATOM 2925 C CA . ILE A 1 365 ? 5.140 -14.666 -5.472 1.00 94.88 365 ILE A CA 1
ATOM 2926 C C . ILE A 1 365 ? 5.370 -14.626 -6.978 1.00 94.88 365 ILE A C 1
ATOM 2928 O O . ILE A 1 365 ? 4.729 -15.365 -7.730 1.00 94.88 365 ILE A O 1
ATOM 2932 N N . GLY A 1 366 ? 6.331 -13.809 -7.412 1.00 95.31 366 GLY A N 1
ATOM 2933 C CA . GLY A 1 366 ? 6.881 -13.874 -8.761 1.00 95.31 366 GLY A CA 1
ATOM 2934 C C . GLY A 1 366 ? 7.678 -15.164 -8.931 1.00 95.31 366 GLY A C 1
ATOM 2935 O O . GLY A 1 366 ? 8.682 -15.386 -8.259 1.00 95.31 366 GLY A O 1
ATOM 2936 N N . ASN A 1 367 ? 7.233 -16.047 -9.819 1.00 96.00 367 ASN A N 1
ATOM 2937 C CA . ASN A 1 367 ? 7.951 -17.275 -10.125 1.00 96.00 367 ASN A CA 1
ATOM 2938 C C . ASN A 1 367 ? 8.781 -17.062 -11.393 1.00 96.00 367 ASN A C 1
ATOM 2940 O O . ASN A 1 367 ? 8.333 -17.301 -12.517 1.00 96.00 367 ASN A O 1
ATOM 2944 N N . THR A 1 368 ? 10.022 -16.621 -11.189 1.00 94.81 368 THR A N 1
ATOM 2945 C CA . THR A 1 368 ? 10.955 -16.229 -12.253 1.00 94.81 368 THR A CA 1
ATOM 2946 C C . THR A 1 368 ? 11.122 -17.306 -13.328 1.00 94.81 368 THR A C 1
ATOM 2948 O O . THR A 1 368 ? 11.169 -16.993 -14.510 1.00 94.81 368 THR A O 1
ATOM 2951 N N . ARG A 1 369 ? 11.181 -18.593 -12.960 1.00 93.69 369 ARG A N 1
ATOM 2952 C CA . ARG A 1 369 ? 11.346 -19.681 -13.946 1.00 93.69 369 ARG A CA 1
ATOM 2953 C C . ARG A 1 369 ? 10.036 -20.095 -14.612 1.00 93.69 369 ARG A C 1
ATOM 2955 O O . ARG A 1 369 ? 10.065 -20.583 -15.736 1.00 93.69 369 ARG A O 1
ATOM 2962 N N . GLY A 1 370 ? 8.912 -19.938 -13.915 1.00 95.69 370 GLY A N 1
ATOM 2963 C CA . GLY A 1 370 ? 7.582 -20.255 -14.440 1.00 95.69 370 GLY A CA 1
ATOM 2964 C C . GLY A 1 370 ? 6.967 -19.147 -15.291 1.00 95.69 370 GLY A C 1
ATOM 2965 O O . GLY A 1 370 ? 5.965 -19.397 -15.953 1.00 95.69 370 GLY A O 1
ATOM 2966 N N . ASN A 1 371 ? 7.562 -17.948 -15.303 1.00 97.38 371 ASN A N 1
ATOM 2967 C CA . ASN A 1 371 ? 7.040 -16.762 -15.993 1.00 97.38 371 ASN A CA 1
ATOM 2968 C C . ASN A 1 371 ? 5.608 -16.392 -15.571 1.00 97.38 371 ASN A C 1
ATOM 2970 O O . ASN A 1 371 ? 4.863 -15.816 -16.360 1.00 97.38 371 ASN A O 1
ATOM 2974 N N . ASN A 1 372 ? 5.227 -16.741 -14.343 1.00 97.69 372 ASN A N 1
ATOM 2975 C CA . ASN A 1 372 ? 3.899 -16.555 -13.773 1.00 97.69 372 ASN A CA 1
ATOM 2976 C C . ASN A 1 372 ? 3.997 -15.911 -12.381 1.00 97.69 372 ASN A C 1
ATOM 2978 O O . ASN A 1 372 ? 5.074 -15.823 -11.783 1.00 97.69 372 ASN A O 1
ATOM 2982 N N . ILE A 1 373 ? 2.857 -15.458 -11.866 1.00 98.25 373 ILE A N 1
ATOM 2983 C CA . ILE A 1 373 ? 2.718 -14.985 -10.486 1.00 98.25 373 ILE A CA 1
ATOM 2984 C C . ILE A 1 373 ? 1.795 -15.952 -9.768 1.00 98.25 373 ILE A C 1
ATOM 2986 O O . ILE A 1 373 ? 0.694 -16.235 -10.234 1.00 98.25 373 ILE A O 1
ATOM 2990 N N . LEU A 1 374 ? 2.257 -16.467 -8.639 1.00 96.19 374 LEU A N 1
ATOM 2991 C CA . LEU A 1 374 ? 1.528 -17.394 -7.789 1.00 96.19 374 LEU A CA 1
ATOM 2992 C C . LEU A 1 374 ? 0.859 -16.630 -6.652 1.00 96.19 374 LEU A C 1
ATOM 2994 O O . LEU A 1 374 ? 1.402 -15.632 -6.183 1.00 96.19 374 LEU A O 1
ATOM 2998 N N . ARG A 1 375 ? -0.279 -17.131 -6.175 1.00 93.19 375 ARG A N 1
ATOM 2999 C CA . ARG A 1 375 ? -0.943 -16.613 -4.981 1.00 93.19 375 ARG A CA 1
ATOM 3000 C C . ARG A 1 375 ? -1.024 -17.649 -3.876 1.00 93.19 375 ARG A C 1
ATOM 3002 O O . ARG A 1 375 ? -1.263 -18.833 -4.125 1.00 93.19 375 ARG A O 1
ATOM 3009 N N . PHE A 1 376 ? -0.877 -17.170 -2.652 1.00 90.75 376 PHE A N 1
ATOM 3010 C CA . PHE A 1 376 ? -0.927 -17.969 -1.442 1.00 90.75 376 PHE A CA 1
ATOM 3011 C C . PHE A 1 376 ? -1.817 -17.300 -0.403 1.00 90.75 376 PHE A C 1
ATOM 3013 O O . PHE A 1 376 ? -1.920 -16.075 -0.334 1.00 90.75 376 PHE A O 1
ATOM 3020 N N . ASP A 1 377 ? -2.444 -18.125 0.419 1.00 82.75 377 ASP A N 1
ATOM 3021 C CA . ASP A 1 377 ? -3.240 -17.689 1.553 1.00 82.75 377 ASP A CA 1
ATOM 3022 C C . ASP A 1 377 ? -2.339 -17.000 2.587 1.00 82.75 377 ASP A C 1
ATOM 3024 O O . ASP A 1 377 ? -1.388 -17.604 3.087 1.00 82.75 377 ASP A O 1
ATOM 3028 N N . GLY A 1 378 ? -2.615 -15.739 2.921 1.00 79.69 378 GLY A N 1
ATOM 3029 C CA . GLY A 1 378 ? -1.755 -14.942 3.802 1.00 79.69 378 GLY A CA 1
ATOM 3030 C C . GLY A 1 378 ? -1.781 -15.338 5.268 1.00 79.69 378 GLY A C 1
ATOM 3031 O O . GLY A 1 378 ? -0.929 -14.888 6.030 1.00 79.69 378 GLY A O 1
ATOM 3032 N N . LYS A 1 379 ? -2.706 -16.207 5.679 1.00 79.94 379 LYS A N 1
ATOM 3033 C CA . LYS A 1 379 ? -2.780 -16.712 7.052 1.00 79.94 379 LYS A CA 1
ATOM 3034 C C . LYS A 1 379 ? -2.046 -18.037 7.211 1.00 79.94 379 LYS A C 1
ATOM 3036 O O . LYS A 1 379 ? -1.344 -18.251 8.197 1.00 79.94 379 LYS A O 1
ATOM 3041 N N . THR A 1 380 ? -2.243 -18.940 6.263 1.00 82.50 380 THR A N 1
ATOM 3042 C CA . THR A 1 380 ? -1.797 -20.335 6.331 1.00 82.50 380 THR A CA 1
ATOM 3043 C C . THR A 1 380 ? -0.559 -20.606 5.487 1.00 82.50 380 THR A C 1
ATOM 3045 O O . THR A 1 380 ? 0.131 -21.590 5.737 1.00 82.50 380 THR A O 1
ATOM 3048 N N . GLY A 1 381 ? -0.266 -19.763 4.494 1.00 83.94 381 GLY A N 1
ATOM 3049 C CA . GLY A 1 381 ? 0.783 -20.019 3.509 1.00 83.94 381 GLY A CA 1
ATOM 3050 C C . GLY A 1 381 ? 0.408 -21.078 2.473 1.00 83.94 381 GLY A C 1
ATOM 3051 O O . GLY A 1 381 ? 1.277 -21.537 1.734 1.00 83.94 381 GLY A O 1
ATOM 3052 N N . ASN A 1 382 ? -0.859 -21.497 2.409 1.00 87.25 382 ASN A N 1
ATOM 3053 C CA . ASN A 1 382 ? -1.307 -22.497 1.445 1.00 87.25 382 ASN A CA 1
ATOM 3054 C C . ASN A 1 382 ? -1.317 -21.930 0.024 1.00 87.25 382 ASN A C 1
ATOM 3056 O O . ASN A 1 382 ? -1.745 -20.803 -0.205 1.00 87.25 382 ASN A O 1
ATOM 3060 N N . PHE A 1 383 ? -0.892 -22.736 -0.947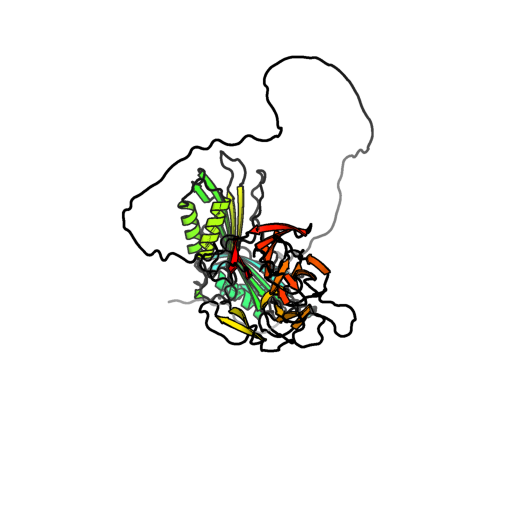 1.00 89.44 383 PHE A N 1
ATOM 3061 C CA . PHE A 1 383 ? -0.951 -22.370 -2.360 1.00 89.44 383 PHE A CA 1
ATOM 3062 C C . PHE A 1 383 ? -2.403 -22.293 -2.858 1.00 89.44 383 PHE A C 1
ATOM 3064 O O . PHE A 1 383 ? -3.164 -23.245 -2.690 1.00 89.44 383 PHE A O 1
ATOM 3071 N N . LEU A 1 384 ? -2.769 -21.180 -3.503 1.00 84.31 384 LEU A N 1
ATOM 3072 C CA . LEU A 1 384 ? -4.128 -20.890 -3.988 1.00 84.31 384 LEU A CA 1
ATOM 3073 C C . LEU A 1 384 ? -4.247 -20.866 -5.522 1.00 84.31 384 LEU A C 1
ATOM 3075 O O . LEU A 1 384 ? -5.318 -20.566 -6.058 1.00 84.31 384 LEU A O 1
ATOM 3079 N N . GLY A 1 385 ? -3.161 -21.157 -6.240 1.00 86.94 385 GLY A N 1
ATOM 3080 C CA . GLY A 1 385 ? -3.124 -21.160 -7.702 1.00 86.94 385 GLY A CA 1
ATOM 3081 C C . GLY A 1 385 ? -2.304 -20.020 -8.302 1.00 86.94 385 GLY A C 1
ATOM 3082 O O . GLY A 1 385 ? -1.631 -19.258 -7.607 1.00 86.94 385 GLY A O 1
ATOM 3083 N N . GLU A 1 386 ? -2.356 -19.918 -9.627 1.00 93.19 386 GLU A N 1
ATOM 3084 C CA . GLU A 1 386 ? -1.773 -18.795 -10.358 1.00 93.19 386 GLU A CA 1
ATOM 3085 C C . GLU A 1 386 ? -2.672 -17.561 -10.230 1.00 93.19 386 GLU A C 1
ATOM 3087 O O . GLU A 1 386 ? -3.897 -17.658 -10.310 1.00 93.19 386 GLU A O 1
ATOM 3092 N N . PHE A 1 387 ? -2.045 -16.409 -10.018 1.00 95.38 387 PHE A N 1
ATOM 3093 C CA . PHE A 1 387 ? -2.675 -15.097 -10.085 1.00 95.38 387 PHE A CA 1
ATOM 3094 C C . PHE A 1 387 ? -2.494 -14.472 -11.471 1.00 95.38 387 PHE A C 1
ATOM 3096 O O . PHE A 1 387 ? -3.461 -14.029 -12.075 1.00 95.38 387 PHE A O 1
ATOM 3103 N N . VAL A 1 388 ? -1.271 -14.521 -12.010 1.00 97.75 388 VAL A N 1
ATOM 3104 C CA . VAL A 1 388 ? -0.973 -14.155 -13.402 1.00 97.75 388 VAL A CA 1
ATOM 3105 C C . VAL A 1 388 ? -0.409 -15.377 -14.100 1.00 97.75 388 VAL A C 1
ATOM 3107 O O . VAL A 1 388 ? 0.619 -15.907 -13.679 1.00 97.75 388 VAL A O 1
ATOM 3110 N N . THR A 1 389 ? -1.070 -15.817 -15.167 1.00 95.25 389 THR A N 1
ATOM 3111 C CA . THR A 1 389 ? -0.670 -17.011 -15.915 1.00 95.25 389 THR A CA 1
ATOM 3112 C C . THR A 1 389 ? 0.593 -16.786 -16.735 1.00 95.25 389 THR A C 1
ATOM 3114 O O . THR A 1 389 ? 0.850 -15.675 -17.210 1.00 95.25 389 THR A O 1
ATOM 3117 N N . ALA A 1 390 ? 1.343 -17.862 -16.974 1.00 94.38 390 ALA A N 1
ATOM 3118 C CA . ALA A 1 390 ? 2.586 -17.804 -17.734 1.00 94.38 390 ALA A CA 1
ATOM 3119 C C . ALA A 1 390 ? 2.414 -17.131 -19.110 1.00 94.38 390 ALA A C 1
ATOM 3121 O O . ALA A 1 390 ? 1.545 -17.509 -19.896 1.00 94.38 390 ALA A O 1
ATOM 3122 N N . GLY A 1 391 ? 3.252 -16.131 -19.403 1.00 87.88 391 GLY A N 1
ATOM 3123 C CA . GLY A 1 391 ? 3.251 -15.405 -20.680 1.00 87.88 391 GLY A CA 1
ATOM 3124 C C . GLY A 1 391 ? 2.144 -14.354 -20.852 1.00 87.88 391 GLY A C 1
ATOM 3125 O O . GLY A 1 391 ? 2.124 -13.682 -21.887 1.00 87.88 391 GLY A O 1
ATOM 3126 N N . SER A 1 392 ? 1.260 -14.159 -19.864 1.00 96.38 392 SER A N 1
ATOM 3127 C CA . SER A 1 392 ? 0.298 -13.044 -19.859 1.00 96.38 392 SER A CA 1
ATOM 3128 C C . SER A 1 392 ? 1.036 -11.712 -20.033 1.00 96.38 392 SER A C 1
ATOM 3130 O O . SER A 1 392 ? 2.078 -11.512 -19.416 1.00 96.38 392 SER A O 1
ATOM 3132 N N . GLY A 1 393 ? 0.584 -10.840 -20.941 1.00 95.06 393 GLY A N 1
ATOM 3133 C CA . GLY A 1 393 ? 1.263 -9.563 -21.229 1.00 95.06 393 GLY A CA 1
ATOM 3134 C C . GLY A 1 393 ? 2.695 -9.666 -21.785 1.00 95.06 393 GLY A C 1
ATOM 3135 O O . GLY A 1 393 ? 3.391 -8.654 -21.924 1.00 95.06 393 GLY A O 1
ATOM 3136 N N . GLY A 1 394 ? 3.168 -10.879 -22.095 1.00 94.94 394 GLY A N 1
ATOM 3137 C CA . GLY A 1 394 ? 4.576 -11.151 -22.382 1.00 94.94 394 GLY A CA 1
ATOM 3138 C C . GLY A 1 394 ? 5.467 -11.187 -21.134 1.00 94.94 394 GLY A C 1
ATOM 3139 O O . GLY A 1 394 ? 6.656 -10.887 -21.252 1.00 94.94 394 GLY A O 1
ATOM 3140 N N . LEU A 1 395 ? 4.913 -11.521 -19.961 1.00 98.12 395 LEU A N 1
ATOM 3141 C CA . LEU A 1 395 ? 5.656 -11.720 -18.715 1.00 98.12 395 LEU A CA 1
ATOM 3142 C C . LEU A 1 395 ? 6.759 -12.762 -18.895 1.00 98.12 395 LEU A C 1
ATOM 3144 O O . LEU A 1 395 ? 6.508 -13.891 -19.319 1.00 98.12 395 LEU A O 1
ATOM 3148 N N . VAL A 1 396 ? 7.981 -12.376 -18.541 1.00 97.75 396 VAL A N 1
ATOM 3149 C CA . VAL A 1 396 ? 9.170 -13.230 -18.577 1.00 97.75 396 VAL A CA 1
ATOM 3150 C C . VAL A 1 396 ? 10.010 -12.915 -17.357 1.00 97.75 396 VAL A C 1
ATOM 3152 O O . VAL A 1 396 ? 10.263 -11.749 -17.080 1.00 97.75 396 VAL A O 1
ATOM 3155 N N . ALA A 1 397 ? 10.468 -13.941 -16.650 1.00 97.00 397 ALA A N 1
ATOM 3156 C CA . ALA A 1 397 ? 11.370 -13.819 -15.516 1.00 97.00 397 ALA A CA 1
ATOM 3157 C C . ALA A 1 397 ? 10.956 -12.726 -14.508 1.00 97.00 397 ALA A C 1
ATOM 3159 O O . ALA A 1 397 ? 11.787 -11.857 -14.220 1.00 97.00 397 ALA A O 1
ATOM 3160 N N . PRO A 1 398 ? 9.704 -12.750 -13.993 1.00 97.75 398 PRO A N 1
ATOM 3161 C CA . PRO A 1 398 ? 9.248 -11.769 -13.017 1.00 97.75 398 PRO A CA 1
ATOM 3162 C C . PRO A 1 398 ? 10.158 -11.749 -11.792 1.00 97.75 398 PRO A C 1
ATOM 3164 O O . PRO A 1 398 ? 10.667 -12.797 -11.373 1.00 97.75 398 PRO A O 1
ATOM 3167 N N . ASP A 1 399 ? 10.325 -10.556 -11.238 1.00 95.31 399 ASP A N 1
ATOM 3168 C CA . ASP A 1 399 ? 11.070 -10.316 -10.007 1.00 95.31 399 ASP A CA 1
ATOM 3169 C C . ASP A 1 399 ? 10.159 -9.586 -9.003 1.00 95.31 399 ASP A C 1
ATOM 3171 O O . ASP A 1 399 ? 9.144 -10.151 -8.585 1.00 95.31 399 ASP A O 1
ATOM 3175 N N . THR A 1 400 ? 10.440 -8.325 -8.674 1.00 95.38 400 THR A N 1
ATOM 3176 C CA . THR A 1 400 ? 9.580 -7.498 -7.818 1.00 95.38 400 THR A CA 1
ATOM 3177 C C . THR A 1 400 ? 8.163 -7.317 -8.365 1.00 95.38 400 THR A C 1
ATOM 3179 O O . THR A 1 400 ? 7.948 -7.034 -9.548 1.00 95.38 400 THR A O 1
ATOM 3182 N N . ILE A 1 401 ? 7.203 -7.397 -7.442 1.00 96.44 401 ILE A N 1
ATOM 3183 C CA . ILE A 1 401 ? 5.796 -7.042 -7.615 1.00 96.44 401 ILE A CA 1
ATOM 3184 C C . ILE A 1 401 ? 5.483 -5.970 -6.567 1.00 96.44 401 ILE A C 1
ATOM 3186 O O . ILE A 1 401 ? 5.692 -6.213 -5.379 1.00 96.44 401 ILE A O 1
ATOM 3190 N N . ILE A 1 402 ? 4.979 -4.810 -6.984 1.00 95.88 402 ILE A N 1
ATOM 3191 C CA . ILE A 1 402 ? 4.501 -3.763 -6.066 1.00 95.88 402 ILE A CA 1
ATOM 3192 C C . ILE A 1 402 ? 3.056 -3.394 -6.369 1.00 95.88 402 ILE A C 1
ATOM 3194 O O . ILE A 1 402 ? 2.618 -3.483 -7.515 1.00 95.88 402 ILE A O 1
ATOM 3198 N N . LEU A 1 403 ? 2.335 -2.937 -5.349 1.00 92.69 403 LEU A N 1
ATOM 3199 C CA . LEU A 1 403 ? 1.077 -2.229 -5.549 1.00 92.69 403 LEU A CA 1
ATOM 3200 C C . LEU A 1 403 ? 1.366 -0.800 -6.011 1.00 92.69 403 LEU A C 1
ATOM 3202 O O . LEU A 1 403 ? 2.338 -0.179 -5.575 1.00 92.69 403 LEU A O 1
ATOM 3206 N N . GLY A 1 404 ? 0.509 -0.274 -6.874 1.00 90.50 404 GLY A N 1
ATOM 3207 C CA . GLY A 1 404 ? 0.594 1.105 -7.333 1.00 90.50 404 GLY A CA 1
ATOM 3208 C C . GLY A 1 404 ? -0.772 1.692 -7.679 1.00 90.50 404 GLY A C 1
ATOM 3209 O O . GLY A 1 404 ? -1.802 1.099 -7.357 1.00 90.50 404 GLY A O 1
ATOM 3210 N N . PRO A 1 405 ? -0.788 2.873 -8.321 1.00 89.31 405 PRO A N 1
ATOM 3211 C CA . PRO A 1 405 ? -2.022 3.543 -8.715 1.00 89.31 405 PRO A CA 1
ATOM 3212 C C . PRO A 1 405 ? -2.934 2.658 -9.570 1.00 89.31 405 PRO A C 1
ATOM 3214 O O . PRO A 1 405 ? -2.435 1.865 -10.370 1.00 89.31 405 PRO A O 1
ATOM 3217 N N . ASP A 1 406 ? -4.243 2.874 -9.463 1.00 90.06 406 ASP A N 1
ATOM 3218 C CA . ASP A 1 406 ? -5.264 2.316 -10.356 1.00 90.06 406 ASP A CA 1
ATOM 3219 C C . ASP A 1 406 ? -5.131 2.920 -11.770 1.00 90.06 406 ASP A C 1
ATOM 3221 O O . ASP A 1 406 ? -5.187 4.140 -11.962 1.00 90.06 406 ASP A O 1
ATOM 3225 N N . GLY A 1 407 ? -4.868 2.074 -12.761 1.00 83.56 407 GLY A N 1
ATOM 3226 C CA . GLY A 1 407 ? -4.710 2.438 -14.165 1.00 83.56 407 GLY A CA 1
ATOM 3227 C C . GLY A 1 407 ? -5.928 2.148 -15.025 1.00 83.56 407 GLY A C 1
ATOM 3228 O O . GLY A 1 407 ? -6.029 2.726 -16.110 1.00 83.56 407 GLY A O 1
ATOM 3229 N N . ASN A 1 408 ? -6.831 1.277 -14.573 1.00 86.25 408 ASN A N 1
ATOM 3230 C CA . ASN A 1 408 ? -8.025 0.887 -15.321 1.00 86.25 408 ASN A CA 1
ATOM 3231 C C . ASN A 1 408 ? -9.297 1.614 -14.832 1.00 86.25 408 ASN A C 1
ATOM 3233 O O . ASN A 1 408 ? -10.306 1.604 -15.540 1.00 86.25 408 ASN A O 1
ATOM 3237 N N . GLY A 1 409 ? -9.218 2.323 -13.703 1.00 81.25 409 GLY A N 1
ATOM 3238 C CA . GLY A 1 409 ? -10.280 3.146 -13.132 1.00 81.25 409 GLY A CA 1
ATOM 3239 C C . GLY A 1 409 ? -11.365 2.342 -12.418 1.00 81.25 409 GLY A C 1
ATOM 3240 O O . GLY A 1 409 ? -12.493 2.832 -12.311 1.00 81.25 409 GLY A O 1
ATOM 3241 N N . ASP A 1 410 ? -11.073 1.113 -11.989 1.00 69.31 410 ASP A N 1
ATOM 3242 C CA . ASP A 1 410 ? -12.022 0.236 -11.300 1.00 69.31 410 ASP A CA 1
ATOM 3243 C C . ASP A 1 410 ? -12.124 0.503 -9.782 1.00 69.31 410 ASP A C 1
ATOM 3245 O O . ASP A 1 410 ? -12.980 -0.072 -9.101 1.00 69.31 410 ASP A O 1
ATOM 3249 N N . GLY A 1 411 ? -11.295 1.410 -9.260 1.00 70.69 411 GLY A N 1
ATOM 3250 C CA . GLY A 1 411 ? -11.232 1.796 -7.855 1.00 70.69 411 GLY A CA 1
ATOM 3251 C C . GLY A 1 411 ? -10.310 0.925 -6.998 1.00 70.69 411 GLY A C 1
ATOM 3252 O O . GLY A 1 411 ? -10.265 1.138 -5.784 1.00 70.69 411 GLY A O 1
ATOM 3253 N N . ASN A 1 412 ? -9.580 -0.027 -7.586 1.00 78.88 412 ASN A N 1
ATOM 3254 C CA . ASN A 1 412 ? -8.625 -0.895 -6.902 1.00 78.88 412 ASN A CA 1
ATOM 3255 C C . ASN A 1 412 ? -7.188 -0.606 -7.355 1.00 78.88 412 ASN A C 1
ATOM 3257 O O . ASN A 1 412 ? -6.919 -0.281 -8.504 1.00 78.88 412 ASN A O 1
ATOM 3261 N N . SER A 1 413 ? -6.227 -0.753 -6.442 1.00 85.94 413 SER A N 1
ATOM 3262 C CA . SER A 1 413 ? -4.810 -0.639 -6.798 1.00 85.94 413 SER A CA 1
ATOM 3263 C C . SER A 1 413 ? -4.388 -1.742 -7.769 1.00 85.94 413 SER A C 1
ATOM 3265 O O . SER A 1 413 ? -4.713 -2.911 -7.559 1.00 85.94 413 SER A O 1
ATOM 3267 N N . ASP A 1 414 ? -3.571 -1.390 -8.760 1.00 94.12 414 ASP A N 1
ATOM 3268 C CA . ASP A 1 414 ? -2.946 -2.347 -9.673 1.00 94.12 414 ASP A CA 1
ATOM 3269 C C . ASP A 1 414 ? -1.656 -2.932 -9.099 1.00 94.12 414 ASP A C 1
ATOM 3271 O O . ASP A 1 414 ? -1.013 -2.337 -8.226 1.00 94.12 414 ASP A O 1
ATOM 3275 N N . ILE A 1 415 ? -1.216 -4.060 -9.664 1.00 97.44 415 ILE A N 1
ATOM 3276 C CA . ILE A 1 415 ? 0.143 -4.566 -9.463 1.00 97.44 415 ILE A CA 1
ATOM 3277 C C . ILE A 1 415 ? 1.057 -4.202 -10.637 1.00 97.44 415 ILE A C 1
ATOM 3279 O O . ILE A 1 415 ? 0.711 -4.353 -11.810 1.00 97.44 415 ILE A O 1
ATOM 3283 N N . TYR A 1 416 ? 2.270 -3.774 -10.303 1.00 98.62 416 TYR A N 1
ATOM 3284 C CA . TYR A 1 416 ? 3.345 -3.459 -11.235 1.00 98.62 416 TYR A CA 1
ATOM 3285 C C . TYR A 1 416 ? 4.466 -4.464 -11.050 1.00 98.62 416 TYR A C 1
ATOM 3287 O O . TYR A 1 416 ? 4.943 -4.690 -9.937 1.00 98.62 416 TYR A O 1
ATOM 3295 N N . VAL A 1 417 ? 4.883 -5.068 -12.154 1.00 98.69 417 VAL A N 1
ATOM 3296 C CA . VAL A 1 417 ? 5.745 -6.244 -12.144 1.00 98.69 417 VAL A CA 1
ATOM 3297 C C . VAL A 1 417 ? 6.989 -5.963 -12.964 1.00 98.69 417 VAL A C 1
ATOM 3299 O O . VAL A 1 417 ? 6.909 -5.721 -14.172 1.00 98.69 417 VAL A O 1
ATOM 3302 N N . ALA A 1 418 ? 8.146 -6.030 -12.310 1.00 98.31 418 ALA A N 1
ATOM 3303 C CA . ALA A 1 418 ? 9.436 -6.040 -12.979 1.00 98.31 418 ALA A CA 1
ATOM 3304 C C . ALA A 1 418 ? 9.568 -7.336 -13.789 1.00 98.31 418 ALA A C 1
ATOM 3306 O O . ALA A 1 418 ? 9.424 -8.433 -13.249 1.00 98.31 418 ALA A O 1
ATOM 3307 N N . SER A 1 419 ? 9.817 -7.212 -15.091 1.00 98.38 419 SER A N 1
ATOM 3308 C CA . SER A 1 419 ? 9.844 -8.334 -16.029 1.00 98.38 419 SER A CA 1
ATOM 3309 C C . SER A 1 419 ? 11.017 -8.205 -16.997 1.00 98.38 419 SER A C 1
ATOM 3311 O O . SER A 1 419 ? 11.407 -7.107 -17.383 1.00 98.38 419 SER A O 1
ATOM 3313 N N . GLY A 1 420 ? 11.511 -9.347 -17.462 1.00 97.38 420 GLY A N 1
ATOM 3314 C CA . GLY A 1 420 ? 12.486 -9.491 -18.536 1.00 97.38 420 GLY A CA 1
ATOM 3315 C C . GLY A 1 420 ? 13.918 -9.704 -18.054 1.00 97.38 420 GLY A C 1
ATOM 3316 O O . GLY A 1 420 ? 14.292 -9.401 -16.922 1.00 97.38 420 GLY A O 1
ATOM 3317 N N . ASP A 1 421 ? 14.721 -10.284 -18.935 1.00 96.00 421 ASP A N 1
ATOM 3318 C CA . ASP A 1 421 ? 16.119 -10.667 -18.731 1.00 96.00 421 ASP A CA 1
ATOM 3319 C C . ASP A 1 421 ? 17.029 -10.235 -19.896 1.00 96.00 421 ASP A C 1
ATOM 3321 O O . ASP A 1 421 ? 18.210 -10.575 -19.933 1.00 96.00 421 ASP A O 1
ATOM 3325 N N . LYS A 1 422 ? 16.497 -9.435 -20.827 1.00 96.81 422 LYS A N 1
ATOM 3326 C CA . LYS A 1 422 ? 17.213 -8.792 -21.939 1.00 96.81 422 LYS A CA 1
ATOM 3327 C C . LYS A 1 422 ? 17.076 -7.275 -21.848 1.00 96.81 422 LYS A C 1
ATOM 3329 O O . LYS A 1 422 ? 16.182 -6.783 -21.162 1.00 96.81 422 LYS A O 1
ATOM 3334 N N . ALA A 1 423 ? 17.923 -6.531 -22.558 1.00 97.19 423 ALA A N 1
ATOM 3335 C CA . ALA A 1 423 ? 17.804 -5.074 -22.649 1.00 97.19 423 ALA A CA 1
ATOM 3336 C C . ALA A 1 423 ? 16.381 -4.656 -23.072 1.00 97.19 423 ALA A C 1
ATOM 3338 O O . ALA A 1 423 ? 15.741 -5.356 -23.860 1.00 97.19 423 ALA A O 1
ATOM 3339 N N . GLY A 1 424 ? 15.881 -3.543 -22.537 1.00 96.75 424 GLY A N 1
ATOM 3340 C CA . GLY A 1 424 ? 14.502 -3.086 -22.730 1.00 96.75 424 GLY A CA 1
ATOM 3341 C C . GLY A 1 424 ? 14.134 -2.824 -24.189 1.00 96.75 424 GLY A C 1
ATOM 3342 O O . GLY A 1 424 ? 13.027 -3.148 -24.605 1.00 96.75 424 GLY A O 1
ATOM 3343 N N . ASN A 1 425 ? 15.097 -2.361 -24.988 1.00 95.12 425 ASN A N 1
ATOM 3344 C CA . ASN A 1 425 ? 14.964 -2.149 -26.434 1.00 95.12 425 ASN A CA 1
ATOM 3345 C C . ASN A 1 425 ? 15.161 -3.416 -27.293 1.00 95.12 425 ASN A C 1
ATOM 3347 O O . ASN A 1 425 ? 15.177 -3.353 -28.529 1.00 95.12 425 ASN A O 1
ATOM 3351 N N . SER A 1 426 ? 15.352 -4.579 -26.662 1.00 94.69 426 SER A N 1
ATOM 3352 C CA . SER A 1 426 ? 15.478 -5.846 -27.375 1.00 94.69 426 SER A CA 1
ATOM 3353 C C . SER A 1 426 ? 14.189 -6.176 -28.126 1.00 94.69 426 SER A C 1
ATOM 3355 O O . SER A 1 426 ? 13.083 -5.989 -27.626 1.00 94.69 426 SER A O 1
ATOM 3357 N N . ARG A 1 427 ? 14.331 -6.737 -29.330 1.00 91.69 427 ARG A N 1
ATOM 3358 C CA . ARG A 1 427 ? 13.199 -7.229 -30.138 1.00 91.69 427 ARG A CA 1
ATOM 3359 C C . ARG A 1 427 ? 12.869 -8.696 -29.880 1.00 91.69 427 ARG A C 1
ATOM 3361 O O . ARG A 1 427 ? 11.974 -9.251 -30.510 1.00 91.69 427 ARG A O 1
ATOM 3368 N N . GLU A 1 428 ? 13.596 -9.322 -28.964 1.00 92.69 428 GLU A N 1
ATOM 3369 C CA . GLU A 1 428 ? 13.394 -10.706 -28.555 1.00 92.69 428 GLU A CA 1
ATOM 3370 C C . GLU A 1 428 ? 12.444 -10.800 -27.353 1.00 92.69 428 GLU A C 1
ATOM 3372 O O . GLU A 1 428 ? 12.347 -9.889 -26.529 1.00 92.69 428 GLU A O 1
ATOM 3377 N N . THR A 1 429 ? 11.784 -11.951 -27.203 1.00 92.25 429 THR A N 1
ATOM 3378 C CA . THR A 1 429 ? 11.060 -12.291 -25.972 1.00 92.25 429 THR A CA 1
ATOM 3379 C C . THR A 1 429 ? 11.998 -12.191 -24.767 1.00 92.25 429 THR A C 1
ATOM 3381 O O . THR A 1 429 ? 13.118 -12.697 -24.816 1.00 92.25 429 THR A O 1
ATOM 3384 N N . GLY A 1 430 ? 11.539 -11.542 -23.695 1.00 94.44 430 GLY A N 1
ATOM 3385 C CA . GLY A 1 430 ? 12.354 -11.258 -22.509 1.00 94.44 430 GLY A CA 1
ATOM 3386 C C . GLY A 1 430 ? 12.931 -9.842 -22.457 1.00 94.44 430 GLY A C 1
ATOM 3387 O O . GLY A 1 430 ? 13.655 -9.530 -21.515 1.00 94.44 430 GLY A O 1
ATOM 3388 N N . ALA A 1 431 ? 12.608 -8.968 -23.418 1.00 97.06 431 ALA A N 1
ATOM 3389 C CA . ALA A 1 431 ? 12.894 -7.536 -23.310 1.00 97.06 431 ALA A CA 1
ATOM 3390 C C . ALA A 1 431 ? 12.373 -6.964 -21.979 1.00 97.06 431 ALA A C 1
ATOM 3392 O O . ALA A 1 431 ? 11.202 -7.164 -21.627 1.00 97.06 431 ALA A O 1
ATOM 3393 N N . SER A 1 432 ? 13.259 -6.289 -21.241 1.00 98.25 432 SER A N 1
ATOM 3394 C CA . SER A 1 432 ? 12.951 -5.744 -19.917 1.00 98.25 432 SER A CA 1
ATOM 3395 C C . SER A 1 432 ? 11.834 -4.711 -19.968 1.00 98.25 432 SER A C 1
ATOM 3397 O O . SER A 1 432 ? 11.811 -3.843 -20.838 1.00 98.25 432 SER A O 1
ATOM 3399 N N . ALA A 1 433 ? 10.912 -4.807 -19.020 1.00 98.44 433 ALA A N 1
ATOM 3400 C CA . ALA A 1 433 ? 9.742 -3.952 -18.930 1.00 98.44 433 ALA A CA 1
ATOM 3401 C C . ALA A 1 433 ? 9.179 -3.927 -17.510 1.00 98.44 433 ALA A C 1
ATOM 3403 O O . ALA A 1 433 ? 9.507 -4.773 -16.673 1.00 98.44 433 ALA A O 1
ATOM 3404 N N . ILE A 1 434 ? 8.280 -2.977 -17.277 1.00 98.75 434 ILE A N 1
ATOM 3405 C CA . ILE A 1 434 ? 7.385 -2.978 -16.122 1.00 98.75 434 ILE A CA 1
ATOM 3406 C C . ILE A 1 434 ? 5.985 -3.225 -16.670 1.00 98.75 434 ILE A C 1
ATOM 3408 O O . ILE A 1 434 ? 5.481 -2.431 -17.467 1.00 98.75 434 ILE A O 1
ATOM 3412 N N . LEU A 1 435 ? 5.397 -4.360 -16.302 1.00 98.69 435 LEU A N 1
ATOM 3413 C CA . LEU A 1 435 ? 4.065 -4.770 -16.744 1.00 98.69 435 LEU A CA 1
ATOM 3414 C C . LEU A 1 435 ? 3.043 -4.464 -15.653 1.00 98.69 435 LEU A C 1
ATOM 3416 O O . LEU A 1 435 ? 3.345 -4.644 -14.473 1.00 98.69 435 LEU A O 1
ATOM 3420 N N . ARG A 1 436 ? 1.845 -4.036 -16.048 1.00 98.62 436 ARG A N 1
ATOM 3421 C CA . ARG A 1 436 ? 0.756 -3.692 -15.134 1.00 98.62 436 ARG A CA 1
ATOM 3422 C C . ARG A 1 436 ? -0.381 -4.690 -15.265 1.00 98.62 436 ARG A C 1
ATOM 3424 O O . ARG A 1 436 ? -0.801 -5.027 -16.377 1.00 98.62 436 ARG A O 1
ATOM 3431 N N . TYR A 1 437 ? -0.872 -5.153 -14.126 1.00 98.44 437 TYR A N 1
ATOM 3432 C CA . TYR A 1 437 ? -2.017 -6.045 -14.041 1.00 98.44 437 TYR A CA 1
ATOM 3433 C C . TYR A 1 437 ? -2.998 -5.514 -13.015 1.00 98.44 437 TYR A C 1
ATOM 3435 O O . TYR A 1 437 ? -2.603 -4.900 -12.025 1.00 98.44 437 TYR A O 1
ATOM 3443 N N . ASP A 1 438 ? -4.259 -5.833 -13.238 1.00 94.00 438 ASP A N 1
ATOM 3444 C CA . ASP A 1 438 ? -5.333 -5.583 -12.297 1.00 94.00 438 ASP A CA 1
ATOM 3445 C C . ASP A 1 438 ? -5.036 -6.289 -10.966 1.00 94.00 438 ASP A C 1
ATOM 3447 O O . ASP A 1 438 ? -4.782 -7.502 -10.928 1.00 94.00 438 ASP A O 1
ATOM 3451 N N . GLY A 1 439 ? -5.030 -5.532 -9.868 1.00 89.81 439 GLY A N 1
ATOM 3452 C CA . GLY A 1 439 ? -4.593 -6.038 -8.565 1.00 89.81 439 GLY A CA 1
ATOM 3453 C C . GLY A 1 439 ? -5.566 -7.009 -7.897 1.00 89.81 439 GLY A C 1
ATOM 3454 O O . GLY A 1 439 ? -5.199 -7.645 -6.908 1.00 89.81 439 GLY A O 1
ATOM 3455 N N . ILE A 1 440 ? -6.776 -7.178 -8.438 1.00 85.50 440 ILE A N 1
ATOM 3456 C CA . ILE A 1 440 ? -7.798 -8.089 -7.904 1.00 85.50 440 ILE A CA 1
ATOM 3457 C C . ILE A 1 440 ? -7.902 -9.365 -8.738 1.00 85.50 440 ILE A C 1
ATOM 3459 O O . ILE A 1 440 ? -8.038 -10.465 -8.197 1.00 85.50 440 ILE A O 1
ATOM 3463 N N . THR A 1 441 ? -7.849 -9.231 -10.056 1.00 86.06 441 THR A N 1
ATOM 3464 C CA . THR A 1 441 ? -8.109 -10.312 -11.010 1.00 86.06 441 THR A CA 1
ATOM 3465 C C . THR A 1 441 ? -6.836 -10.892 -11.616 1.00 86.06 441 THR A C 1
ATOM 3467 O O . THR A 1 441 ? -6.876 -12.017 -12.114 1.00 86.06 441 THR A O 1
ATOM 3470 N N . GLY A 1 442 ? -5.721 -10.154 -11.593 1.00 92.00 442 GLY A N 1
ATOM 3471 C CA . GLY A 1 442 ? -4.485 -10.525 -12.284 1.00 92.00 442 GLY A CA 1
ATOM 3472 C C . GLY A 1 442 ? -4.573 -10.374 -13.808 1.00 92.00 442 GLY A C 1
ATOM 3473 O O . GLY A 1 442 ? -3.701 -10.861 -14.533 1.00 92.00 442 GLY A O 1
ATOM 3474 N N . ALA A 1 443 ? -5.621 -9.721 -14.322 1.00 94.38 443 ALA A N 1
ATOM 3475 C CA . ALA A 1 443 ? -5.767 -9.448 -15.745 1.00 94.38 443 ALA A CA 1
ATOM 3476 C C . ALA A 1 443 ? -4.687 -8.466 -16.217 1.00 94.38 443 ALA A C 1
ATOM 3478 O O . ALA A 1 443 ? -4.424 -7.458 -15.570 1.00 94.38 443 ALA A O 1
ATOM 3479 N N . PHE A 1 444 ? -4.057 -8.752 -17.358 1.00 98.00 444 PHE A N 1
ATOM 3480 C CA . PHE A 1 444 ? -3.086 -7.835 -17.952 1.00 98.00 444 PHE A CA 1
ATOM 3481 C C . PHE A 1 444 ? -3.776 -6.546 -18.405 1.00 98.00 444 PHE A C 1
ATOM 3483 O O . PHE A 1 444 ? -4.751 -6.610 -19.155 1.00 98.00 444 PHE A O 1
ATOM 3490 N N . ILE A 1 445 ? -3.242 -5.402 -17.976 1.00 97.62 445 ILE A N 1
ATOM 3491 C CA . ILE A 1 445 ? -3.723 -4.076 -18.372 1.00 97.62 445 ILE A CA 1
ATOM 3492 C C . ILE A 1 445 ? -2.857 -3.571 -19.520 1.00 97.62 445 ILE A C 1
ATOM 3494 O O . ILE A 1 445 ? -3.325 -3.452 -20.653 1.00 97.62 445 ILE A O 1
ATOM 3498 N N . ASP A 1 446 ? -1.580 -3.309 -19.242 1.00 97.62 446 ASP A N 1
ATOM 3499 C CA . ASP A 1 446 ? -0.652 -2.769 -20.224 1.00 97.62 446 ASP A CA 1
ATOM 3500 C C . ASP A 1 446 ? 0.824 -3.034 -19.886 1.00 97.62 446 ASP A C 1
ATOM 3502 O O . ASP A 1 446 ? 1.213 -3.561 -18.837 1.00 97.62 446 ASP A O 1
ATOM 3506 N N . ARG A 1 447 ? 1.677 -2.677 -20.847 1.00 97.12 447 ARG A N 1
ATOM 3507 C CA . ARG A 1 447 ? 3.116 -2.550 -20.645 1.00 97.12 447 ARG A CA 1
ATOM 3508 C C . ARG A 1 447 ? 3.393 -1.119 -20.203 1.00 97.12 447 ARG A C 1
ATOM 3510 O O . ARG A 1 447 ? 3.657 -0.265 -21.044 1.00 97.12 447 ARG A O 1
ATOM 3517 N N . PHE A 1 448 ? 3.318 -0.889 -18.897 1.00 98.38 448 PHE A N 1
ATOM 3518 C CA . PHE A 1 448 ? 3.485 0.432 -18.301 1.00 98.38 448 PHE A CA 1
ATOM 3519 C C . PHE A 1 448 ? 4.819 1.089 -18.673 1.00 98.38 448 PHE A C 1
ATOM 3521 O O . PHE A 1 448 ? 4.839 2.227 -19.124 1.00 98.38 448 PHE A O 1
ATOM 3528 N N . VAL A 1 449 ? 5.931 0.353 -18.557 1.00 98.50 449 VAL A N 1
ATOM 3529 C CA . VAL A 1 449 ? 7.238 0.764 -19.100 1.00 98.50 449 VAL A CA 1
ATOM 3530 C C . VAL A 1 449 ? 7.699 -0.262 -20.121 1.00 98.50 449 VAL A C 1
ATOM 3532 O O . VAL A 1 449 ? 7.824 -1.447 -19.801 1.00 98.50 449 VAL A O 1
ATOM 3535 N N . GLY A 1 450 ? 8.000 0.184 -21.337 1.00 96.50 450 GLY A N 1
ATOM 3536 C CA . GLY A 1 450 ? 8.511 -0.667 -22.403 1.00 96.50 450 GLY A CA 1
ATOM 3537 C C . GLY A 1 450 ? 8.910 0.106 -23.652 1.00 96.50 450 GLY A C 1
ATOM 3538 O O . GLY A 1 450 ? 8.462 1.229 -23.853 1.00 96.50 450 GLY A O 1
ATOM 3539 N N . ASP A 1 451 ? 9.741 -0.522 -24.483 1.00 95.69 451 ASP A N 1
ATOM 3540 C CA . ASP A 1 451 ? 10.158 0.023 -25.776 1.00 95.69 451 ASP A CA 1
ATOM 3541 C C . ASP A 1 451 ? 9.006 -0.048 -26.780 1.00 95.69 451 ASP A C 1
ATOM 3543 O O . ASP A 1 451 ? 8.318 -1.074 -26.888 1.00 95.69 451 ASP A O 1
ATOM 3547 N N . ASN A 1 452 ? 8.805 1.021 -27.547 1.00 92.06 452 ASN A N 1
ATOM 3548 C CA . ASN A 1 452 ? 7.960 0.971 -28.724 1.00 92.06 452 ASN A CA 1
ATOM 3549 C C . ASN A 1 452 ? 8.799 0.475 -29.906 1.00 92.06 452 ASN A C 1
ATOM 3551 O O . ASN A 1 452 ? 9.646 1.202 -30.425 1.00 92.06 452 ASN A O 1
ATOM 3555 N N . PRO A 1 453 ? 8.516 -0.718 -30.457 1.00 88.25 453 PRO A N 1
ATOM 3556 C CA . PRO A 1 453 ? 9.345 -1.245 -31.522 1.00 88.25 453 PRO A CA 1
ATOM 3557 C C . PRO A 1 453 ? 9.299 -0.404 -32.816 1.00 88.25 453 PRO A C 1
ATOM 3559 O O . PRO A 1 453 ? 10.121 -0.592 -33.715 1.00 88.25 453 PRO A O 1
ATOM 3562 N N . ASN A 1 454 ? 8.350 0.518 -32.950 1.00 90.38 454 ASN A N 1
ATOM 3563 C CA . ASN A 1 454 ? 8.181 1.330 -34.151 1.00 90.38 454 ASN A CA 1
ATOM 3564 C C . ASN A 1 454 ? 8.886 2.691 -34.080 1.00 90.38 454 ASN A C 1
ATOM 3566 O O . ASN A 1 454 ? 8.790 3.468 -35.031 1.00 90.38 454 ASN A O 1
ATOM 3570 N N . THR A 1 455 ? 9.582 2.992 -32.987 1.00 90.25 455 THR A N 1
ATOM 3571 C CA . THR A 1 455 ? 10.371 4.215 -32.826 1.00 90.25 455 THR A CA 1
ATOM 3572 C C . THR A 1 455 ? 11.865 3.881 -32.807 1.00 90.25 455 THR A C 1
ATOM 3574 O O . THR A 1 455 ? 12.282 2.728 -32.682 1.00 90.25 455 THR A O 1
ATOM 3577 N N . SER A 1 456 ? 12.695 4.903 -33.026 1.00 89.12 456 SER A N 1
ATOM 3578 C CA . SER A 1 456 ? 14.153 4.818 -32.859 1.00 89.12 456 SER A CA 1
ATOM 3579 C C . SER A 1 456 ? 14.613 5.288 -31.476 1.00 89.12 456 SER A C 1
ATOM 3581 O O . SER A 1 456 ? 15.811 5.311 -31.203 1.00 89.12 456 SER A O 1
ATOM 3583 N N . THR A 1 457 ? 13.682 5.759 -30.652 1.00 92.50 457 THR A N 1
ATOM 3584 C CA . THR A 1 457 ? 13.901 6.178 -29.271 1.00 92.50 457 THR A CA 1
ATOM 3585 C C . THR A 1 457 ? 13.749 4.971 -28.363 1.00 92.50 457 THR A C 1
ATOM 3587 O O . THR A 1 457 ? 12.815 4.212 -28.535 1.00 92.50 457 THR A O 1
ATOM 3590 N N . ASP A 1 458 ? 14.663 4.804 -27.409 1.00 93.81 458 ASP A N 1
ATOM 3591 C CA . ASP A 1 458 ? 14.518 3.795 -26.359 1.00 93.81 458 ASP A CA 1
ATOM 3592 C C . ASP A 1 458 ? 13.683 4.391 -25.221 1.00 93.81 458 ASP A C 1
ATOM 3594 O O . ASP A 1 458 ? 14.203 5.132 -24.378 1.00 93.81 458 ASP A O 1
ATOM 3598 N N . GLU A 1 459 ? 12.379 4.105 -25.204 1.00 96.62 459 GLU A N 1
ATOM 3599 C CA . GLU A 1 459 ? 11.471 4.620 -24.168 1.00 96.62 459 GLU A CA 1
ATOM 3600 C C . GLU A 1 459 ? 11.677 3.962 -22.797 1.00 96.62 459 GLU A C 1
ATOM 3602 O O . GLU A 1 459 ? 11.131 4.437 -21.801 1.00 96.62 459 GLU A O 1
ATOM 3607 N N . THR A 1 460 ? 12.499 2.911 -22.710 1.00 97.44 460 THR A N 1
ATOM 3608 C CA . THR A 1 460 ? 12.866 2.288 -21.431 1.00 97.44 460 THR A CA 1
ATOM 3609 C C . THR A 1 460 ? 14.024 3.001 -20.740 1.00 97.44 460 THR A C 1
ATOM 3611 O O . THR A 1 460 ? 14.373 2.647 -19.618 1.00 97.44 460 THR A O 1
ATOM 3614 N N . GLY A 1 461 ? 14.680 3.963 -21.398 1.00 96.25 461 GLY A N 1
ATOM 3615 C CA . GLY A 1 461 ? 15.872 4.619 -20.850 1.00 96.25 461 GLY A CA 1
ATOM 3616 C C . GLY A 1 461 ? 17.064 3.669 -20.655 1.00 96.25 461 GLY A C 1
ATOM 3617 O O . GLY A 1 461 ? 17.980 3.967 -19.879 1.00 96.25 461 GLY A O 1
ATOM 3618 N N . GLY A 1 462 ? 17.061 2.522 -21.345 1.00 95.94 462 GLY A N 1
ATOM 3619 C CA . GLY A 1 462 ? 18.057 1.462 -21.210 1.00 95.94 462 GLY A CA 1
ATOM 3620 C C . GLY A 1 462 ? 17.814 0.511 -20.034 1.00 95.94 462 GLY A C 1
ATOM 3621 O O . GLY A 1 462 ? 18.786 -0.002 -19.473 1.00 95.94 462 GLY A O 1
ATOM 3622 N N . LEU A 1 463 ? 16.554 0.287 -19.644 1.00 98.44 463 LEU A N 1
ATOM 3623 C CA . LEU A 1 463 ? 16.176 -0.672 -18.603 1.00 98.44 463 LEU A CA 1
ATOM 3624 C C . LEU A 1 463 ? 16.722 -2.067 -18.926 1.00 98.44 463 LEU A C 1
ATOM 3626 O O . LEU A 1 463 ? 16.555 -2.570 -20.037 1.00 98.44 463 LEU A O 1
ATOM 3630 N N . PHE A 1 464 ? 17.351 -2.724 -17.955 1.00 98.00 464 PHE A N 1
ATOM 3631 C CA . PHE A 1 464 ? 17.907 -4.058 -18.150 1.00 98.00 464 PHE A CA 1
ATOM 3632 C C . PHE A 1 464 ? 17.882 -4.861 -16.847 1.00 98.00 464 PHE A C 1
ATOM 3634 O O . PHE A 1 464 ? 18.606 -4.552 -15.899 1.00 98.00 464 PHE A O 1
ATOM 3641 N N . ARG A 1 465 ? 17.064 -5.923 -16.836 1.00 97.56 465 ARG A N 1
ATOM 3642 C CA . ARG A 1 465 ? 16.837 -6.843 -15.714 1.00 97.56 465 ARG A CA 1
ATOM 3643 C C . ARG A 1 465 ? 16.430 -6.069 -14.454 1.00 97.56 465 ARG A C 1
ATOM 3645 O O . ARG A 1 465 ? 17.210 -5.983 -13.512 1.00 97.56 465 ARG A O 1
ATOM 3652 N N . PRO A 1 466 ? 15.247 -5.435 -14.445 1.00 98.06 466 PRO A N 1
ATOM 3653 C CA . PRO A 1 466 ? 14.780 -4.729 -13.262 1.00 98.06 466 PRO A CA 1
ATOM 3654 C C . PRO A 1 466 ? 14.587 -5.691 -12.088 1.00 98.06 466 PRO A C 1
ATOM 3656 O O . PRO A 1 466 ? 13.955 -6.731 -12.258 1.00 98.06 466 PRO A O 1
ATOM 3659 N N . TYR A 1 467 ? 15.097 -5.325 -10.911 1.00 96.56 467 TYR A N 1
ATOM 3660 C CA . TYR A 1 467 ? 14.930 -6.116 -9.682 1.00 96.56 467 TYR A CA 1
ATOM 3661 C C . TYR A 1 467 ? 14.098 -5.427 -8.615 1.00 96.56 467 TYR A C 1
ATOM 3663 O O . TYR A 1 467 ? 13.278 -6.088 -7.997 1.00 96.56 467 TYR A O 1
ATOM 3671 N N . GLY A 1 468 ? 14.253 -4.119 -8.418 1.00 96.81 468 GLY A N 1
ATOM 3672 C CA . GLY A 1 468 ? 13.464 -3.349 -7.456 1.00 96.81 468 GLY A CA 1
ATOM 3673 C C . GLY A 1 468 ? 12.627 -2.283 -8.144 1.00 96.81 468 GLY A C 1
ATOM 3674 O O . GLY A 1 468 ? 13.068 -1.705 -9.140 1.00 96.81 468 GLY A O 1
ATOM 3675 N N . LEU A 1 469 ? 11.446 -2.014 -7.589 1.00 98.50 469 LEU A N 1
ATOM 3676 C CA . LEU A 1 469 ? 10.532 -0.952 -8.000 1.00 98.50 469 LEU A CA 1
ATOM 3677 C C . LEU A 1 469 ? 10.045 -0.200 -6.758 1.00 98.50 469 LEU A C 1
ATOM 3679 O O . LEU A 1 469 ? 9.757 -0.837 -5.748 1.00 98.50 469 LEU A O 1
ATOM 3683 N N . ALA A 1 470 ? 9.886 1.121 -6.842 1.00 98.00 470 ALA A N 1
ATOM 3684 C CA . ALA A 1 470 ? 9.173 1.885 -5.818 1.00 98.00 470 ALA A CA 1
ATOM 3685 C C . ALA A 1 470 ? 8.507 3.129 -6.402 1.00 98.00 470 ALA A C 1
ATOM 3687 O O . ALA A 1 470 ? 9.122 3.861 -7.182 1.00 98.00 470 ALA A O 1
ATOM 3688 N N . PHE A 1 471 ? 7.275 3.392 -5.973 1.00 95.62 471 PHE A N 1
ATOM 3689 C CA . PHE A 1 471 ? 6.663 4.701 -6.159 1.00 95.62 471 PHE A CA 1
ATOM 3690 C C . PHE A 1 471 ? 7.181 5.662 -5.096 1.00 95.62 471 PHE A C 1
ATOM 3692 O O . PHE A 1 471 ? 7.225 5.335 -3.910 1.00 95.62 471 PHE A O 1
ATOM 3699 N N . SER A 1 472 ? 7.586 6.845 -5.527 1.00 89.44 472 SER A N 1
ATOM 3700 C CA . SER A 1 472 ? 7.935 7.944 -4.640 1.00 89.44 472 SER A CA 1
ATOM 3701 C C . SER A 1 472 ? 6.684 8.692 -4.166 1.00 89.44 472 SER A C 1
ATOM 3703 O O . SER A 1 472 ? 5.652 8.666 -4.844 1.00 89.44 472 SER A O 1
ATOM 3705 N N . PRO A 1 473 ? 6.765 9.424 -3.038 1.00 85.12 473 PRO A N 1
ATOM 3706 C CA . PRO A 1 473 ? 5.658 10.249 -2.548 1.00 85.12 473 PRO A CA 1
ATOM 3707 C C . PRO A 1 473 ? 5.182 11.333 -3.532 1.00 85.12 473 PRO A C 1
ATOM 3709 O O . PRO A 1 473 ? 4.028 11.744 -3.476 1.00 85.12 473 PRO A O 1
ATOM 3712 N N . ASP A 1 474 ? 6.046 11.783 -4.449 1.00 81.38 474 ASP A N 1
ATOM 3713 C CA . ASP A 1 474 ? 5.706 12.733 -5.522 1.00 81.38 474 ASP A CA 1
ATOM 3714 C C . ASP A 1 474 ? 5.018 12.068 -6.737 1.00 81.38 474 ASP A C 1
ATOM 3716 O O . ASP A 1 474 ? 4.678 12.746 -7.708 1.00 81.38 474 ASP A O 1
ATOM 3720 N N . GLY A 1 475 ? 4.795 10.750 -6.692 1.00 89.31 475 GLY A N 1
ATOM 3721 C CA . GLY A 1 475 ? 4.069 9.999 -7.713 1.00 89.31 475 GLY A CA 1
ATOM 3722 C C . GLY A 1 475 ? 4.905 9.569 -8.921 1.00 89.31 475 GLY A C 1
ATOM 3723 O O . GLY A 1 475 ? 4.329 9.224 -9.952 1.00 89.31 475 GLY A O 1
ATOM 3724 N N . ASN A 1 476 ? 6.238 9.577 -8.835 1.00 97.12 476 ASN A N 1
ATOM 3725 C CA . ASN A 1 476 ? 7.121 8.982 -9.845 1.00 97.12 476 ASN A CA 1
ATOM 3726 C C . ASN A 1 476 ? 7.421 7.504 -9.534 1.00 97.12 476 ASN A C 1
ATOM 3728 O O . ASN A 1 476 ? 7.331 7.061 -8.394 1.00 97.12 476 ASN A O 1
ATOM 3732 N N . LEU A 1 477 ? 7.786 6.723 -10.553 1.00 98.56 477 LEU A N 1
ATOM 3733 C CA . LEU A 1 477 ? 8.207 5.328 -10.399 1.00 98.56 477 LEU A CA 1
ATOM 3734 C C . LEU A 1 477 ? 9.722 5.215 -10.573 1.00 98.56 477 LEU A C 1
ATOM 3736 O O . LEU A 1 477 ? 10.272 5.668 -11.576 1.00 98.56 477 LEU A O 1
ATOM 3740 N N . TYR A 1 478 ? 10.387 4.577 -9.619 1.00 98.69 478 TYR A N 1
ATOM 3741 C CA . TYR A 1 478 ? 11.819 4.303 -9.633 1.00 98.69 478 TYR A CA 1
ATOM 3742 C C . TYR A 1 478 ? 12.056 2.813 -9.864 1.00 98.69 478 TYR A C 1
ATOM 3744 O O . TYR A 1 478 ? 11.354 1.980 -9.291 1.00 98.69 478 TYR A O 1
ATOM 3752 N N . ALA A 1 479 ? 13.057 2.479 -10.677 1.00 98.75 479 ALA A N 1
ATOM 3753 C CA . ALA A 1 479 ? 13.435 1.102 -10.966 1.00 98.75 479 ALA A CA 1
ATOM 3754 C C . ALA A 1 479 ? 14.946 0.886 -10.830 1.00 98.75 479 ALA A C 1
ATOM 3756 O O . ALA A 1 479 ? 15.742 1.599 -11.448 1.00 98.75 479 ALA A O 1
ATOM 3757 N N . SER A 1 480 ? 15.331 -0.146 -10.082 1.00 98.44 480 SER A N 1
ATOM 3758 C CA . SER A 1 480 ? 16.702 -0.657 -10.043 1.00 98.44 480 SER A CA 1
ATOM 3759 C C . SER A 1 480 ? 16.961 -1.489 -11.286 1.00 98.44 480 SER A C 1
ATOM 3761 O O . SER A 1 480 ? 16.492 -2.622 -11.398 1.00 98.44 480 SER A O 1
ATOM 3763 N N . SER A 1 481 ? 17.719 -0.925 -12.218 1.00 98.19 481 SER A N 1
ATOM 3764 C CA . SER A 1 481 ? 18.146 -1.575 -13.451 1.00 98.19 481 SER A CA 1
ATOM 3765 C C . SER A 1 481 ? 19.477 -2.289 -13.213 1.00 98.19 481 SER A C 1
ATOM 3767 O O . SER A 1 481 ? 20.555 -1.701 -13.372 1.00 98.19 481 SER A O 1
ATOM 3769 N N . PHE A 1 482 ? 19.387 -3.549 -12.778 1.00 97.62 482 PHE A N 1
ATOM 3770 C CA . PHE A 1 482 ? 20.511 -4.346 -12.283 1.00 97.62 482 PHE A CA 1
ATOM 3771 C C . PHE A 1 482 ? 21.623 -4.512 -13.325 1.00 97.62 482 PHE A C 1
ATOM 3773 O O . PHE A 1 482 ? 22.778 -4.212 -13.044 1.00 97.62 482 PHE A O 1
ATOM 3780 N N . LEU A 1 483 ? 21.289 -4.909 -14.559 1.00 97.62 483 LEU A N 1
ATOM 3781 C CA . LEU A 1 483 ? 22.285 -5.158 -15.616 1.00 97.62 483 LEU A CA 1
ATOM 3782 C C . LEU A 1 483 ? 22.729 -3.891 -16.361 1.00 97.62 483 LEU A C 1
ATOM 3784 O O . LEU A 1 483 ? 23.401 -3.981 -17.391 1.00 97.62 483 LEU A O 1
ATOM 3788 N N . SER A 1 484 ? 22.388 -2.712 -15.840 1.00 96.25 484 SER A N 1
ATOM 3789 C CA . SER A 1 484 ? 22.940 -1.438 -16.305 1.00 96.25 484 SER A CA 1
ATOM 3790 C C . SER A 1 484 ? 23.552 -0.587 -15.191 1.00 96.25 484 SER A C 1
ATOM 3792 O O . SER A 1 484 ? 23.971 0.527 -15.493 1.00 96.25 484 SER A O 1
ATOM 3794 N N . ASP A 1 485 ? 23.553 -1.057 -13.937 1.00 97.06 485 ASP A N 1
ATOM 3795 C CA . ASP A 1 485 ? 23.947 -0.292 -12.743 1.00 97.06 485 ASP A CA 1
ATOM 3796 C C . ASP A 1 485 ? 23.298 1.101 -12.678 1.00 97.06 485 ASP A C 1
ATOM 3798 O O . ASP A 1 485 ? 23.968 2.121 -12.523 1.00 97.06 485 ASP A O 1
ATOM 3802 N N . LYS A 1 486 ? 21.975 1.176 -12.855 1.00 98.19 486 LYS A N 1
ATOM 3803 C CA . LYS A 1 486 ? 21.245 2.455 -12.830 1.00 98.19 486 LYS A CA 1
ATOM 3804 C C . LYS A 1 486 ? 20.007 2.378 -11.962 1.00 98.19 486 LYS A C 1
ATOM 3806 O O . LYS A 1 486 ? 19.342 1.347 -11.928 1.00 98.19 486 LYS A O 1
ATOM 3811 N N . ILE A 1 487 ? 19.654 3.511 -11.364 1.00 98.69 487 ILE A N 1
ATOM 3812 C CA . ILE A 1 487 ? 18.283 3.779 -10.932 1.00 98.69 487 ILE A CA 1
ATOM 3813 C C . ILE A 1 487 ? 17.630 4.643 -12.008 1.00 98.69 487 ILE A C 1
ATOM 3815 O O . ILE A 1 487 ? 18.093 5.753 -12.284 1.00 98.69 487 ILE A O 1
ATOM 3819 N N . LEU A 1 488 ? 16.589 4.115 -12.643 1.00 98.81 488 LEU A N 1
ATOM 3820 C CA . LEU A 1 488 ? 15.831 4.790 -13.696 1.00 98.81 488 LEU A CA 1
ATOM 3821 C C . LEU A 1 488 ? 14.530 5.335 -13.118 1.00 98.81 488 LEU A C 1
ATOM 3823 O O . LEU A 1 488 ? 13.934 4.697 -12.249 1.00 98.81 488 LEU A O 1
ATOM 3827 N N . ARG A 1 489 ? 14.094 6.498 -13.605 1.00 98.56 489 ARG A N 1
ATOM 3828 C CA . ARG A 1 489 ? 12.894 7.171 -13.117 1.00 98.56 489 ARG A CA 1
ATOM 3829 C C . ARG A 1 489 ? 11.893 7.390 -14.242 1.00 98.56 489 ARG A C 1
ATOM 3831 O O . ARG A 1 489 ? 12.255 7.827 -15.336 1.00 98.56 489 ARG A O 1
ATOM 3838 N N . TYR A 1 490 ? 10.634 7.117 -13.943 1.00 98.81 490 TYR A N 1
ATOM 3839 C CA . TYR A 1 490 ? 9.512 7.185 -14.868 1.00 98.81 490 TYR A CA 1
ATOM 3840 C C . TYR A 1 490 ? 8.381 7.996 -14.254 1.00 98.81 490 TYR A C 1
ATOM 3842 O O . TYR A 1 490 ? 8.230 8.064 -13.033 1.00 98.81 490 TYR A O 1
ATOM 3850 N N . ASN A 1 491 ? 7.550 8.581 -15.104 1.00 98.19 491 ASN A N 1
ATOM 3851 C CA . ASN A 1 491 ? 6.308 9.188 -14.665 1.00 98.19 491 ASN A CA 1
ATOM 3852 C C . ASN A 1 491 ? 5.393 8.088 -14.109 1.00 98.19 491 ASN A C 1
ATOM 3854 O O . ASN A 1 491 ? 5.032 7.166 -14.837 1.00 98.19 491 ASN A O 1
ATOM 3858 N N . GLY A 1 492 ? 4.997 8.172 -12.838 1.00 96.00 492 GLY A N 1
ATOM 3859 C CA . GLY A 1 492 ? 4.226 7.101 -12.199 1.00 96.00 492 GLY A CA 1
ATOM 3860 C C . GLY A 1 492 ? 2.765 7.011 -12.646 1.00 96.00 492 GLY A C 1
ATOM 3861 O O . GLY A 1 492 ? 2.076 6.070 -12.268 1.00 96.00 492 GLY A O 1
ATOM 3862 N N . LYS A 1 493 ? 2.296 7.930 -13.501 1.00 94.00 493 LYS A N 1
ATOM 3863 C CA . LYS A 1 493 ? 0.981 7.848 -14.148 1.00 94.00 493 LYS A CA 1
ATOM 3864 C C . LYS A 1 493 ? 1.051 7.279 -15.564 1.00 94.00 493 LYS A C 1
ATOM 3866 O O . LYS A 1 493 ? 0.148 6.547 -15.956 1.00 94.00 493 LYS A O 1
ATOM 3871 N N . THR A 1 494 ? 2.072 7.642 -16.338 1.00 95.88 494 THR A N 1
ATOM 3872 C CA . THR A 1 494 ? 2.151 7.322 -17.776 1.00 95.88 494 THR A CA 1
ATOM 3873 C C . THR A 1 494 ? 3.225 6.300 -18.134 1.00 95.88 494 THR A C 1
ATOM 3875 O O . THR A 1 494 ? 3.248 5.846 -19.272 1.00 95.88 494 THR A O 1
ATOM 3878 N N . GLY A 1 495 ? 4.144 5.994 -17.217 1.00 97.44 495 GLY A N 1
ATOM 3879 C CA . GLY A 1 495 ? 5.283 5.106 -17.452 1.00 97.44 495 GLY A CA 1
ATOM 3880 C C . GLY A 1 495 ? 6.359 5.690 -18.370 1.00 97.44 495 GLY A C 1
ATOM 3881 O O . GLY A 1 495 ? 7.341 5.027 -18.691 1.00 97.44 495 GLY A O 1
ATOM 3882 N N . GLN A 1 496 ? 6.225 6.953 -18.780 1.00 97.94 496 GLN A N 1
ATOM 3883 C CA . GLN A 1 496 ? 7.215 7.611 -19.628 1.00 97.94 496 GLN A CA 1
ATOM 3884 C C . GLN A 1 496 ? 8.534 7.796 -18.881 1.00 97.94 496 GLN A C 1
ATOM 3886 O O . GLN A 1 496 ? 8.546 8.290 -17.752 1.00 97.94 496 GLN A O 1
ATOM 3891 N N . PHE A 1 497 ? 9.643 7.439 -19.528 1.00 98.56 497 PHE A N 1
ATOM 3892 C CA . PHE A 1 497 ? 10.979 7.682 -18.997 1.00 98.56 497 PHE A CA 1
ATOM 3893 C C . PHE A 1 497 ? 11.220 9.179 -18.768 1.00 98.56 497 PHE A C 1
ATOM 3895 O O . PHE A 1 497 ? 10.971 10.001 -19.651 1.00 98.56 497 PHE A O 1
ATOM 3902 N N . ILE A 1 498 ? 11.698 9.520 -17.571 1.00 98.38 498 ILE A N 1
ATOM 3903 C CA . ILE A 1 498 ? 12.040 10.889 -17.177 1.00 98.38 498 ILE A CA 1
ATOM 3904 C C . ILE A 1 498 ? 13.547 11.082 -17.314 1.00 98.38 498 ILE A C 1
ATOM 3906 O O . ILE A 1 498 ? 14.001 11.911 -18.100 1.00 98.38 498 ILE A O 1
ATOM 3910 N N . ASP A 1 499 ? 14.324 10.338 -16.526 1.00 98.25 499 ASP A N 1
ATOM 3911 C CA . ASP A 1 499 ? 15.779 10.433 -16.492 1.00 98.25 499 ASP A CA 1
ATOM 3912 C C . ASP A 1 499 ? 16.440 9.246 -15.773 1.00 98.25 499 ASP A C 1
ATOM 3914 O O . ASP A 1 499 ? 15.802 8.376 -15.172 1.00 98.25 499 ASP A O 1
ATOM 3918 N N . VAL A 1 500 ? 17.773 9.221 -15.840 1.00 98.50 500 VAL A N 1
ATOM 3919 C CA . VAL A 1 500 ? 18.604 8.383 -14.976 1.00 98.50 500 VAL A CA 1
ATOM 3920 C C . VAL A 1 500 ? 18.791 9.124 -13.653 1.00 98.50 500 VAL A C 1
ATOM 3922 O O . VAL A 1 500 ? 19.425 10.182 -13.616 1.00 98.50 500 VAL A O 1
ATOM 3925 N N . PHE A 1 501 ? 18.242 8.580 -12.569 1.00 98.50 501 PHE A N 1
ATOM 3926 C CA . PHE A 1 501 ? 18.349 9.175 -11.238 1.00 98.50 501 PHE A CA 1
ATOM 3927 C C . PHE A 1 501 ? 19.762 9.008 -10.668 1.00 98.50 501 PHE A C 1
ATOM 3929 O O . PHE A 1 501 ? 20.371 9.982 -10.231 1.00 98.50 501 PHE A O 1
ATOM 3936 N N . ALA A 1 502 ? 20.299 7.787 -10.739 1.00 98.19 502 ALA A N 1
ATOM 3937 C CA . ALA A 1 502 ? 21.645 7.450 -10.284 1.00 98.19 502 ALA A CA 1
ATOM 3938 C C . ALA A 1 502 ? 22.302 6.429 -11.224 1.00 98.19 502 ALA A C 1
ATOM 3940 O O . ALA A 1 502 ? 21.620 5.635 -11.874 1.00 98.19 502 ALA A O 1
ATOM 3941 N N . SER A 1 503 ? 23.632 6.456 -11.306 1.00 96.94 503 SER A N 1
ATOM 3942 C CA . SER A 1 503 ? 24.440 5.511 -12.086 1.00 96.94 503 SER A CA 1
ATOM 3943 C C . SER A 1 503 ? 25.601 4.986 -11.250 1.00 96.94 503 SER A C 1
ATOM 3945 O O . SER A 1 503 ? 26.200 5.735 -10.476 1.00 96.94 503 SER A O 1
ATOM 3947 N N . GLY A 1 504 ? 25.939 3.715 -11.439 1.00 94.25 504 GLY A N 1
ATOM 3948 C CA . GLY A 1 504 ? 27.135 3.100 -10.890 1.00 94.25 504 GLY A CA 1
ATOM 3949 C C . GLY A 1 504 ? 28.392 3.772 -11.426 1.00 94.25 504 GLY A C 1
ATOM 3950 O O . GLY A 1 504 ? 28.501 4.105 -12.606 1.00 94.25 504 GLY A O 1
ATOM 3951 N N . ASN A 1 505 ? 29.361 3.963 -10.538 1.00 90.44 505 ASN A N 1
ATOM 3952 C CA . ASN A 1 505 ? 30.679 4.510 -10.859 1.00 90.44 505 ASN A CA 1
ATOM 3953 C C . ASN A 1 505 ? 31.758 3.418 -10.953 1.00 90.44 505 ASN A C 1
ATOM 3955 O O . ASN A 1 505 ? 32.923 3.742 -11.172 1.00 90.44 505 ASN A O 1
ATOM 3959 N N . GLN A 1 506 ? 31.377 2.143 -10.793 1.00 90.75 506 GLN A N 1
ATOM 3960 C CA . GLN A 1 506 ? 32.277 0.984 -10.791 1.00 90.75 506 GLN A CA 1
ATOM 3961 C C . GLN A 1 506 ? 33.381 1.084 -9.722 1.00 90.75 506 GLN A C 1
ATOM 3963 O O . GLN A 1 506 ? 34.510 0.640 -9.937 1.00 90.75 506 GLN A O 1
ATOM 3968 N N . GLN A 1 507 ? 33.071 1.701 -8.581 1.00 91.06 507 GLN A N 1
ATOM 3969 C CA . GLN A 1 507 ? 33.971 1.855 -7.437 1.00 91.06 507 GLN A CA 1
ATOM 3970 C C . GLN A 1 507 ? 33.325 1.285 -6.174 1.00 91.06 507 GLN A C 1
ATOM 3972 O O . GLN A 1 507 ? 32.099 1.260 -6.050 1.00 91.06 507 GLN A O 1
ATOM 3977 N N . ALA A 1 508 ? 34.146 0.880 -5.204 1.00 87.38 508 ALA A N 1
ATOM 3978 C CA . ALA A 1 508 ? 33.661 0.517 -3.875 1.00 87.38 508 ALA A CA 1
ATOM 3979 C C . ALA A 1 508 ? 32.866 1.684 -3.262 1.00 87.38 508 ALA A C 1
ATOM 3981 O O . ALA A 1 508 ? 33.260 2.841 -3.406 1.00 87.38 508 ALA A O 1
ATOM 3982 N N . GLY A 1 509 ? 31.744 1.391 -2.601 1.00 87.06 509 GLY A N 1
ATOM 3983 C CA . GLY A 1 509 ? 30.835 2.430 -2.109 1.00 87.06 509 GLY A CA 1
ATOM 3984 C C . GLY A 1 509 ? 29.799 2.909 -3.128 1.00 87.06 509 GLY A C 1
ATOM 3985 O O . GLY A 1 509 ? 28.910 3.664 -2.759 1.00 87.06 509 GLY A O 1
ATOM 3986 N N . GLY A 1 510 ? 29.917 2.521 -4.402 1.00 93.06 510 GLY A N 1
ATOM 3987 C CA . GLY A 1 510 ? 29.008 2.934 -5.470 1.00 93.06 510 GLY A CA 1
ATOM 3988 C C . GLY A 1 510 ? 27.777 2.042 -5.653 1.00 93.06 510 GLY A C 1
ATOM 3989 O O . GLY A 1 510 ? 27.640 0.976 -5.050 1.00 93.06 510 GLY A O 1
ATOM 3990 N N . LEU A 1 511 ? 26.896 2.470 -6.561 1.00 96.75 511 LEU A N 1
ATOM 3991 C CA . LEU A 1 511 ? 25.710 1.730 -7.003 1.00 96.75 511 LEU A CA 1
ATOM 3992 C C . LEU A 1 511 ? 26.104 0.534 -7.893 1.00 96.75 511 LEU A C 1
ATOM 3994 O O . LEU A 1 511 ? 26.045 0.621 -9.116 1.00 96.75 511 LEU A O 1
ATOM 3998 N N . ASN A 1 512 ? 26.548 -0.558 -7.272 1.00 95.19 512 ASN A N 1
ATOM 3999 C CA . ASN A 1 512 ? 27.071 -1.750 -7.947 1.00 95.19 512 ASN A CA 1
ATOM 4000 C C . ASN A 1 512 ? 26.079 -2.920 -7.819 1.00 95.19 512 ASN A C 1
ATOM 4002 O O . ASN A 1 512 ? 25.963 -3.526 -6.750 1.00 95.19 512 ASN A O 1
ATOM 4006 N N . GLY A 1 513 ? 25.346 -3.238 -8.887 1.00 95.62 513 GLY A N 1
ATOM 4007 C CA . GLY A 1 513 ? 24.303 -4.260 -8.875 1.00 95.62 513 GLY A CA 1
ATOM 4008 C C . GLY A 1 513 ? 23.107 -3.855 -8.014 1.00 95.62 513 GLY A C 1
ATOM 4009 O O . GLY A 1 513 ? 22.850 -4.525 -7.010 1.00 95.62 513 GLY A O 1
ATOM 4010 N N . PRO A 1 514 ? 22.400 -2.759 -8.353 1.00 97.50 514 PRO A N 1
ATOM 4011 C CA . PRO A 1 514 ? 21.242 -2.306 -7.592 1.00 97.50 514 PRO A CA 1
ATOM 4012 C C . PRO A 1 514 ? 20.133 -3.360 -7.601 1.00 97.50 514 PRO A C 1
ATOM 4014 O O . PRO A 1 514 ? 19.849 -3.966 -8.638 1.00 97.50 514 PRO A O 1
ATOM 4017 N N . ASN A 1 515 ? 19.503 -3.568 -6.448 1.00 96.00 515 ASN A N 1
ATOM 4018 C CA . ASN A 1 515 ? 18.476 -4.582 -6.250 1.00 96.00 515 ASN A CA 1
ATOM 4019 C C . ASN A 1 515 ? 17.197 -3.959 -5.668 1.00 96.00 515 ASN A C 1
ATOM 4021 O O . ASN A 1 515 ? 16.578 -3.131 -6.339 1.00 96.00 515 ASN A O 1
ATOM 4025 N N . GLY A 1 516 ? 16.803 -4.306 -4.442 1.00 96.69 516 GLY A N 1
ATOM 4026 C CA . GLY A 1 516 ? 15.673 -3.694 -3.756 1.00 96.69 516 GLY A CA 1
ATOM 4027 C C . GLY A 1 516 ? 15.847 -2.184 -3.594 1.00 96.69 516 GLY A C 1
ATOM 4028 O O . GLY A 1 516 ? 16.949 -1.680 -3.372 1.00 96.69 516 GLY A O 1
ATOM 4029 N N . LEU A 1 517 ? 14.741 -1.453 -3.702 1.00 97.31 517 LEU A N 1
ATOM 4030 C CA . LEU A 1 517 ? 14.700 -0.027 -3.410 1.00 97.31 517 LEU A CA 1
ATOM 4031 C C . LEU A 1 517 ? 13.370 0.340 -2.752 1.00 97.31 517 LEU A C 1
ATOM 4033 O O . LEU A 1 517 ? 12.350 -0.272 -3.059 1.00 97.31 517 LEU A O 1
ATOM 4037 N N . LEU A 1 518 ? 13.382 1.318 -1.849 1.00 96.50 518 LEU A N 1
ATOM 4038 C CA . LEU A 1 518 ? 12.171 1.858 -1.227 1.00 96.50 518 LEU A CA 1
ATOM 4039 C C . LEU A 1 518 ? 12.380 3.299 -0.773 1.00 96.50 518 LEU A C 1
ATOM 4041 O O . LEU A 1 518 ? 13.501 3.703 -0.461 1.00 96.50 518 LEU A O 1
ATOM 4045 N N . PHE A 1 519 ? 11.290 4.056 -0.700 1.00 93.12 519 PHE A N 1
ATOM 4046 C CA . PHE A 1 519 ? 11.264 5.330 0.011 1.00 93.12 519 PHE A CA 1
ATOM 4047 C C . PHE A 1 519 ? 10.920 5.068 1.472 1.00 93.12 519 PHE A C 1
ATOM 4049 O O . PHE A 1 519 ? 9.891 4.459 1.765 1.00 93.12 519 PHE A O 1
ATOM 4056 N N . ALA A 1 520 ? 11.793 5.493 2.380 1.00 88.06 520 ALA A N 1
ATOM 4057 C CA . ALA A 1 520 ? 11.555 5.365 3.811 1.00 88.06 520 ALA A CA 1
ATOM 4058 C C . ALA A 1 520 ? 10.774 6.587 4.345 1.00 88.06 520 ALA A C 1
ATOM 4060 O O . ALA A 1 520 ? 10.727 7.627 3.680 1.00 88.06 520 ALA A O 1
ATOM 4061 N N . PRO A 1 521 ? 10.170 6.501 5.548 1.00 85.06 521 PRO A N 1
ATOM 4062 C CA . PRO A 1 521 ? 9.412 7.610 6.142 1.00 85.06 521 PRO A CA 1
ATOM 4063 C C . PRO A 1 521 ? 10.211 8.903 6.354 1.00 85.06 521 PRO A C 1
ATOM 4065 O O . PRO A 1 521 ? 9.622 9.969 6.503 1.00 85.06 521 PRO A O 1
ATOM 4068 N N . ASP A 1 522 ? 11.543 8.826 6.358 1.00 83.88 522 ASP A N 1
ATOM 4069 C CA . ASP A 1 522 ? 12.430 9.989 6.436 1.00 83.88 522 ASP A CA 1
ATOM 4070 C C . ASP A 1 522 ? 12.534 10.772 5.111 1.00 83.88 522 ASP A C 1
ATOM 4072 O O . ASP A 1 522 ? 13.213 11.798 5.055 1.00 83.88 522 ASP A O 1
ATOM 4076 N N . GLY A 1 523 ? 11.875 10.298 4.049 1.00 86.81 523 GLY A N 1
ATOM 4077 C CA . GLY A 1 523 ? 11.847 10.916 2.726 1.00 86.81 523 GLY A CA 1
ATOM 4078 C C . GLY A 1 523 ? 13.016 10.530 1.819 1.00 86.81 523 GLY A C 1
ATOM 4079 O O . GLY A 1 523 ? 13.068 10.996 0.681 1.00 86.81 523 GLY A O 1
ATOM 4080 N N . PHE A 1 524 ? 13.944 9.679 2.267 1.00 95.94 524 PHE A N 1
ATOM 4081 C CA . PHE A 1 524 ? 15.092 9.257 1.463 1.00 95.94 524 PHE A CA 1
ATOM 4082 C C . PHE A 1 524 ? 14.798 7.976 0.678 1.00 95.94 524 PHE A C 1
ATOM 4084 O O . PHE A 1 524 ? 14.005 7.123 1.085 1.00 95.94 524 PHE A O 1
ATOM 4091 N N . LEU A 1 525 ? 15.485 7.829 -0.457 1.00 97.94 525 LEU A N 1
ATOM 4092 C CA . LEU A 1 525 ? 15.477 6.603 -1.246 1.00 97.94 525 LEU A CA 1
ATOM 4093 C C . LEU A 1 525 ? 16.601 5.685 -0.762 1.00 97.94 525 LEU A C 1
ATOM 4095 O O . LEU A 1 525 ? 17.780 6.025 -0.862 1.00 97.94 525 LEU A O 1
ATOM 4099 N N . TYR A 1 526 ? 16.239 4.501 -0.292 1.00 98.31 526 TYR A N 1
ATOM 4100 C CA . TYR A 1 526 ? 17.179 3.457 0.084 1.00 98.31 526 TYR A CA 1
ATOM 4101 C C . TYR A 1 526 ? 17.311 2.455 -1.055 1.00 98.31 526 TYR A C 1
ATOM 4103 O O . TYR A 1 526 ? 16.316 2.101 -1.688 1.00 98.31 526 TYR A O 1
ATOM 4111 N N . VAL A 1 527 ? 18.529 1.972 -1.300 1.00 98.38 527 VAL A N 1
ATOM 4112 C CA . VAL A 1 527 ? 18.833 0.997 -2.355 1.00 98.38 527 VAL A CA 1
ATOM 4113 C C . VAL A 1 527 ? 19.819 -0.041 -1.836 1.00 98.38 527 VAL A C 1
ATOM 4115 O O . VAL A 1 527 ? 20.880 0.320 -1.332 1.00 98.38 527 VAL A O 1
ATOM 4118 N N . THR A 1 528 ? 19.521 -1.325 -2.006 1.00 97.25 528 THR A N 1
ATOM 4119 C CA . THR A 1 528 ? 20.505 -2.398 -1.801 1.00 97.25 528 THR A CA 1
ATOM 4120 C C . THR A 1 528 ? 21.359 -2.618 -3.034 1.00 97.25 528 THR A C 1
ATOM 4122 O O . THR A 1 528 ? 20.899 -2.519 -4.173 1.00 97.25 528 THR A O 1
ATOM 4125 N N . THR A 1 529 ? 22.616 -2.971 -2.802 1.00 95.50 529 THR A N 1
ATOM 4126 C CA . THR A 1 529 ? 23.579 -3.341 -3.836 1.00 95.50 529 THR A CA 1
ATOM 4127 C C . THR A 1 529 ? 24.108 -4.752 -3.591 1.00 95.50 529 THR A C 1
ATOM 4129 O O . THR A 1 529 ? 24.266 -5.170 -2.443 1.00 95.50 529 THR A O 1
ATOM 4132 N N . GLN A 1 530 ? 24.397 -5.484 -4.673 1.00 92.12 530 GLN A N 1
ATOM 4133 C CA . GLN A 1 530 ? 25.001 -6.824 -4.618 1.00 92.12 530 GLN A CA 1
ATOM 4134 C C . GLN A 1 530 ? 26.536 -6.816 -4.725 1.00 92.12 530 GLN A C 1
ATOM 4136 O O . GLN A 1 530 ? 27.163 -7.870 -4.625 1.00 92.12 530 GLN A O 1
ATOM 4141 N N . GLY A 1 531 ? 27.148 -5.665 -5.021 1.00 92.12 531 GLY A N 1
ATOM 4142 C CA . GLY A 1 531 ? 28.597 -5.563 -5.221 1.00 92.12 531 GLY A CA 1
ATOM 4143 C C . GLY A 1 531 ? 29.093 -6.033 -6.598 1.00 92.12 531 GLY A C 1
ATOM 4144 O O . GLY A 1 531 ? 30.302 -6.128 -6.813 1.00 92.12 531 GLY A O 1
ATOM 4145 N N . SER A 1 532 ? 28.195 -6.308 -7.551 1.00 94.06 532 SER A N 1
ATOM 4146 C CA . SER A 1 532 ? 28.550 -6.596 -8.951 1.00 94.06 532 SER A CA 1
ATOM 4147 C C . SER A 1 532 ? 28.681 -5.334 -9.793 1.00 94.06 532 SER A C 1
ATOM 4149 O O . SER A 1 532 ? 27.998 -4.352 -9.539 1.00 94.06 532 SER A O 1
ATOM 4151 N N . VAL A 1 533 ? 29.445 -5.398 -10.880 1.00 95.56 533 VAL A N 1
ATOM 4152 C CA . VAL A 1 533 ? 29.438 -4.385 -11.942 1.00 95.56 533 VAL A CA 1
ATOM 4153 C C . VAL A 1 533 ? 28.790 -4.957 -13.198 1.00 95.56 533 VAL A C 1
ATOM 4155 O O . VAL A 1 533 ? 29.155 -6.040 -13.654 1.00 95.56 533 VAL A O 1
ATOM 4158 N N . ALA A 1 534 ? 27.865 -4.226 -13.802 1.00 95.00 534 ALA A N 1
ATOM 4159 C CA . ALA A 1 534 ? 27.262 -4.5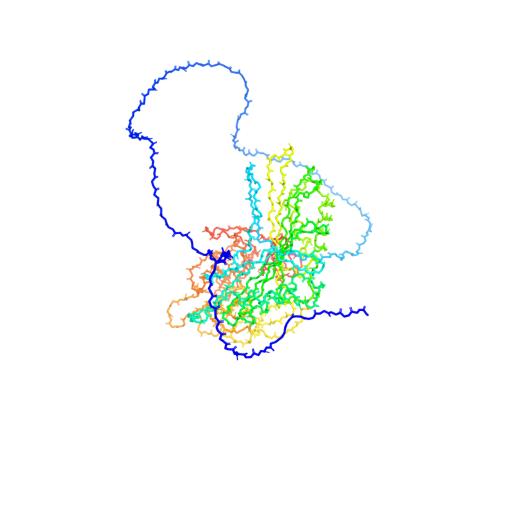82 -15.075 1.00 95.00 534 ALA A CA 1
ATOM 4160 C C . ALA A 1 534 ? 28.279 -4.452 -16.225 1.00 95.00 534 ALA A C 1
ATOM 4162 O O . ALA A 1 534 ? 28.756 -3.363 -16.554 1.00 95.00 534 ALA A O 1
ATOM 4163 N N . ARG A 1 535 ? 28.597 -5.569 -16.888 1.00 93.81 535 ARG A N 1
ATOM 4164 C CA . ARG A 1 535 ? 29.484 -5.626 -18.060 1.00 93.81 535 ARG A CA 1
ATOM 4165 C C . ARG A 1 535 ? 28.838 -6.427 -19.178 1.00 93.81 535 ARG A C 1
ATOM 4167 O O . ARG A 1 535 ? 28.587 -7.616 -19.031 1.00 93.81 535 ARG A O 1
ATOM 4174 N N . ASN A 1 536 ? 28.590 -5.778 -20.317 1.00 89.25 536 ASN A N 1
ATOM 4175 C CA . ASN A 1 536 ? 28.010 -6.408 -21.512 1.00 89.25 536 ASN A CA 1
ATOM 4176 C C . ASN A 1 536 ? 26.719 -7.205 -21.221 1.00 89.25 536 ASN A C 1
ATOM 4178 O O . ASN A 1 536 ? 26.526 -8.299 -21.748 1.00 89.25 536 ASN A O 1
ATOM 4182 N N . GLY A 1 537 ? 25.850 -6.669 -20.356 1.00 87.56 537 GLY A N 1
ATOM 4183 C CA . GLY A 1 537 ? 24.603 -7.331 -19.967 1.00 87.56 537 GLY A CA 1
ATOM 4184 C C . GLY A 1 537 ? 24.791 -8.553 -19.068 1.00 87.56 537 GLY A C 1
ATOM 4185 O O . GLY A 1 537 ? 23.951 -9.445 -19.083 1.00 87.56 537 GLY A O 1
ATOM 4186 N N . GLN A 1 538 ? 25.896 -8.628 -18.328 1.00 94.12 538 GLN A N 1
ATOM 4187 C CA . GLN A 1 538 ? 26.171 -9.653 -17.322 1.00 94.12 538 GLN A CA 1
ATOM 4188 C C . GLN A 1 538 ? 26.672 -8.993 -16.036 1.00 94.12 538 GLN A C 1
ATOM 4190 O O . GLN A 1 538 ? 27.300 -7.934 -16.083 1.00 94.12 538 GLN A O 1
ATOM 4195 N N . ALA A 1 539 ? 26.406 -9.620 -14.894 1.00 94.69 539 ALA A N 1
ATOM 4196 C CA . ALA A 1 539 ? 26.943 -9.182 -13.612 1.00 94.69 539 ALA A CA 1
ATOM 4197 C C . ALA A 1 539 ? 28.378 -9.700 -13.437 1.00 94.69 539 ALA A C 1
ATOM 4199 O O . ALA A 1 539 ? 28.625 -10.902 -13.547 1.00 94.69 539 ALA A O 1
ATOM 4200 N N . ASP A 1 540 ? 29.317 -8.801 -13.156 1.00 95.19 540 ASP A N 1
ATOM 4201 C CA . ASP A 1 540 ? 30.717 -9.121 -12.895 1.00 95.19 540 ASP A CA 1
ATOM 4202 C C . ASP A 1 540 ? 31.082 -8.827 -11.436 1.00 95.19 540 ASP A C 1
ATOM 4204 O O . ASP A 1 540 ? 31.101 -7.679 -10.996 1.00 95.19 540 ASP A O 1
ATOM 4208 N N . PHE A 1 541 ? 31.405 -9.882 -10.693 1.00 92.44 541 PHE A N 1
ATOM 4209 C CA . PHE A 1 541 ? 31.804 -9.813 -9.288 1.00 92.44 541 PHE A CA 1
ATOM 4210 C C . PHE A 1 541 ? 33.330 -9.806 -9.098 1.00 92.44 541 PHE A C 1
ATOM 4212 O O . PHE A 1 541 ? 33.808 -9.831 -7.966 1.00 92.44 541 PHE A O 1
ATOM 4219 N N . SER A 1 542 ? 34.132 -9.753 -10.172 1.00 92.94 542 SER A N 1
ATOM 4220 C CA . SER A 1 542 ? 35.597 -9.872 -10.093 1.00 92.94 542 SER A CA 1
ATOM 4221 C C . SER A 1 542 ? 36.260 -8.776 -9.257 1.00 92.94 542 SER A C 1
ATOM 4223 O O . SER A 1 542 ? 37.376 -8.959 -8.780 1.00 92.94 542 SER A O 1
ATOM 4225 N N . ALA A 1 543 ? 35.608 -7.616 -9.131 1.00 90.56 543 ALA A N 1
ATOM 4226 C CA . ALA A 1 543 ? 36.094 -6.492 -8.334 1.00 90.56 543 ALA A CA 1
ATOM 4227 C C . ALA A 1 543 ? 35.873 -6.682 -6.823 1.00 90.56 543 ALA A C 1
ATOM 4229 O O . ALA A 1 543 ? 36.470 -5.948 -6.038 1.00 90.56 543 ALA A O 1
ATOM 4230 N N . ASN A 1 544 ? 35.050 -7.662 -6.425 1.00 88.94 544 ASN A N 1
ATOM 4231 C CA . ASN A 1 544 ? 34.735 -7.991 -5.036 1.00 88.94 544 ASN A CA 1
ATOM 4232 C C . ASN A 1 544 ? 34.311 -6.762 -4.207 1.00 88.94 544 ASN A C 1
ATOM 4234 O O . ASN A 1 544 ? 34.819 -6.534 -3.107 1.00 88.94 544 ASN A O 1
ATOM 4238 N N . PHE A 1 545 ? 33.429 -5.926 -4.764 1.00 92.25 545 PHE A N 1
ATOM 4239 C CA . PHE A 1 545 ? 32.898 -4.776 -4.036 1.00 92.25 545 PHE A CA 1
ATOM 4240 C C . PHE A 1 545 ? 31.919 -5.226 -2.945 1.00 92.25 545 PHE A C 1
ATOM 4242 O O . PHE A 1 545 ? 31.241 -6.241 -3.114 1.00 92.25 545 PHE A O 1
ATOM 4249 N N . PRO A 1 546 ? 31.831 -4.485 -1.826 1.00 90.81 546 PRO A N 1
ATOM 4250 C CA . PRO A 1 546 ? 30.892 -4.818 -0.765 1.00 90.81 546 PRO A CA 1
ATOM 4251 C C . PRO A 1 546 ? 29.442 -4.652 -1.236 1.00 90.81 546 PRO A C 1
ATOM 4253 O O . PRO A 1 546 ? 29.129 -3.724 -1.986 1.00 90.81 546 PRO A O 1
ATOM 4256 N N . SER A 1 547 ? 28.561 -5.519 -0.736 1.00 92.25 547 SER A N 1
ATOM 4257 C CA . SER A 1 547 ? 27.113 -5.298 -0.768 1.00 92.25 547 SER A CA 1
ATOM 4258 C C . SER A 1 547 ? 26.720 -4.307 0.317 1.00 92.25 547 SER A C 1
ATOM 4260 O O . SER A 1 547 ? 27.207 -4.388 1.447 1.00 92.25 547 SER A O 1
ATOM 4262 N N . GLN A 1 548 ? 25.868 -3.348 -0.025 1.00 94.81 548 GLN A N 1
ATOM 4263 C CA . GLN A 1 548 ? 25.602 -2.186 0.819 1.00 94.81 548 GLN A CA 1
ATOM 4264 C C . GLN A 1 548 ? 24.146 -1.754 0.726 1.00 94.81 548 GLN A C 1
ATOM 4266 O O . GLN A 1 548 ? 23.441 -2.071 -0.230 1.00 94.81 548 GLN A O 1
ATOM 4271 N N . VAL A 1 549 ? 23.716 -0.987 1.720 1.00 97.19 549 VAL A N 1
ATOM 4272 C CA . VAL A 1 549 ? 22.522 -0.154 1.638 1.00 97.19 549 VAL A CA 1
ATOM 4273 C C . VAL A 1 549 ? 22.989 1.272 1.392 1.00 97.19 549 VAL A C 1
ATOM 4275 O O . VAL A 1 549 ? 23.679 1.861 2.227 1.00 97.19 549 VAL A O 1
ATOM 4278 N N . LEU A 1 550 ? 22.629 1.824 0.242 1.00 98.00 550 LEU A N 1
ATOM 4279 C CA . LEU A 1 550 ? 22.851 3.220 -0.105 1.00 98.00 550 LEU A CA 1
ATOM 4280 C C . LEU A 1 550 ? 21.608 4.033 0.250 1.00 98.00 550 LEU A C 1
ATOM 4282 O O . LEU A 1 550 ? 20.488 3.572 0.041 1.00 98.00 550 LEU A O 1
ATOM 4286 N N . ARG A 1 551 ? 21.808 5.251 0.752 1.00 98.06 551 ARG A N 1
ATOM 4287 C CA . ARG A 1 551 ? 20.746 6.219 1.051 1.00 98.06 551 ARG A CA 1
ATOM 4288 C C . ARG A 1 551 ? 20.941 7.454 0.186 1.00 98.06 551 ARG A C 1
ATOM 4290 O O . ARG A 1 551 ? 21.956 8.137 0.324 1.00 98.06 551 ARG A O 1
ATOM 4297 N N . TYR A 1 552 ? 19.974 7.723 -0.682 1.00 98.38 552 TYR A N 1
ATOM 4298 C CA . TYR A 1 552 ? 19.940 8.834 -1.626 1.00 98.38 552 TYR A CA 1
ATOM 4299 C C . TYR A 1 552 ? 18.966 9.913 -1.166 1.00 98.38 552 TYR A C 1
ATOM 4301 O O . TYR A 1 552 ? 17.820 9.619 -0.818 1.00 98.38 552 TYR A O 1
ATOM 4309 N N . ASN A 1 553 ? 19.394 11.170 -1.244 1.00 96.94 553 ASN A N 1
ATOM 4310 C CA . ASN A 1 553 ? 18.487 12.307 -1.189 1.00 96.94 553 ASN A CA 1
ATOM 4311 C C . ASN A 1 553 ? 17.811 12.463 -2.569 1.00 96.94 553 ASN A C 1
ATOM 4313 O O . ASN A 1 553 ? 18.508 12.677 -3.565 1.00 96.94 553 ASN A O 1
ATOM 4317 N N . PRO A 1 554 ? 16.475 12.354 -2.668 1.00 94.00 554 PRO A N 1
ATOM 4318 C CA . PRO A 1 554 ? 15.781 12.429 -3.951 1.00 94.00 554 PRO A CA 1
ATOM 4319 C C . PRO A 1 554 ? 15.826 13.813 -4.614 1.00 94.00 554 PRO A C 1
ATOM 4321 O O . PRO A 1 554 ? 15.690 13.893 -5.835 1.00 94.00 554 PRO A O 1
ATOM 4324 N N . GLU A 1 555 ? 16.042 14.889 -3.855 1.00 92.19 555 GLU A N 1
ATOM 4325 C CA . GLU A 1 555 ? 16.037 16.260 -4.374 1.00 92.19 555 GLU A CA 1
ATOM 4326 C C . GLU A 1 555 ? 17.357 16.616 -5.063 1.00 92.19 555 GLU A C 1
ATOM 4328 O O . GLU A 1 555 ? 17.368 17.086 -6.202 1.00 92.19 555 GLU A O 1
ATOM 4333 N N . ASN A 1 556 ? 18.483 16.374 -4.385 1.00 95.06 556 ASN A N 1
ATOM 4334 C CA . ASN A 1 556 ? 19.812 16.761 -4.869 1.00 95.06 556 ASN A CA 1
ATOM 4335 C C . ASN A 1 556 ? 20.643 15.583 -5.418 1.00 95.06 556 ASN A C 1
ATOM 4337 O O . ASN A 1 556 ? 21.698 15.811 -6.008 1.00 95.06 556 ASN A O 1
ATOM 4341 N N . ARG A 1 557 ? 20.148 14.342 -5.286 1.00 95.31 557 ARG A N 1
ATOM 4342 C CA . ARG A 1 557 ? 20.769 13.083 -5.753 1.00 95.31 557 ARG A CA 1
ATOM 4343 C C . ARG A 1 557 ? 22.083 12.715 -5.064 1.00 95.31 557 ARG A C 1
ATOM 4345 O O . ARG A 1 557 ? 22.763 11.786 -5.503 1.00 95.31 557 ARG A O 1
ATOM 4352 N N . GLU A 1 558 ? 22.446 13.411 -3.993 1.00 96.38 558 GLU A N 1
ATOM 4353 C CA . GLU A 1 558 ? 23.579 13.026 -3.159 1.00 96.38 558 GLU A CA 1
ATOM 4354 C C . GLU A 1 558 ? 23.267 11.726 -2.420 1.00 96.38 558 GLU A C 1
ATOM 4356 O O . GLU A 1 558 ? 22.112 11.439 -2.092 1.00 96.38 558 GLU A O 1
ATOM 4361 N N . PHE A 1 559 ? 24.301 10.931 -2.155 1.00 96.94 559 PHE A N 1
ATOM 4362 C CA . PHE A 1 559 ? 24.132 9.653 -1.481 1.00 96.94 559 PHE A CA 1
ATOM 4363 C C . PHE A 1 559 ? 25.221 9.378 -0.456 1.00 96.94 559 PHE A C 1
ATOM 4365 O O . PHE A 1 559 ? 26.315 9.939 -0.496 1.00 96.94 559 PHE A O 1
ATOM 4372 N N . SER A 1 560 ? 24.896 8.474 0.458 1.00 97.00 560 SER A N 1
ATOM 4373 C CA . SER A 1 560 ? 25.796 7.954 1.481 1.00 97.00 560 SER A CA 1
ATOM 4374 C C . SER A 1 560 ? 25.630 6.441 1.607 1.00 97.00 560 SER A C 1
ATOM 4376 O O . SER A 1 560 ? 24.596 5.882 1.233 1.00 97.00 560 SER A O 1
ATOM 4378 N N . ILE A 1 561 ? 26.655 5.770 2.133 1.00 97.38 561 ILE A N 1
ATOM 4379 C CA . ILE A 1 561 ? 26.544 4.374 2.558 1.00 97.38 561 ILE A CA 1
ATOM 4380 C C . ILE A 1 561 ? 25.839 4.386 3.913 1.00 97.38 561 ILE A C 1
ATOM 4382 O O . ILE A 1 561 ? 26.386 4.893 4.889 1.00 97.38 561 ILE A O 1
ATOM 4386 N N . PHE A 1 562 ? 24.626 3.847 3.962 1.00 96.38 562 PHE A N 1
ATOM 4387 C CA . PHE A 1 562 ? 23.842 3.745 5.188 1.00 96.38 562 PHE A CA 1
ATOM 4388 C C . PHE A 1 562 ? 24.248 2.526 6.015 1.00 96.38 562 PHE A C 1
ATOM 4390 O O . PHE A 1 562 ? 24.427 2.627 7.224 1.00 96.38 562 PHE A O 1
ATOM 4397 N N . ALA A 1 563 ? 24.436 1.384 5.350 1.00 93.94 563 ALA A N 1
ATOM 4398 C CA . ALA A 1 563 ? 24.898 0.154 5.978 1.00 93.94 563 ALA A CA 1
ATOM 4399 C C . ALA A 1 563 ? 25.798 -0.639 5.025 1.00 93.94 563 ALA A C 1
ATOM 4401 O O . ALA A 1 563 ? 25.598 -0.643 3.810 1.00 93.94 563 ALA A O 1
ATOM 4402 N N . SER A 1 564 ? 26.794 -1.319 5.585 1.00 91.38 564 SER A N 1
ATOM 4403 C CA . SER A 1 564 ? 27.726 -2.181 4.854 1.00 91.38 564 SER A CA 1
ATOM 4404 C C . SER A 1 564 ? 28.116 -3.343 5.767 1.00 91.38 564 SER A C 1
ATOM 4406 O O . SER A 1 564 ? 29.197 -3.303 6.353 1.00 91.38 564 SER A O 1
ATOM 4408 N N . PRO A 1 565 ? 27.210 -4.310 5.979 1.00 86.06 565 PRO A N 1
ATOM 4409 C CA . PRO A 1 565 ? 27.399 -5.327 7.000 1.00 86.06 565 PRO A CA 1
ATOM 4410 C C . PRO A 1 565 ? 28.506 -6.316 6.629 1.00 86.06 565 PRO A C 1
ATOM 4412 O O . PRO A 1 565 ? 28.710 -6.649 5.455 1.00 86.06 565 PRO A O 1
ATOM 4415 N N . ASP A 1 566 ? 29.198 -6.809 7.653 1.00 84.50 566 ASP A N 1
ATOM 4416 C CA . ASP A 1 566 ? 30.245 -7.808 7.489 1.00 84.50 566 ASP A CA 1
ATOM 4417 C C . ASP A 1 566 ? 29.646 -9.173 7.134 1.00 84.50 566 ASP A C 1
ATOM 4419 O O . ASP A 1 566 ? 28.582 -9.573 7.614 1.00 84.50 566 ASP A O 1
ATOM 4423 N N . SER A 1 567 ? 30.372 -9.934 6.318 1.00 82.81 567 SER A N 1
ATOM 4424 C CA . SER A 1 567 ? 29.999 -11.311 5.999 1.00 82.81 567 SER A CA 1
ATOM 4425 C C . SER A 1 567 ? 30.026 -12.186 7.256 1.00 82.81 567 SER A C 1
ATOM 4427 O O . SER A 1 567 ? 31.018 -12.196 7.996 1.00 82.81 567 SER A O 1
ATOM 4429 N N . SER A 1 568 ? 28.983 -12.987 7.474 1.00 81.38 568 SER A N 1
ATOM 4430 C CA . SER A 1 568 ? 28.986 -14.004 8.527 1.00 81.38 568 SER A CA 1
ATOM 4431 C C . SER A 1 568 ? 29.996 -15.121 8.207 1.00 81.38 568 SER A C 1
ATOM 4433 O O . SER A 1 568 ? 30.190 -15.482 7.047 1.00 81.38 568 SER A O 1
ATOM 4435 N N . PRO A 1 569 ? 30.603 -15.795 9.204 1.00 79.31 569 PRO A N 1
ATOM 4436 C CA . PRO A 1 569 ? 31.416 -16.989 8.949 1.00 79.31 569 PRO A CA 1
ATOM 4437 C C . PRO A 1 569 ? 30.677 -18.099 8.180 1.00 79.31 569 PRO A C 1
ATOM 4439 O O . PRO A 1 569 ? 31.312 -18.952 7.564 1.00 79.31 569 PRO A O 1
ATOM 4442 N N . ARG A 1 570 ? 29.336 -18.103 8.226 1.00 79.94 570 ARG A N 1
ATOM 4443 C CA . ARG A 1 570 ? 28.478 -19.057 7.505 1.00 79.94 570 ARG A CA 1
ATOM 4444 C C . ARG A 1 570 ? 28.222 -18.674 6.050 1.00 79.94 570 ARG A C 1
ATOM 4446 O O . ARG A 1 570 ? 27.776 -19.527 5.290 1.00 79.94 570 ARG A O 1
ATOM 4453 N N . SER A 1 571 ? 28.535 -17.441 5.662 1.00 77.62 571 SER A N 1
ATOM 4454 C CA . SER A 1 571 ? 28.274 -16.915 4.325 1.00 77.62 571 SER A CA 1
ATOM 4455 C C . SER A 1 571 ? 29.437 -17.113 3.353 1.00 77.62 571 SER A C 1
ATOM 4457 O O . SER A 1 571 ? 29.487 -16.509 2.287 1.00 77.62 571 SER A O 1
ATOM 4459 N N . PHE A 1 572 ? 30.406 -17.965 3.713 1.00 78.56 572 PHE A N 1
ATOM 4460 C CA . PHE A 1 572 ? 31.602 -18.255 2.911 1.00 78.56 572 PHE A CA 1
ATOM 4461 C C . PHE A 1 572 ? 32.378 -16.995 2.482 1.00 78.56 572 PHE A C 1
ATOM 4463 O O . PHE A 1 572 ? 33.066 -17.004 1.464 1.00 78.56 572 PHE A O 1
ATOM 4470 N N . GLY A 1 573 ? 32.297 -15.930 3.287 1.00 77.19 573 GLY A N 1
ATOM 4471 C CA . GLY A 1 573 ? 33.050 -14.693 3.090 1.00 77.19 573 GLY A CA 1
ATOM 4472 C C . GLY A 1 573 ? 32.419 -13.691 2.123 1.00 77.19 573 GLY A C 1
ATOM 4473 O O . GLY A 1 573 ? 33.135 -12.810 1.654 1.00 77.19 573 GLY A O 1
ATOM 4474 N N . PHE A 1 574 ? 31.121 -13.797 1.813 1.00 78.94 574 PHE A N 1
ATOM 4475 C CA . PHE A 1 574 ? 30.411 -12.765 1.049 1.00 78.94 574 PHE A CA 1
ATOM 4476 C C . PHE A 1 574 ? 29.067 -12.386 1.681 1.00 78.94 574 PHE A C 1
ATOM 4478 O O . PHE A 1 574 ? 28.519 -13.129 2.490 1.00 78.94 574 PHE A O 1
ATOM 4485 N N . THR A 1 575 ? 28.554 -11.220 1.301 1.00 87.06 575 THR A N 1
ATOM 4486 C CA . THR A 1 575 ? 27.216 -10.719 1.643 1.00 87.06 575 THR A CA 1
ATOM 4487 C C . THR A 1 575 ? 26.545 -10.314 0.338 1.00 87.06 575 THR A C 1
ATOM 4489 O O . THR A 1 575 ? 27.218 -9.743 -0.524 1.00 87.06 575 THR A O 1
ATOM 4492 N N . SER A 1 576 ? 25.252 -10.586 0.157 1.00 88.75 576 SER A N 1
ATOM 4493 C CA . SER A 1 576 ? 24.525 -10.188 -1.054 1.00 88.75 576 SER A CA 1
ATOM 4494 C C . SER A 1 576 ? 23.124 -9.719 -0.694 1.00 88.75 576 SER A C 1
ATOM 4496 O O . SER A 1 576 ? 22.196 -10.513 -0.532 1.00 88.75 576 SER A O 1
ATOM 4498 N N . LEU A 1 577 ? 22.999 -8.398 -0.553 1.00 92.69 577 LEU A N 1
ATOM 4499 C CA . LEU A 1 577 ? 21.758 -7.762 -0.138 1.00 92.69 577 LEU A CA 1
ATOM 4500 C C . LEU A 1 577 ? 20.779 -7.711 -1.315 1.00 92.69 577 LEU A C 1
ATOM 4502 O O . LEU A 1 577 ? 21.119 -7.237 -2.403 1.00 92.69 577 LEU A O 1
ATOM 4506 N N . LEU A 1 578 ? 19.561 -8.208 -1.097 1.00 91.81 578 LEU A N 1
ATOM 4507 C CA . LEU A 1 578 ? 18.527 -8.308 -2.127 1.00 91.81 578 LEU A CA 1
ATOM 4508 C C . LEU A 1 578 ? 17.356 -7.365 -1.835 1.00 91.81 578 LEU A C 1
ATOM 4510 O O . LEU A 1 578 ? 17.474 -6.161 -2.034 1.00 91.81 578 LEU A O 1
ATOM 4514 N N . GLY A 1 579 ? 16.220 -7.892 -1.383 1.00 91.31 579 GLY A N 1
ATOM 4515 C CA . GLY A 1 579 ? 15.033 -7.110 -1.056 1.00 91.31 579 GLY A CA 1
ATOM 4516 C C . GLY A 1 579 ? 15.174 -6.349 0.259 1.00 91.31 579 GLY A C 1
ATOM 4517 O O . GLY A 1 579 ? 15.943 -6.747 1.142 1.00 91.31 579 GLY A O 1
ATOM 4518 N N . MET A 1 580 ? 14.382 -5.288 0.387 1.00 93.19 580 MET A N 1
ATOM 4519 C CA . MET A 1 580 ? 14.233 -4.501 1.606 1.00 93.19 580 MET A CA 1
ATOM 4520 C C . MET A 1 580 ? 12.763 -4.247 1.916 1.00 93.19 580 MET A C 1
ATOM 4522 O O . MET A 1 580 ? 11.946 -4.170 0.999 1.00 93.19 580 MET A O 1
ATOM 4526 N N . ALA A 1 581 ? 12.453 -4.045 3.191 1.00 92.25 581 ALA A N 1
ATOM 4527 C CA . ALA A 1 581 ? 11.155 -3.570 3.649 1.00 92.25 581 ALA A CA 1
ATOM 4528 C C . ALA A 1 581 ? 11.318 -2.711 4.906 1.00 92.25 581 ALA A C 1
ATOM 4530 O O . ALA A 1 581 ? 12.228 -2.938 5.701 1.00 92.25 581 ALA A O 1
ATOM 4531 N N . ILE A 1 582 ? 10.415 -1.753 5.100 1.00 86.19 582 ILE A N 1
ATOM 4532 C CA . ILE A 1 582 ? 10.264 -1.081 6.390 1.00 86.19 582 ILE A CA 1
ATOM 4533 C C . ILE A 1 582 ? 9.296 -1.907 7.227 1.00 86.19 582 ILE A C 1
ATOM 4535 O O . ILE A 1 582 ? 8.208 -2.251 6.761 1.00 86.19 582 ILE A O 1
ATOM 4539 N N . GLY A 1 583 ? 9.691 -2.234 8.453 1.00 75.38 583 GLY A N 1
ATOM 4540 C CA . GLY A 1 583 ? 8.796 -2.852 9.409 1.00 75.38 583 GLY A CA 1
ATOM 4541 C C . GLY A 1 583 ? 7.649 -1.886 9.709 1.00 75.38 583 GLY A C 1
ATOM 4542 O O . GLY A 1 583 ? 7.896 -0.784 10.200 1.00 75.38 583 GLY A O 1
ATOM 4543 N N . PRO A 1 584 ? 6.382 -2.265 9.466 1.00 57.97 584 PRO A N 1
ATOM 4544 C CA . PRO A 1 584 ? 5.236 -1.375 9.695 1.00 57.97 584 PRO A CA 1
ATOM 4545 C C . PRO A 1 584 ? 5.006 -1.068 11.188 1.00 57.97 584 PRO A C 1
ATOM 4547 O O . PRO A 1 584 ? 4.099 -0.329 11.552 1.00 57.97 584 PRO A O 1
ATOM 4550 N N . VAL A 1 585 ? 5.814 -1.676 12.056 1.00 59.31 585 VAL A N 1
ATOM 4551 C CA . VAL A 1 585 ? 5.660 -1.803 13.502 1.00 59.31 585 VAL A CA 1
ATOM 4552 C C . VAL A 1 585 ? 6.585 -0.872 14.268 1.00 59.31 585 VAL A C 1
ATOM 4554 O O . VAL A 1 585 ? 6.200 -0.175 15.211 1.00 59.31 585 VAL A O 1
ATOM 4557 N N . ASP A 1 586 ? 7.853 -1.018 13.929 1.00 70.69 586 ASP A N 1
ATOM 4558 C CA . ASP A 1 586 ? 9.040 -0.494 14.577 1.00 70.69 586 ASP A CA 1
ATOM 4559 C C . ASP A 1 586 ? 9.632 0.632 13.728 1.00 70.69 586 ASP A C 1
ATOM 4561 O O . ASP A 1 586 ? 10.285 1.515 14.274 1.00 70.69 586 ASP A O 1
ATOM 4565 N N . GLY A 1 587 ? 9.317 0.656 12.428 1.00 73.19 587 GLY A N 1
ATOM 4566 C CA . GLY A 1 587 ? 9.917 1.559 11.458 1.00 73.19 587 GLY A CA 1
ATOM 4567 C C . GLY A 1 587 ? 11.324 1.128 11.048 1.00 73.19 587 GLY A C 1
ATOM 4568 O O . GLY A 1 587 ? 12.008 1.899 10.375 1.00 73.19 587 GLY A O 1
ATOM 4569 N N . ASP A 1 588 ? 11.761 -0.075 11.435 1.00 84.75 588 ASP A N 1
ATOM 4570 C CA . ASP A 1 588 ? 13.113 -0.554 11.168 1.00 84.75 588 ASP A CA 1
ATOM 4571 C C . ASP A 1 588 ? 13.262 -0.985 9.706 1.00 84.75 588 ASP A C 1
ATOM 4573 O O . ASP A 1 588 ? 12.334 -1.498 9.076 1.00 84.75 588 ASP A O 1
ATOM 4577 N N . LEU A 1 589 ? 14.460 -0.789 9.153 1.00 88.44 589 LEU A N 1
ATOM 4578 C CA . LEU A 1 589 ? 14.796 -1.252 7.811 1.00 88.44 589 LEU A CA 1
ATOM 4579 C C . LEU A 1 589 ? 15.258 -2.711 7.860 1.00 88.44 589 LEU A C 1
ATOM 4581 O O . LEU A 1 589 ? 16.355 -3.014 8.330 1.00 88.44 589 LEU A O 1
ATOM 4585 N N . TYR A 1 590 ? 14.447 -3.602 7.304 1.00 91.94 590 TYR A N 1
ATOM 4586 C CA . TYR A 1 590 ? 14.769 -5.012 7.131 1.00 91.94 590 TYR A CA 1
ATOM 4587 C C . TYR A 1 590 ? 15.366 -5.250 5.750 1.00 91.94 590 TYR A C 1
ATOM 4589 O O . TYR A 1 590 ? 14.822 -4.803 4.739 1.00 91.94 590 TYR A O 1
ATOM 4597 N N . VAL A 1 591 ? 16.469 -5.996 5.702 1.00 91.06 591 VAL A N 1
ATOM 4598 C CA . VAL A 1 591 ? 17.174 -6.339 4.465 1.00 91.06 591 VAL A CA 1
ATOM 4599 C C . VAL A 1 591 ? 17.365 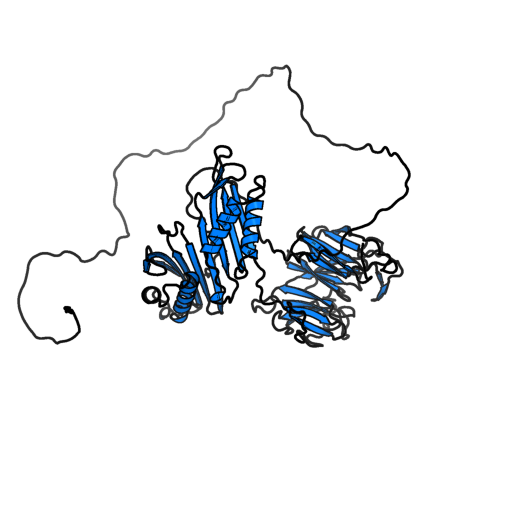-7.848 4.392 1.00 91.06 591 VAL A C 1
ATOM 4601 O O . VAL A 1 591 ? 17.735 -8.485 5.376 1.00 91.06 591 VAL A O 1
ATOM 4604 N N . SER A 1 592 ? 17.104 -8.421 3.222 1.00 89.88 592 SER A N 1
ATOM 4605 C CA . SER A 1 592 ? 17.318 -9.847 2.961 1.00 89.88 592 SER A CA 1
ATOM 4606 C C . SER A 1 592 ? 18.704 -10.119 2.381 1.00 89.88 592 SER A C 1
ATOM 4608 O O . SER A 1 592 ? 19.234 -9.318 1.608 1.00 89.88 592 SER A O 1
ATOM 4610 N N . ASP A 1 593 ? 19.256 -11.279 2.730 1.00 87.44 593 ASP A N 1
ATOM 4611 C CA . ASP A 1 593 ? 20.538 -11.782 2.240 1.00 87.44 593 ASP A CA 1
ATOM 4612 C C . ASP A 1 593 ? 20.357 -13.039 1.407 1.00 87.44 593 ASP A C 1
ATOM 4614 O O . ASP A 1 593 ? 19.616 -13.948 1.790 1.00 87.44 593 ASP A O 1
ATOM 4618 N N . PHE A 1 594 ? 21.122 -13.150 0.330 1.00 83.88 594 PHE A N 1
ATOM 4619 C CA . PHE A 1 594 ? 21.298 -14.426 -0.353 1.00 83.88 594 PHE A CA 1
ATOM 4620 C C . PHE A 1 594 ? 22.334 -15.331 0.337 1.00 83.88 594 PHE A C 1
ATOM 4622 O O . PHE A 1 594 ? 22.264 -16.555 0.216 1.00 83.88 594 PHE A O 1
ATOM 4629 N N . ALA A 1 595 ? 23.302 -14.768 1.062 1.00 74.94 595 ALA A N 1
ATOM 4630 C CA . ALA A 1 595 ? 24.500 -15.469 1.523 1.00 74.94 595 ALA A CA 1
ATOM 4631 C C . ALA A 1 595 ? 24.326 -16.298 2.820 1.00 74.94 595 ALA A C 1
ATOM 4633 O O . ALA A 1 595 ? 25.306 -16.656 3.464 1.00 74.94 595 ALA A O 1
ATOM 4634 N N . ASN A 1 596 ? 23.107 -16.729 3.153 1.00 65.44 596 ASN A N 1
ATOM 4635 C CA . ASN A 1 596 ? 22.756 -17.571 4.310 1.00 65.44 596 ASN A CA 1
ATOM 4636 C C . ASN A 1 596 ? 22.922 -16.952 5.715 1.00 65.44 596 ASN A C 1
ATOM 4638 O O . ASN A 1 596 ? 22.576 -17.673 6.652 1.00 65.44 596 ASN A O 1
ATOM 4642 N N . ASP A 1 597 ? 23.415 -15.712 5.900 1.00 65.62 597 ASP A N 1
ATOM 4643 C CA . ASP A 1 597 ? 23.439 -14.990 7.199 1.00 65.62 597 ASP A CA 1
ATOM 4644 C C . ASP A 1 597 ? 24.125 -13.597 7.090 1.00 65.62 597 ASP A C 1
ATOM 4646 O O . ASP A 1 597 ? 25.220 -13.505 6.528 1.00 65.62 597 ASP A O 1
ATOM 4650 N N . ILE A 1 598 ? 23.580 -12.552 7.737 1.00 62.69 598 ILE A N 1
ATOM 4651 C CA . ILE A 1 598 ? 24.198 -11.206 7.884 1.00 62.69 598 ILE A CA 1
ATOM 4652 C C . ILE A 1 598 ? 24.483 -10.938 9.370 1.00 62.69 598 ILE A C 1
ATOM 4654 O O . ILE A 1 598 ? 23.691 -11.344 10.220 1.00 62.69 598 ILE A O 1
ATOM 4658 N N . ARG A 1 599 ? 25.590 -10.251 9.694 1.00 56.78 599 ARG A N 1
ATOM 4659 C CA . ARG A 1 599 ? 25.882 -9.759 11.052 1.00 56.78 599 ARG A CA 1
ATOM 4660 C C . ARG A 1 599 ? 25.732 -8.258 11.209 1.00 56.78 599 ARG A C 1
ATOM 4662 O O . ARG A 1 599 ? 26.113 -7.530 10.265 1.00 56.78 599 ARG A O 1
#

Radius of gyration: 35.73 Å; chains: 1; bounding box: 128×90×73 Å

pLDDT: mean 74.88, std 27.29, range [21.05, 98.81]

Secondary structure (DSSP, 8-state):
--------------------------------------------------------------------------------------------------------------EEEEE-----S----------SS----SSEEEEEEEEEEEESSSEEEEEEEEEEEEPTT--TTTSPPHHHHHHHHHHHHHT-S-TTS-HHHHHHHHHHHHHHH-TTEEEEEEEEEE---SSS-S-EEEEEEEETT--EEEEEEEEEEEEEEESSSEEEEEEEEEEEEPTT--GGGPPPHHHHHHHHHHHHHT-S-TTS-HHHHHHHHHHHHHHH-TTEEEEEEEEEE---SS--S-EEEEEEEE----S-PEEEEEETTTTEEEEEETTT--EEEEEE-TTGGG--S---EEEE--SSSSSSPEEEEEE-SBBTT-SSTTB-EEEEE-TTT--EEEEEE---TTSSS-TTTT-BSEEEEEE-TTSEEEEEEGGGTEEEEEETTT--EEEEEEE--SSTTS--SEEEEEE-TTSPEEEEE-S-EEETTEEE-TT-PPP-EEEE-TTT--EEEEE-PPBPGGGTT---EEEEEE-TTT--EEEEESSS-B-

Foldseek 3Di:
DDDDDDDDDDDDDDDDDDDDDDDDDDDDDDDDDDDDDDDDDDDDDDDDDDDDDDDDDDDDDDDDDDDDDDDDDDDDDDDDDDDDDDDDDDDDDDDDDDDDDPDDDDDDFFFDDKDFDWDDDDDDDDDPPPDPPDPADPDKDKDWDAQCWAQALHTWTKIKIKMFDFDPPDDPVLPDDCVVLVVLLVVCRHPVPHSDADVQVSVQVSLVSSCVVRVGTQKMKMKIWTAADPVRRWIKIWIWIAGPVGDIKIKIKIWDFQCWAQALHTWGKIKIKMFIFQPPDDSVLDDDVVVLVVLLVVCRHPVPHSPDDVQVSLVVSLVVSCVVRVRTQKMKMWIWTAADPVRNTIGIIITITGDDRPPQDWDWDDPQVQLFIWIAGNPPRHTDGTQAHHCQQLRHRWADKDWADDQPPPPDTKIWIFGFAAWQLDPDRRRTFIWIARPPRRHGDHRLQGQDPVDPDGQNQGAHRWAEWEQAPVQKIWTCRQLFLFIWIARNRRSGTDDTLAHFPLDAFTSARWAYWYQAPVRKIKIWHFCFHRDPSDTHCPVVHFIFIKTARSPPRDIGGPDGFFDDPQLVGHWGWHYWDQSSRPRDIDIDTPSPDTD

Sequence (599 aa):
MSIAPRLFDNHYFLASIAGISPETLDLFEGKFDRLNRMVASPALAASSLLDYNTDLGGKLDVGNWENEGSIDPIDNFSDFGILAASSSSPILANDSQFQPDISAKLQRDELTGIDFAVGEAGGNKERSTFQFAAILPAENWTFDFKDYTIDHQGLNTLNIQVGYGLKPGITSTEYPDFVPIYRSIDNFLFNYPNETDFWEILNKNLTQKVLEENPVLEDVTIQMDVLSTNRLPYNRSSTVFRSRSGQLQEAWDFSLQNYAIEHQGLNKLNLDVNYQYKPGITREEYPDFVPIYQRIDNFLTNYPNETDFWEIVNRNLTKTLLDENPALGAINIDFNVLPSTQLPYNRTSKVTRTQPSNREGTFLIGNTRGNNILRFDGKTGNFLGEFVTAGSGGLVAPDTIILGPDGNGDGNSDIYVASGDKAGNSRETGASAILRYDGITGAFIDRFVGDNPNTSTDETGGLFRPYGLAFSPDGNLYASSFLSDKILRYNGKTGQFIDVFASGNQQAGGLNGPNGLLFAPDGFLYVTTQGSVARNGQADFSANFPSQVLRYNPENREFSIFASPDSSPRSFGFTSLLGMAIGPVDGDLYVSDFANDIR